Protein AF-A0A3B3UCB4-F1 (afdb_monomer)

Organism: NCBI:txid48699

Nearest PDB structures (foldseek):
  3gce-assembly1_A  TM=6.618E-01  e=3.872E-05  Nocardioides aromaticivorans
  2de6-assembly1_B  TM=6.451E-01  e=1.228E-04  Janthinobacterium
  4nbh-assembly1_B  TM=6.440E-01  e=1.228E-04  Janthinobacterium sp. J3
  4nbf-assembly1_C  TM=5.503E-01  e=3.872E-05  Janthinobacterium sp. J3
  4nba-assembly1_B  TM=5.186E-01  e=9.751E-05  Janthinobacterium sp. J3

Structure (mmCIF, N/CA/C/O backbone):
data_AF-A0A3B3UCB4-F1
#
_entry.id   AF-A0A3B3UCB4-F1
#
loop_
_atom_site.group_PDB
_atom_site.id
_atom_site.type_symbol
_atom_site.label_atom_id
_atom_site.label_alt_id
_atom_site.label_comp_id
_atom_site.label_asym_id
_atom_site.label_entity_id
_atom_site.label_seq_id
_atom_site.pdbx_PDB_ins_code
_atom_site.Cartn_x
_atom_site.Cartn_y
_atom_site.Cartn_z
_atom_site.occupancy
_atom_site.B_iso_or_equiv
_atom_site.auth_seq_id
_atom_site.auth_comp_id
_atom_site.auth_asym_id
_atom_site.auth_atom_id
_atom_site.pdbx_PDB_model_num
ATOM 1 N N . MET A 1 1 ? -13.309 -23.716 16.884 1.00 49.38 1 MET A N 1
ATOM 2 C CA . MET A 1 1 ? -13.861 -22.554 17.605 1.00 49.38 1 MET A CA 1
ATOM 3 C C . MET A 1 1 ? -12.743 -21.957 18.428 1.00 49.38 1 MET A C 1
ATOM 5 O O . MET A 1 1 ? -12.428 -22.486 19.488 1.00 49.38 1 MET A O 1
ATOM 9 N N . GLU A 1 2 ? -12.085 -20.929 17.902 1.00 51.31 2 GLU A N 1
ATOM 10 C CA . GLU A 1 2 ? -11.280 -20.057 18.757 1.00 51.31 2 GLU A CA 1
ATOM 11 C C . GLU A 1 2 ? -12.230 -19.380 19.751 1.00 51.31 2 GLU A C 1
ATOM 13 O O . GLU A 1 2 ? -13.359 -19.053 19.397 1.00 51.31 2 GLU A O 1
ATOM 18 N N . ALA A 1 3 ? -11.835 -19.272 21.016 1.00 56.47 3 ALA A N 1
ATOM 19 C CA . ALA A 1 3 ? -12.656 -18.616 22.027 1.00 56.47 3 ALA A CA 1
ATOM 20 C C . ALA A 1 3 ? -12.575 -17.093 21.853 1.00 56.47 3 ALA A C 1
ATOM 22 O O . ALA A 1 3 ? -11.535 -16.574 21.447 1.00 56.47 3 ALA A O 1
ATOM 23 N N . GLN A 1 4 ? -13.648 -16.374 22.201 1.00 61.38 4 GLN A N 1
ATOM 24 C CA . GLN A 1 4 ? -13.603 -14.919 22.352 1.00 61.38 4 GLN A CA 1
ATOM 25 C C . GLN A 1 4 ? -12.425 -14.567 23.260 1.00 61.38 4 GLN A C 1
ATOM 27 O O . GLN A 1 4 ? -12.331 -15.066 24.383 1.00 61.38 4 GLN A O 1
ATOM 32 N N . THR A 1 5 ? -11.514 -13.735 22.761 1.00 74.19 5 THR A N 1
ATOM 33 C CA . THR A 1 5 ? -10.358 -13.315 23.548 1.00 74.19 5 THR A CA 1
ATOM 34 C C . THR A 1 5 ? -10.690 -12.012 24.254 1.00 74.19 5 THR A C 1
ATOM 36 O O . THR A 1 5 ? -11.349 -11.121 23.712 1.00 74.19 5 THR A O 1
ATOM 39 N N . SER A 1 6 ? -10.265 -11.909 25.504 1.00 83.19 6 SER A N 1
ATOM 40 C CA . SER A 1 6 ? -10.373 -10.693 26.292 1.00 83.19 6 SER A CA 1
ATOM 41 C C . SER A 1 6 ? -8.987 -10.276 26.752 1.00 83.19 6 SER A C 1
ATOM 43 O O . SER A 1 6 ? -8.087 -11.099 26.945 1.00 83.19 6 SER A O 1
ATOM 45 N N . LYS A 1 7 ? -8.797 -8.970 26.900 1.00 89.38 7 LYS A N 1
ATOM 46 C CA . LYS A 1 7 ? -7.562 -8.403 27.422 1.00 89.38 7 LYS A CA 1
ATOM 47 C C . LYS A 1 7 ? -7.898 -7.387 28.495 1.00 89.38 7 LYS A C 1
ATOM 49 O O . LYS A 1 7 ? -8.585 -6.405 28.229 1.00 89.38 7 LYS A O 1
ATOM 54 N N . VAL A 1 8 ? -7.345 -7.575 29.688 1.00 91.19 8 VAL A N 1
ATOM 55 C CA . VAL A 1 8 ? -7.340 -6.520 30.703 1.00 91.19 8 VAL A CA 1
ATOM 56 C C . VAL A 1 8 ? -6.434 -5.397 30.205 1.00 91.19 8 VAL A C 1
ATOM 58 O O . VAL A 1 8 ? -5.244 -5.600 29.959 1.00 91.19 8 VAL A O 1
ATOM 61 N N . VAL A 1 9 ? -7.005 -4.212 30.010 1.00 93.06 9 VAL A N 1
ATOM 62 C CA . VAL A 1 9 ? -6.301 -3.041 29.467 1.00 93.06 9 VAL A CA 1
ATOM 63 C C . VAL A 1 9 ? -5.949 -2.009 30.538 1.00 93.06 9 VAL A C 1
ATOM 65 O O . VAL A 1 9 ? -5.062 -1.180 30.324 1.00 93.06 9 VAL A O 1
ATOM 68 N N . LEU A 1 10 ? -6.603 -2.075 31.700 1.00 96.25 10 LEU A N 1
ATOM 69 C CA . LEU A 1 10 ? -6.284 -1.287 32.889 1.00 96.25 10 LEU A CA 1
ATOM 70 C C . LEU A 1 10 ? -6.762 -2.028 34.144 1.00 96.25 10 LEU A C 1
ATOM 72 O O . LEU A 1 10 ? -7.861 -2.571 34.147 1.00 96.25 10 LEU A O 1
ATOM 76 N N . SER A 1 11 ? -5.973 -1.998 35.218 1.00 95.75 11 SER A N 1
ATOM 77 C CA . SER A 1 11 ? -6.389 -2.429 36.560 1.00 95.75 11 SER A CA 1
ATOM 78 C C . SER A 1 11 ? -6.205 -1.277 37.545 1.00 95.75 11 SER A C 1
ATOM 80 O O . SER A 1 11 ? -5.181 -0.598 37.500 1.00 95.75 11 SER A O 1
ATOM 82 N N . LEU A 1 12 ? -7.183 -1.058 38.422 1.00 95.94 12 LEU A N 1
ATOM 83 C CA . LEU A 1 12 ? -7.139 -0.101 39.527 1.00 95.94 12 LEU A CA 1
ATOM 84 C C . LEU A 1 12 ? -7.384 -0.842 40.842 1.00 95.94 12 LEU A C 1
ATOM 86 O O . LEU A 1 12 ? -8.290 -1.670 40.929 1.00 95.94 12 LEU A O 1
ATOM 90 N N . ASN A 1 13 ? -6.614 -0.523 41.880 1.00 95.75 13 ASN A N 1
ATOM 91 C CA . ASN A 1 13 ? -6.876 -1.064 43.217 1.00 95.75 13 ASN A CA 1
ATOM 92 C C . ASN A 1 13 ? -8.049 -0.337 43.902 1.00 95.75 13 ASN A C 1
ATOM 94 O O . ASN A 1 13 ? -8.443 0.755 43.490 1.00 95.75 13 ASN A O 1
ATOM 98 N N . ALA A 1 14 ? -8.565 -0.904 44.996 1.00 94.88 14 ALA A N 1
ATOM 99 C CA . ALA A 1 14 ? -9.710 -0.354 45.727 1.00 94.88 14 ALA A CA 1
ATOM 100 C C . ALA A 1 14 ? -9.554 1.130 46.108 1.00 94.88 14 ALA A C 1
ATOM 102 O O . ALA A 1 14 ? -10.456 1.935 45.896 1.00 94.88 14 ALA A O 1
ATOM 103 N N . LYS A 1 15 ? -8.368 1.542 46.573 1.00 94.94 15 LYS A N 1
ATOM 104 C CA . LYS A 1 15 ? -8.100 2.943 46.940 1.00 94.94 15 LYS A CA 1
ATOM 105 C C . LYS A 1 15 ? -8.183 3.880 45.733 1.00 94.94 15 LYS A C 1
ATOM 107 O O . LYS A 1 15 ? -8.628 5.024 45.851 1.00 94.94 15 LYS A O 1
ATOM 112 N N . GLU A 1 16 ? -7.718 3.431 44.573 1.00 94.94 16 GLU A N 1
ATOM 113 C CA . GLU A 1 16 ? -7.807 4.199 43.335 1.00 94.94 16 GLU A CA 1
ATOM 114 C C . GLU A 1 16 ? -9.246 4.307 42.839 1.00 94.94 16 GLU A C 1
ATOM 116 O O . GLU A 1 16 ? -9.631 5.388 42.387 1.00 94.94 16 GLU A O 1
ATOM 121 N N . VAL A 1 17 ? -10.032 3.237 42.964 1.00 94.00 17 VAL A N 1
ATOM 122 C CA . VAL A 1 17 ? -11.465 3.223 42.640 1.00 94.00 17 VAL A CA 1
ATOM 123 C C . VAL A 1 17 ? -12.240 4.168 43.562 1.00 94.00 17 VAL A C 1
ATOM 125 O O . VAL A 1 17 ? -12.987 5.018 43.075 1.00 94.00 17 VAL A O 1
ATOM 128 N N . ASP A 1 18 ? -11.987 4.121 44.871 1.00 92.81 18 ASP A N 1
ATOM 129 C CA . ASP A 1 18 ? -12.605 5.011 45.864 1.00 92.81 18 ASP A CA 1
ATOM 130 C C . ASP A 1 18 ? -12.283 6.489 45.609 1.00 92.81 18 ASP A C 1
ATOM 132 O O . ASP A 1 18 ? -13.096 7.378 45.871 1.00 92.81 18 ASP A O 1
ATOM 136 N N . SER A 1 19 ? -11.104 6.771 45.047 1.00 94.50 19 SER A N 1
ATOM 137 C CA . SER A 1 19 ? -10.691 8.132 44.690 1.00 94.50 19 SER A CA 1
ATOM 138 C C . SER A 1 19 ? -11.389 8.696 43.444 1.00 94.50 19 SER A C 1
ATOM 140 O O . SER A 1 19 ? -11.269 9.896 43.167 1.00 94.50 19 SER A O 1
ATOM 142 N N . LEU A 1 20 ? -12.100 7.862 42.671 1.00 93.94 20 LEU A N 1
ATOM 143 C CA . LEU A 1 20 ? -12.838 8.304 41.489 1.00 93.94 20 LEU A CA 1
ATOM 144 C C . LEU A 1 20 ? -14.035 9.162 41.909 1.00 93.94 20 LEU A C 1
ATOM 146 O O . LEU A 1 20 ? -14.962 8.706 42.587 1.00 93.94 20 LEU A O 1
ATOM 150 N N . LYS A 1 21 ? -14.014 10.416 41.457 1.00 90.94 21 LYS A N 1
ATOM 151 C CA . LYS A 1 21 ? -15.127 11.356 41.605 1.00 90.94 21 LYS A CA 1
ATOM 152 C C . LYS A 1 21 ? -16.224 11.037 40.596 1.00 90.94 21 LYS A C 1
ATOM 154 O O . LYS A 1 21 ? -15.934 10.498 39.528 1.00 90.94 21 LYS A O 1
ATOM 159 N N . ASP A 1 22 ? -17.449 11.432 40.922 1.00 92.38 22 ASP A N 1
ATOM 160 C CA . ASP A 1 22 ? -18.563 11.389 39.976 1.00 92.38 22 ASP A CA 1
ATOM 161 C C . ASP A 1 22 ? -18.237 12.214 38.720 1.00 92.38 22 ASP A C 1
ATOM 163 O O . ASP A 1 22 ? -17.611 13.279 38.792 1.00 92.38 22 ASP A O 1
ATOM 167 N N . GLY A 1 23 ? -18.638 11.691 37.562 1.00 92.38 23 GLY A N 1
ATOM 168 C CA . GLY A 1 23 ? -18.304 12.233 36.249 1.00 92.38 23 GLY A CA 1
ATOM 169 C C . GLY A 1 23 ? -17.044 11.620 35.629 1.00 92.38 23 GLY A C 1
ATOM 170 O O . GLY A 1 23 ? -16.673 10.475 35.891 1.00 92.38 23 GLY A O 1
ATOM 171 N N . VAL A 1 24 ? -16.404 12.383 34.739 1.00 94.56 24 VAL A N 1
ATOM 172 C CA . VAL A 1 24 ? -15.267 11.920 33.926 1.00 94.56 24 VAL A CA 1
ATOM 173 C C . VAL A 1 24 ? -13.942 11.912 34.700 1.00 94.56 24 VAL A C 1
ATOM 175 O O . VAL A 1 24 ? -13.472 12.946 35.202 1.00 94.56 24 VAL A O 1
ATOM 178 N N . SER A 1 25 ? -13.262 10.768 34.653 1.00 95.12 25 SER A N 1
ATOM 179 C CA . SER A 1 25 ? -11.884 10.556 35.096 1.00 95.12 25 SER A CA 1
ATOM 180 C C . SER A 1 25 ? -11.014 9.996 33.967 1.00 95.12 25 SER A C 1
ATOM 182 O O . SER A 1 25 ? -11.460 9.168 33.180 1.00 95.12 25 SER A O 1
ATOM 184 N N . PHE A 1 26 ? -9.752 10.426 33.908 1.00 96.12 26 PHE A N 1
ATOM 185 C CA . PHE A 1 26 ? -8.755 9.909 32.965 1.00 96.12 26 PHE A CA 1
ATOM 186 C C . PHE A 1 26 ? -7.706 9.113 33.735 1.00 96.12 26 PHE A C 1
ATOM 188 O O . PHE A 1 26 ? -7.139 9.623 34.706 1.00 96.12 26 PHE A O 1
ATOM 195 N N . LYS A 1 27 ? -7.438 7.879 33.311 1.00 96.62 27 LYS A N 1
ATOM 196 C CA . LYS A 1 27 ? -6.455 6.993 33.945 1.00 96.62 27 LYS A CA 1
ATOM 197 C C . LYS A 1 27 ? -5.511 6.430 32.899 1.00 96.62 27 LYS A C 1
ATOM 199 O O . LYS A 1 27 ? -5.946 6.010 31.833 1.00 96.62 27 LYS A O 1
ATOM 204 N N . LYS A 1 28 ? -4.215 6.455 33.197 1.00 95.81 28 LYS A N 1
ATOM 205 C CA . LYS A 1 28 ? -3.192 5.870 32.332 1.00 95.81 28 LYS A CA 1
ATOM 206 C C . LYS A 1 28 ? -2.814 4.498 32.858 1.00 95.81 28 LYS A C 1
ATOM 208 O O . LYS A 1 28 ? -2.633 4.357 34.064 1.00 95.81 28 LYS A O 1
ATOM 213 N N . ASN A 1 29 ? -2.670 3.532 31.963 1.00 93.31 29 ASN A N 1
ATOM 214 C CA . ASN A 1 29 ? -2.022 2.280 32.304 1.00 93.31 29 ASN A CA 1
ATOM 215 C C . ASN A 1 29 ? -0.508 2.556 32.461 1.00 93.31 29 ASN A C 1
ATOM 217 O O . ASN A 1 29 ? 0.094 3.148 31.560 1.00 93.31 29 ASN A O 1
ATOM 221 N N . PRO A 1 30 ? 0.102 2.216 33.611 1.00 89.50 30 PRO A N 1
ATOM 222 C CA . PRO A 1 30 ? 1.520 2.464 33.859 1.00 89.50 30 PRO A CA 1
ATOM 223 C C . PRO A 1 30 ? 2.460 1.618 32.987 1.00 89.50 30 PRO A C 1
ATOM 225 O O . PRO A 1 30 ? 3.601 2.023 32.791 1.00 89.50 30 PRO A O 1
ATOM 228 N N . GLU A 1 31 ? 2.005 0.479 32.461 1.00 88.94 31 GLU A N 1
ATOM 229 C CA . GLU A 1 31 ? 2.830 -0.440 31.668 1.00 88.94 31 GLU A CA 1
ATOM 230 C C . GLU A 1 31 ? 3.039 0.054 30.233 1.00 88.94 31 GLU A C 1
ATOM 232 O O . GLU A 1 31 ? 4.156 0.020 29.722 1.00 88.94 31 GLU A O 1
ATOM 237 N N . ASP A 1 32 ? 1.976 0.536 29.580 1.00 89.50 32 ASP A N 1
ATOM 238 C CA . ASP A 1 32 ? 2.003 0.937 28.165 1.00 89.50 32 ASP A CA 1
ATOM 239 C C . ASP A 1 32 ? 1.751 2.440 27.933 1.00 89.50 32 ASP A C 1
ATOM 241 O O . ASP A 1 32 ? 1.812 2.927 26.801 1.00 89.50 32 ASP A O 1
ATOM 245 N N . GLY A 1 33 ? 1.458 3.196 28.996 1.00 90.88 33 GLY A N 1
ATOM 246 C CA . GLY A 1 33 ? 1.188 4.632 28.952 1.00 90.88 33 GLY A CA 1
ATOM 247 C C . GLY A 1 33 ? -0.148 5.022 28.308 1.00 90.88 33 GLY A C 1
ATOM 248 O O . GLY A 1 33 ? -0.450 6.222 28.230 1.00 90.88 33 GLY A O 1
ATOM 249 N N . ARG A 1 34 ? -0.964 4.059 27.856 1.00 92.88 34 ARG A N 1
ATOM 250 C CA . ARG A 1 34 ? -2.252 4.329 27.206 1.00 92.88 34 ARG A CA 1
ATOM 251 C C . ARG A 1 34 ? -3.242 4.904 28.202 1.00 92.88 34 ARG A C 1
ATOM 253 O O . ARG A 1 34 ? -3.269 4.538 29.373 1.00 92.88 34 ARG A O 1
ATOM 260 N N . CYS A 1 35 ? -4.063 5.835 27.727 1.00 96.00 35 CYS A N 1
ATOM 261 C CA . CYS A 1 35 ? -5.032 6.543 28.551 1.00 96.00 35 CYS A CA 1
ATOM 262 C C . CYS A 1 35 ? -6.446 6.011 28.297 1.00 96.00 35 CYS A C 1
ATOM 264 O O . CYS A 1 35 ? -6.829 5.749 27.156 1.00 96.00 35 CYS A O 1
ATOM 266 N N . TYR A 1 36 ? -7.222 5.906 29.365 1.00 97.56 36 TYR A N 1
ATOM 267 C CA . TYR A 1 36 ? -8.592 5.416 29.394 1.00 97.56 36 TYR A CA 1
ATOM 268 C C . TYR A 1 36 ? -9.478 6.446 30.084 1.00 97.56 36 TYR A C 1
ATOM 270 O O . TYR A 1 36 ? -9.030 7.186 30.968 1.00 97.56 36 TYR A O 1
ATOM 278 N N . ILE A 1 37 ? -10.733 6.503 29.659 1.00 97.50 37 ILE A N 1
ATOM 279 C CA . ILE A 1 37 ? -11.759 7.363 30.231 1.00 97.50 37 ILE A CA 1
ATOM 280 C C . ILE A 1 37 ? -12.679 6.479 31.059 1.00 97.50 37 ILE A C 1
ATOM 282 O O . ILE A 1 37 ? -13.181 5.482 30.553 1.00 97.50 37 ILE A O 1
ATOM 286 N N . ILE A 1 38 ? -12.895 6.853 32.316 1.00 97.38 38 ILE A N 1
ATOM 287 C CA . ILE A 1 38 ? -13.837 6.203 33.226 1.00 97.38 38 ILE A CA 1
ATOM 288 C C . ILE A 1 38 ? -14.878 7.243 33.619 1.00 97.38 38 ILE A C 1
ATOM 290 O O . ILE A 1 38 ? -14.537 8.320 34.114 1.00 97.38 38 ILE A O 1
ATOM 294 N N . TYR A 1 39 ? -16.142 6.922 33.393 1.00 96.38 39 TYR A N 1
ATOM 295 C CA . TYR A 1 39 ? -17.290 7.714 33.793 1.00 96.38 39 TYR A CA 1
ATOM 296 C C . TYR A 1 39 ? -17.985 7.037 34.969 1.00 96.38 39 TYR A C 1
ATOM 298 O O . TYR A 1 39 ? -18.464 5.912 34.841 1.00 96.38 39 TYR A O 1
ATOM 306 N N . LYS A 1 40 ? -18.036 7.726 36.110 1.00 95.00 40 LYS A N 1
ATOM 307 C CA . LYS A 1 40 ? -18.743 7.269 37.309 1.00 95.00 40 LYS A CA 1
ATOM 308 C C . LYS A 1 40 ? -20.069 8.008 37.444 1.00 95.00 40 LYS A C 1
ATOM 310 O O . LYS A 1 40 ? -20.110 9.234 37.344 1.00 95.00 40 LYS A O 1
ATOM 315 N N . SER A 1 41 ? -21.141 7.266 37.698 1.00 92.44 41 SER A N 1
ATOM 316 C CA . SER A 1 41 ? -22.479 7.803 37.953 1.00 92.44 41 SER A CA 1
ATOM 317 C C . SER A 1 41 ? -23.204 6.985 39.023 1.00 92.44 41 SER A C 1
ATOM 319 O O . SER A 1 41 ? -22.717 5.940 39.452 1.00 92.44 41 SER A O 1
ATOM 321 N N . SER A 1 42 ? -24.408 7.413 39.414 1.00 86.75 42 SER A N 1
ATOM 322 C CA . SER A 1 42 ? -25.280 6.623 40.295 1.00 86.75 42 SER A CA 1
ATOM 323 C C . SER A 1 42 ? -25.664 5.259 39.708 1.00 86.75 42 SER A C 1
ATOM 325 O O . SER A 1 42 ? -25.986 4.348 40.463 1.00 86.75 42 SER A O 1
ATOM 327 N N . GLY A 1 43 ? -25.617 5.108 38.379 1.00 83.19 43 GLY A N 1
ATOM 328 C CA . GLY A 1 43 ? -25.889 3.856 37.671 1.00 83.19 43 GLY A CA 1
ATOM 329 C C . GLY A 1 43 ? -24.679 2.928 37.525 1.00 83.19 43 GLY A C 1
ATOM 330 O O . GLY A 1 43 ? -24.788 1.928 36.826 1.00 83.19 43 GLY A O 1
ATOM 331 N N . GLY A 1 44 ? -23.537 3.256 38.141 1.00 91.25 44 GLY A N 1
ATOM 332 C CA . GLY A 1 44 ? -22.297 2.487 38.042 1.00 91.25 44 GLY A CA 1
ATOM 333 C C . GLY A 1 44 ? -21.239 3.162 37.169 1.00 91.25 44 GLY A C 1
ATOM 334 O O . GLY A 1 44 ? -21.195 4.393 37.047 1.00 91.25 44 GLY A O 1
ATOM 335 N N . PHE A 1 45 ? -20.369 2.340 36.585 1.00 94.25 45 PHE A N 1
ATOM 336 C CA . PHE A 1 45 ? -19.217 2.772 35.802 1.00 94.25 45 PHE A CA 1
ATOM 337 C C . PHE A 1 45 ? -19.406 2.471 34.320 1.00 94.25 45 PHE A C 1
ATOM 339 O O . PHE A 1 45 ? -19.955 1.440 33.948 1.00 94.25 45 PHE A O 1
ATOM 346 N N . LYS A 1 46 ? -18.890 3.366 33.482 1.00 95.56 46 LYS A N 1
ATOM 347 C CA . LYS A 1 46 ? -18.664 3.126 32.057 1.00 95.56 46 LYS A CA 1
ATOM 348 C C . LYS A 1 46 ? -17.237 3.491 31.711 1.00 95.56 46 LYS A C 1
ATOM 350 O O . LYS A 1 46 ? -16.685 4.420 32.306 1.00 95.56 46 LYS A O 1
ATOM 355 N N . ALA A 1 47 ? -16.643 2.806 30.744 1.00 96.62 47 ALA A N 1
ATOM 356 C CA . ALA A 1 47 ? -15.276 3.095 30.349 1.00 96.62 47 ALA A CA 1
ATOM 357 C C . ALA A 1 47 ? -15.051 2.962 28.846 1.00 96.62 47 ALA A C 1
ATOM 359 O O . ALA A 1 47 ? -15.744 2.225 28.156 1.00 96.62 47 ALA A O 1
ATOM 360 N N . CYS A 1 48 ? -14.065 3.690 28.332 1.00 95.75 48 CYS A N 1
ATOM 361 C CA . CYS A 1 48 ? -13.600 3.559 26.956 1.00 95.75 48 CYS A CA 1
ATOM 362 C C . CYS A 1 48 ? -12.127 3.966 26.837 1.00 95.75 48 CYS A C 1
ATOM 364 O O . CYS A 1 48 ? -11.542 4.582 27.736 1.00 95.75 48 CYS A O 1
ATOM 366 N N . LYS A 1 49 ? -11.498 3.643 25.705 1.00 94.94 49 LYS A N 1
ATOM 367 C CA . LYS A 1 49 ? -10.161 4.158 25.379 1.00 94.94 49 LYS A CA 1
ATOM 368 C C . LYS A 1 49 ? -10.214 5.672 25.189 1.00 94.94 49 LYS A C 1
ATOM 370 O O . LYS A 1 49 ? -11.131 6.193 24.551 1.00 94.94 49 LYS A O 1
ATOM 375 N N . ASN A 1 50 ? -9.191 6.385 25.662 1.00 96.06 50 ASN A N 1
ATOM 376 C CA . ASN A 1 50 ? -9.035 7.813 25.393 1.00 96.06 50 ASN A CA 1
ATOM 377 C C . ASN A 1 50 ? -8.476 8.054 23.981 1.00 96.06 50 ASN A C 1
ATOM 379 O O . ASN A 1 50 ? -7.393 8.605 23.811 1.00 96.06 50 ASN A O 1
ATOM 383 N N . GLN A 1 51 ? -9.201 7.600 22.966 1.00 90.44 51 GLN A N 1
ATOM 384 C CA . GLN A 1 51 ? -8.820 7.733 21.569 1.00 90.44 51 GLN A CA 1
ATOM 385 C C . GLN A 1 51 ? -10.078 7.968 20.741 1.00 90.44 51 GLN A C 1
ATOM 387 O O . GLN A 1 51 ? -10.959 7.117 20.667 1.00 90.44 51 GLN A O 1
ATOM 392 N N . CYS A 1 52 ? -10.178 9.146 20.139 1.00 84.56 52 CYS A N 1
ATOM 393 C CA . CYS A 1 52 ? -11.297 9.526 19.295 1.00 84.56 52 CYS A CA 1
ATOM 394 C C . CYS A 1 52 ? -11.310 8.675 18.028 1.00 84.56 52 CYS A C 1
ATOM 396 O O . CYS A 1 52 ? -10.331 8.658 17.282 1.00 84.56 52 CYS A O 1
ATOM 398 N N . LYS A 1 53 ? -12.442 8.028 17.755 1.00 79.44 53 LYS A N 1
ATOM 399 C CA . LYS A 1 53 ? -12.650 7.182 16.575 1.00 79.44 53 LYS A CA 1
ATOM 400 C C . LYS A 1 53 ? -12.652 7.941 15.244 1.00 79.44 53 LYS A C 1
ATOM 402 O O . LYS A 1 53 ? -12.557 7.311 14.205 1.00 79.44 53 LYS A O 1
ATOM 407 N N . HIS A 1 54 ? -12.715 9.275 15.254 1.00 71.75 54 HIS A N 1
ATOM 408 C CA . HIS A 1 54 ? -12.608 10.064 14.023 1.00 71.75 54 HIS A CA 1
ATOM 409 C C . HIS A 1 54 ? -11.214 9.932 13.381 1.00 71.75 54 HIS A C 1
ATOM 411 O O . HIS A 1 54 ? -11.100 9.429 12.275 1.00 71.75 54 HIS A O 1
ATOM 417 N N . GLN A 1 55 ? -10.150 10.372 14.065 1.00 71.69 55 GLN A N 1
ATOM 418 C CA . GLN A 1 55 ? -8.763 10.300 13.555 1.00 71.69 55 GLN A CA 1
ATOM 419 C C . GLN A 1 55 ? -7.733 10.100 14.682 1.00 71.69 55 GLN A C 1
ATOM 421 O O . GLN A 1 55 ? -6.641 10.681 14.688 1.00 71.69 55 GLN A O 1
ATOM 426 N N . GLY A 1 56 ? -8.106 9.352 15.718 1.00 80.56 56 GLY A N 1
ATOM 427 C CA . GLY A 1 56 ? -7.209 8.956 16.805 1.00 80.56 56 GLY A CA 1
ATOM 428 C C . GLY A 1 56 ? -6.763 10.079 17.746 1.00 80.56 56 GLY A C 1
ATOM 429 O O . GLY A 1 56 ? -5.789 9.905 18.471 1.00 80.56 56 GLY A O 1
ATOM 430 N N . GLY A 1 57 ? -7.414 11.248 17.736 1.00 81.62 57 GLY A N 1
ATOM 431 C CA . GLY A 1 57 ? -7.096 12.335 18.672 1.00 81.62 57 GLY A CA 1
ATOM 432 C C . GLY A 1 57 ? -7.453 11.978 20.117 1.00 81.62 57 GLY A C 1
ATOM 433 O O . GLY A 1 57 ? -8.431 11.277 20.348 1.00 81.62 57 GLY A O 1
ATOM 434 N N . LEU A 1 58 ? -6.707 12.479 21.100 1.00 93.12 58 LEU A N 1
ATOM 435 C CA . LEU A 1 58 ? -7.047 12.270 22.512 1.00 93.12 58 LEU A CA 1
ATOM 436 C C . LEU A 1 58 ? -8.238 13.147 22.911 1.00 93.12 58 LEU A C 1
ATOM 438 O O . LEU A 1 58 ? -8.430 14.235 22.363 1.00 93.12 58 LEU A O 1
ATOM 442 N N . PHE A 1 59 ? -9.019 12.702 23.887 1.00 95.31 59 PHE A N 1
ATOM 443 C CA . PHE A 1 59 ? -10.016 13.531 24.545 1.00 95.31 59 PHE A CA 1
ATOM 444 C C . PHE A 1 59 ? -9.450 14.207 25.793 1.00 95.31 59 PHE A C 1
ATOM 446 O O . PHE A 1 59 ? -8.602 13.667 26.510 1.00 95.31 59 PHE A O 1
ATOM 453 N N . ILE A 1 60 ? -9.976 15.397 26.057 1.00 94.50 60 ILE A N 1
ATOM 454 C CA . ILE A 1 60 ? -9.766 16.185 27.266 1.00 94.50 60 ILE A CA 1
ATOM 455 C C . ILE A 1 60 ? -11.121 16.538 27.879 1.00 94.50 60 ILE A C 1
ATOM 457 O O . ILE A 1 60 ? -12.155 16.456 27.210 1.00 94.50 60 ILE A O 1
ATOM 461 N N . LYS A 1 61 ? -11.128 16.950 29.152 1.00 91.00 61 LYS A N 1
ATOM 462 C CA . LYS A 1 61 ? -12.333 17.536 29.756 1.00 91.00 61 LYS A CA 1
ATOM 463 C C . LYS A 1 61 ? -12.759 18.745 28.939 1.00 91.00 61 LYS A C 1
ATOM 465 O O . LYS A 1 61 ? -11.924 19.597 28.628 1.00 91.00 61 LYS A O 1
ATOM 470 N N . ASP A 1 62 ? -14.036 18.811 28.594 1.00 86.62 62 ASP A N 1
ATOM 471 C CA . ASP A 1 62 ? -14.566 19.998 27.950 1.00 86.62 62 ASP A CA 1
ATOM 472 C C . ASP A 1 62 ? -14.945 21.022 29.021 1.00 86.62 62 ASP A C 1
ATOM 474 O O . ASP A 1 62 ? -15.705 20.732 29.934 1.00 86.62 62 ASP A O 1
ATOM 478 N N . ILE A 1 63 ? -14.376 22.221 28.944 1.00 83.06 63 ILE A N 1
ATOM 479 C CA . ILE A 1 63 ? -14.640 23.289 29.923 1.00 83.06 63 ILE A CA 1
ATOM 480 C C . ILE A 1 63 ? -16.069 23.838 29.817 1.00 83.06 63 ILE A C 1
ATOM 482 O O . ILE A 1 63 ? -16.557 24.473 30.745 1.00 83.06 63 ILE A O 1
ATOM 486 N N . GLU A 1 64 ? -16.725 23.590 28.683 1.00 80.75 64 GLU A N 1
ATOM 487 C CA . GLU A 1 64 ? -18.124 23.935 28.416 1.00 80.75 64 GLU A CA 1
ATOM 488 C C . GLU A 1 64 ? -19.095 22.853 28.924 1.00 80.75 64 GLU A C 1
ATOM 490 O O . GLU A 1 64 ? -20.309 23.007 28.802 1.00 80.75 64 GLU A O 1
ATOM 495 N N . ASP A 1 65 ? -18.573 21.751 29.472 1.00 79.69 65 ASP A N 1
ATOM 496 C CA . ASP A 1 65 ? -19.361 20.622 29.951 1.00 79.69 65 ASP A CA 1
ATOM 497 C C . ASP A 1 65 ? -19.999 20.921 31.309 1.00 79.69 65 ASP A C 1
ATOM 499 O O . ASP A 1 65 ? -19.390 20.750 32.366 1.00 79.69 65 ASP A O 1
ATOM 503 N N . LEU A 1 66 ? -21.249 21.377 31.281 1.00 74.56 66 LEU A N 1
ATOM 504 C CA . LEU A 1 66 ? -22.003 21.700 32.493 1.00 74.56 66 LEU A CA 1
ATOM 505 C C . LEU A 1 66 ? -22.530 20.456 33.225 1.00 74.56 66 LEU A C 1
ATOM 507 O O . LEU A 1 66 ? -22.877 20.554 34.400 1.00 74.56 66 LEU A O 1
ATOM 511 N N . ASP A 1 67 ? -22.605 19.303 32.554 1.00 79.75 67 ASP A N 1
ATOM 512 C CA . ASP A 1 67 ? -23.199 18.072 33.092 1.00 79.75 67 ASP A CA 1
ATOM 513 C C . ASP A 1 67 ? -22.175 16.963 33.404 1.00 79.75 67 ASP A C 1
ATOM 515 O O . ASP A 1 67 ? -22.544 15.899 33.909 1.00 79.75 67 ASP A O 1
ATOM 519 N N . GLY A 1 68 ? -20.882 17.222 33.182 1.00 82.88 68 GLY A N 1
ATOM 520 C CA . GLY A 1 68 ? -19.777 16.361 33.613 1.00 82.88 68 GLY A CA 1
ATOM 521 C C . GLY A 1 68 ? -19.684 15.017 32.883 1.00 82.88 68 GLY A C 1
ATOM 522 O O . GLY A 1 68 ? -19.017 14.105 33.385 1.00 82.88 68 GLY A O 1
ATOM 523 N N . ARG A 1 69 ? -20.368 14.863 31.741 1.00 91.75 69 ARG A N 1
ATOM 524 C CA . ARG A 1 69 ? -20.422 13.634 30.925 1.00 91.75 69 ARG A CA 1
ATOM 525 C C . ARG A 1 69 ? -19.915 13.838 29.497 1.00 91.75 69 ARG A C 1
ATOM 527 O O . ARG A 1 69 ? -20.049 12.919 28.687 1.00 91.75 69 ARG A O 1
ATOM 534 N N . THR A 1 70 ? -19.325 14.987 29.182 1.00 93.56 70 THR A N 1
ATOM 535 C CA . THR A 1 70 ? -18.843 15.311 27.837 1.00 93.56 70 THR A CA 1
ATOM 536 C C . THR A 1 70 ? -17.334 15.531 27.820 1.00 93.56 70 THR A C 1
ATOM 538 O O . THR A 1 70 ? -16.763 16.290 28.602 1.00 93.56 70 THR A O 1
ATOM 541 N N . VAL A 1 71 ? -16.659 14.880 26.876 1.00 95.19 71 VAL A N 1
ATOM 542 C CA . VAL A 1 71 ? -15.227 15.078 26.622 1.00 95.19 71 VAL A CA 1
ATOM 543 C C . VAL A 1 71 ? -15.008 15.598 25.209 1.00 95.19 71 VAL A C 1
ATOM 545 O O . VAL A 1 71 ? -15.741 15.227 24.296 1.00 95.19 71 VAL A O 1
ATOM 548 N N . LYS A 1 72 ? -13.997 16.447 25.011 1.00 95.25 72 LYS A N 1
ATOM 549 C CA . LYS A 1 72 ? -13.693 17.091 23.724 1.00 95.25 72 LYS A CA 1
ATOM 550 C C . LYS A 1 72 ? -12.380 16.579 23.148 1.00 95.25 72 LYS A C 1
ATOM 552 O O . LYS A 1 72 ? -11.370 16.529 23.843 1.00 95.25 72 LYS A O 1
ATOM 557 N N . CYS A 1 73 ? -12.388 16.206 21.874 1.00 91.25 73 CYS A N 1
ATOM 558 C CA . CYS A 1 73 ? -11.218 15.744 21.140 1.00 91.25 73 CYS A CA 1
ATOM 559 C C . CYS A 1 73 ? -10.275 16.911 20.824 1.00 91.25 73 CYS A C 1
ATOM 561 O O . CYS A 1 73 ? -10.714 17.948 20.332 1.00 91.25 73 CYS A O 1
ATOM 563 N N . THR A 1 74 ? -8.973 16.717 21.028 1.00 90.00 74 THR A N 1
ATOM 564 C CA . THR A 1 74 ? -7.941 17.744 20.817 1.00 90.00 74 THR A CA 1
ATOM 565 C C . THR A 1 74 ? -7.625 18.044 19.353 1.00 90.00 74 THR A C 1
ATOM 567 O O . THR A 1 74 ? -7.027 19.077 19.079 1.00 90.00 74 THR A O 1
ATOM 570 N N . LYS A 1 75 ? -8.000 17.165 18.411 1.00 80.06 75 LYS A N 1
ATOM 571 C CA . LYS A 1 75 ? -7.718 17.363 16.978 1.00 80.06 75 LYS A CA 1
ATOM 572 C C . LYS A 1 75 ? -8.771 18.225 16.285 1.00 80.06 75 LYS A C 1
ATOM 574 O O . LYS A 1 75 ? -8.456 19.267 15.728 1.00 80.06 75 LYS A O 1
ATOM 579 N N . HIS A 1 76 ? -10.026 17.782 16.321 1.00 82.00 76 HIS A N 1
ATOM 580 C CA . HIS A 1 76 ? -11.109 18.372 15.521 1.00 82.00 76 HIS A CA 1
ATOM 581 C C . HIS A 1 76 ? -12.300 18.837 16.370 1.00 82.00 76 HIS A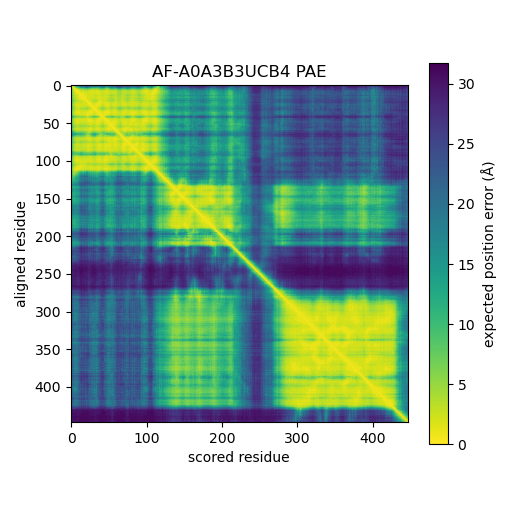 C 1
ATOM 583 O O . HIS A 1 76 ? -13.374 19.081 15.831 1.00 82.00 76 HIS A O 1
ATOM 589 N N . ASN A 1 77 ? -12.141 18.924 17.697 1.00 87.38 77 ASN A N 1
ATOM 590 C CA . ASN A 1 77 ? -13.171 19.392 18.638 1.00 87.38 77 ASN A CA 1
ATOM 591 C C . ASN A 1 77 ? -14.479 18.576 18.653 1.00 87.38 77 ASN A C 1
ATOM 593 O O . ASN A 1 77 ? -15.511 19.061 19.121 1.00 87.38 77 ASN A O 1
ATOM 597 N N . TRP A 1 78 ? -14.436 17.328 18.177 1.00 88.38 78 TRP A N 1
ATOM 598 C CA . TRP A 1 78 ? -15.535 16.375 18.334 1.00 88.38 78 TRP A CA 1
ATOM 599 C C . TRP A 1 78 ? -15.755 16.091 19.815 1.00 88.38 78 TRP A C 1
ATOM 601 O O . TRP A 1 78 ? -14.794 15.844 20.548 1.00 88.38 78 TRP A O 1
ATOM 611 N N . LYS A 1 79 ? -17.005 16.117 20.253 1.00 92.62 79 LYS A N 1
ATOM 612 C CA . LYS A 1 79 ? -17.405 15.892 21.636 1.00 92.62 79 LYS A CA 1
ATOM 613 C C . LYS A 1 79 ? -18.067 14.527 21.754 1.00 92.62 79 LYS A C 1
ATOM 615 O O . LYS A 1 79 ? -18.918 14.171 20.941 1.00 92.62 79 LYS A O 1
ATOM 620 N N . LEU A 1 80 ? -17.680 13.776 22.775 1.00 93.69 80 LEU A N 1
ATOM 621 C CA . LEU A 1 80 ? -18.203 12.454 23.097 1.00 93.69 80 LEU A CA 1
ATOM 622 C C . LEU A 1 80 ? -18.957 12.529 24.423 1.00 93.69 80 LEU A C 1
ATOM 624 O O . LEU A 1 80 ? -18.399 12.979 25.423 1.00 93.69 80 LEU A O 1
ATOM 628 N N . ASN A 1 81 ? -20.200 12.053 24.438 1.00 93.88 81 ASN A N 1
ATOM 629 C CA . ASN A 1 81 ? -20.947 11.833 25.666 1.00 93.88 81 ASN A CA 1
ATOM 630 C C . ASN A 1 81 ? -20.579 10.453 26.227 1.00 93.88 81 ASN A C 1
ATOM 632 O O . ASN A 1 81 ? -21.033 9.426 25.725 1.00 93.88 81 ASN A O 1
ATOM 636 N N . VAL A 1 82 ? -19.771 10.421 27.284 1.00 94.62 82 VAL A N 1
ATOM 637 C CA . VAL A 1 82 ? -19.202 9.179 27.840 1.00 94.62 82 VAL A CA 1
ATOM 638 C C . VAL A 1 82 ? -20.225 8.309 28.575 1.00 94.62 82 VAL A C 1
ATOM 640 O O . VAL A 1 82 ? -19.962 7.140 28.827 1.00 94.62 82 VAL A O 1
ATOM 643 N N . SER A 1 83 ? -21.405 8.850 28.898 1.00 93.00 83 SER A N 1
ATOM 644 C CA . SER A 1 83 ? -22.486 8.071 29.520 1.00 93.00 83 SER A CA 1
ATOM 645 C C . SER A 1 83 ? -23.230 7.195 28.506 1.00 93.00 83 SER A C 1
ATOM 647 O O . SER A 1 83 ? -23.744 6.133 28.846 1.00 93.00 83 SER A O 1
ATOM 649 N N . SER A 1 84 ? -23.273 7.631 27.245 1.00 91.75 84 SER A N 1
ATOM 650 C CA . SER A 1 84 ? -23.982 6.947 26.154 1.00 91.75 84 SER A CA 1
ATOM 651 C C . SER A 1 84 ? -23.055 6.398 25.071 1.00 91.75 84 SER A C 1
ATOM 653 O O . SER A 1 84 ? -23.527 5.708 24.174 1.00 91.75 84 SER A O 1
ATOM 655 N N . MET A 1 85 ? -21.765 6.743 25.125 1.00 93.12 85 MET A N 1
ATOM 656 C CA . MET A 1 85 ? -20.767 6.497 24.080 1.00 93.12 85 MET A CA 1
ATOM 657 C C . MET A 1 85 ? -21.121 7.092 22.705 1.00 93.12 85 MET A C 1
ATOM 659 O O . MET A 1 85 ? -20.520 6.736 21.693 1.00 93.12 85 MET A O 1
ATOM 663 N N . LYS A 1 86 ? -22.058 8.047 22.659 1.00 91.31 86 LYS A N 1
ATOM 664 C CA . LYS A 1 86 ? -22.465 8.760 21.441 1.00 91.31 86 LYS A CA 1
ATOM 665 C C . LYS A 1 86 ? -21.679 10.050 21.274 1.00 91.31 86 LYS A C 1
ATOM 667 O O . LYS A 1 86 ? -21.547 10.834 22.218 1.00 91.31 86 LYS A O 1
ATOM 672 N N . TYR A 1 87 ? -21.209 10.311 20.061 1.00 86.12 87 TYR A N 1
ATOM 673 C CA . TYR A 1 87 ? -20.673 11.623 19.718 1.00 86.12 87 TYR A CA 1
ATOM 674 C C . TYR A 1 87 ? -21.813 12.641 19.615 1.00 86.12 87 TYR A C 1
ATOM 676 O O . TYR A 1 87 ? -22.868 12.377 19.042 1.00 86.12 87 TYR A O 1
ATOM 684 N N . VAL A 1 88 ? -21.602 13.803 20.226 1.00 87.94 88 VAL A N 1
ATOM 685 C CA . VAL A 1 88 ? -22.580 14.897 20.309 1.00 87.94 88 VAL A CA 1
ATOM 686 C C . VAL A 1 88 ? -22.455 15.817 19.096 1.00 87.94 88 VAL A C 1
ATOM 688 O O . VAL A 1 88 ? -23.442 16.373 18.621 1.00 87.94 88 VAL A O 1
ATOM 691 N N . ASN A 1 89 ? -21.238 15.975 18.576 1.00 82.75 89 ASN A N 1
ATOM 692 C CA . ASN A 1 89 ? -20.950 16.724 17.361 1.00 82.75 89 ASN A CA 1
ATOM 693 C C . ASN A 1 89 ? -19.845 16.017 16.545 1.00 82.75 89 ASN A C 1
ATOM 695 O O . ASN A 1 89 ? -18.703 15.922 17.006 1.00 82.75 89 ASN A O 1
ATOM 699 N N . PRO A 1 90 ? -20.163 15.566 15.321 1.00 74.94 90 PRO A N 1
ATOM 700 C CA . PRO A 1 90 ? -21.493 15.529 14.713 1.00 74.94 90 PRO A CA 1
ATOM 701 C C . PRO A 1 90 ? -22.434 14.543 15.443 1.00 74.94 90 PRO A C 1
ATOM 703 O O . PRO A 1 90 ? -21.986 13.458 15.830 1.00 74.94 90 PRO A O 1
ATOM 706 N N . PRO A 1 91 ? -23.717 14.909 15.637 1.00 73.00 91 PRO A N 1
ATOM 707 C CA . PRO A 1 91 ? -24.721 13.986 16.162 1.00 73.00 91 PRO A CA 1
ATOM 708 C C . PRO A 1 91 ? -24.993 12.859 15.155 1.00 73.00 91 PRO A C 1
ATOM 710 O O . PRO A 1 91 ? -24.707 13.015 13.967 1.00 73.00 91 PRO A O 1
ATOM 713 N N . ASP A 1 92 ? -25.541 11.742 15.641 1.00 68.69 92 ASP A N 1
ATOM 714 C CA . ASP A 1 92 ? -25.923 10.567 14.834 1.00 68.69 92 ASP A CA 1
ATOM 715 C C . ASP A 1 92 ? -24.779 9.982 13.986 1.00 68.69 92 ASP A C 1
ATOM 717 O O . ASP A 1 92 ? -24.985 9.436 12.904 1.00 68.69 92 ASP A O 1
ATOM 721 N N . SER A 1 93 ? -23.549 10.110 14.483 1.00 66.94 93 SER A N 1
ATOM 722 C CA . SER A 1 93 ? -22.377 9.446 13.916 1.00 66.94 93 SER A CA 1
ATOM 723 C C . SER A 1 93 ? -22.209 8.042 14.520 1.00 66.94 93 SER A C 1
ATOM 725 O O . SER A 1 93 ? -23.185 7.340 14.781 1.00 66.94 93 SER A O 1
ATOM 727 N N . PHE A 1 94 ? -20.975 7.595 14.724 1.00 71.56 94 PHE A N 1
ATOM 728 C CA . PHE A 1 94 ? -20.670 6.280 15.278 1.00 71.56 94 PHE A CA 1
ATOM 729 C C . PHE A 1 94 ? -20.644 6.273 16.806 1.00 71.56 94 PHE A C 1
ATOM 731 O O . PHE A 1 94 ? -20.621 7.316 17.456 1.00 71.56 94 PHE A O 1
ATOM 738 N N . LEU A 1 95 ? -20.633 5.074 17.389 1.00 81.31 95 LEU A N 1
ATOM 739 C CA . LEU A 1 95 ? -20.445 4.880 18.825 1.00 81.31 95 LEU A CA 1
ATOM 740 C C . LEU A 1 95 ? -18.966 4.675 19.150 1.00 81.31 95 LEU A C 1
ATOM 742 O O . LEU A 1 95 ? -18.234 4.005 18.414 1.00 81.31 95 LEU A O 1
ATOM 746 N N . GLN A 1 96 ? -18.533 5.238 20.273 1.00 86.38 96 GLN A N 1
ATOM 747 C CA . GLN A 1 96 ? -17.267 4.870 20.891 1.00 86.38 96 GLN A CA 1
ATOM 748 C C . GLN A 1 96 ? -17.360 3.437 21.428 1.00 86.38 96 GLN A C 1
ATOM 750 O O . GLN A 1 96 ? -18.389 3.064 21.984 1.00 86.38 96 GLN A O 1
ATOM 755 N N . ASP A 1 97 ? -16.295 2.648 21.269 1.00 86.00 97 ASP A N 1
ATOM 756 C CA . ASP A 1 97 ? -16.261 1.302 21.850 1.00 86.00 97 ASP A CA 1
ATOM 757 C C . ASP A 1 97 ? -16.223 1.401 23.376 1.00 86.00 97 ASP A C 1
ATOM 759 O O . ASP A 1 97 ? -15.368 2.089 23.949 1.00 86.00 97 ASP A O 1
ATOM 763 N N . GLU A 1 98 ? -17.175 0.730 24.014 1.00 90.75 98 GLU A N 1
ATOM 764 C CA . GLU A 1 98 ? -17.259 0.602 25.463 1.00 90.75 98 GLU A CA 1
ATOM 765 C C . GLU A 1 98 ? -16.373 -0.565 25.917 1.00 90.75 98 GLU A C 1
ATOM 767 O O . GLU A 1 98 ? -16.344 -1.622 25.288 1.00 90.75 98 GLU A O 1
ATOM 772 N N . LEU A 1 99 ? -15.608 -0.344 26.984 1.00 91.31 99 LEU A N 1
ATOM 773 C CA . LEU A 1 99 ? -14.848 -1.383 27.670 1.00 91.31 99 LEU A CA 1
ATOM 774 C C . LEU A 1 99 ? -15.727 -1.985 28.759 1.00 91.31 99 LEU A C 1
ATOM 776 O O . LEU A 1 99 ? -16.424 -1.246 29.458 1.00 91.31 99 LEU A O 1
ATOM 780 N N . GLU A 1 100 ? -15.631 -3.298 28.937 1.00 91.56 100 GLU A N 1
ATOM 781 C CA . GLU A 1 100 ? -16.302 -3.967 30.044 1.00 91.56 100 GLU A CA 1
ATOM 782 C C . GLU A 1 100 ? -15.623 -3.561 31.357 1.00 91.56 100 GLU A C 1
ATOM 784 O O . GLU A 1 100 ? -14.392 -3.464 31.433 1.00 91.56 100 GLU A O 1
ATOM 789 N N . VAL A 1 101 ? -16.428 -3.269 32.379 1.00 92.19 101 VAL A N 1
ATOM 790 C CA . VAL A 1 101 ? -15.943 -2.853 33.696 1.00 92.19 101 VAL A CA 1
ATOM 791 C C . VAL A 1 101 ? -16.225 -3.963 34.697 1.00 92.19 101 VAL A C 1
ATOM 793 O O . VAL A 1 101 ? -17.363 -4.153 35.118 1.00 92.19 101 VAL A O 1
ATOM 796 N N . GLU A 1 102 ? -15.176 -4.663 35.115 1.00 92.44 102 GLU A N 1
ATOM 797 C CA . GLU A 1 102 ? -15.268 -5.751 36.084 1.00 92.44 102 GLU A CA 1
ATOM 798 C C . GLU A 1 102 ? -14.850 -5.258 37.471 1.00 92.44 102 GLU A C 1
ATOM 800 O O . GLU A 1 102 ? -13.756 -4.719 37.656 1.00 92.44 102 GLU A O 1
ATOM 805 N N . MET A 1 103 ? -15.726 -5.435 38.460 1.00 90.25 103 MET A N 1
ATOM 806 C CA . MET A 1 103 ? -15.421 -5.152 39.863 1.00 90.25 103 MET A CA 1
ATOM 807 C C . MET A 1 103 ? -14.830 -6.400 40.518 1.00 90.25 103 MET A C 1
ATOM 809 O O . MET A 1 103 ? -15.390 -7.486 40.395 1.00 90.25 103 MET A O 1
ATOM 813 N N . LEU A 1 104 ? -13.717 -6.233 41.227 1.00 90.31 104 LEU A N 1
ATOM 814 C CA . LEU A 1 104 ? -13.040 -7.300 41.957 1.00 90.31 104 LEU A CA 1
ATOM 815 C C . LEU A 1 104 ? -13.583 -7.412 43.389 1.00 90.31 104 LEU A C 1
ATOM 817 O O . LEU A 1 104 ? -14.036 -6.426 43.975 1.00 90.31 104 LEU A O 1
ATOM 821 N N . ASP A 1 105 ? -13.472 -8.602 43.983 1.00 92.12 105 ASP A N 1
ATOM 822 C CA . ASP A 1 105 ? -13.948 -8.885 45.348 1.00 92.12 105 ASP A CA 1
ATOM 823 C C . ASP A 1 105 ? -13.267 -8.023 46.425 1.00 92.12 105 ASP A C 1
ATOM 825 O O . ASP A 1 105 ? -13.840 -7.762 47.483 1.00 92.12 105 ASP A O 1
ATOM 829 N N . ASP A 1 106 ? -12.042 -7.563 46.162 1.00 91.50 106 ASP A N 1
ATOM 830 C CA . ASP A 1 106 ? -11.277 -6.688 47.052 1.00 91.50 106 ASP A CA 1
ATOM 831 C C . ASP A 1 106 ? -11.651 -5.198 46.919 1.00 91.50 106 ASP A C 1
ATOM 833 O O . ASP A 1 106 ? -11.065 -4.352 47.596 1.00 91.50 106 ASP A O 1
ATOM 837 N N . GLY A 1 107 ? -12.626 -4.872 46.063 1.00 91.06 107 GLY A N 1
ATOM 838 C CA . GLY A 1 107 ? -13.043 -3.508 45.738 1.00 91.06 107 GLY A CA 1
ATOM 839 C C . GLY A 1 107 ? -12.237 -2.855 44.610 1.00 91.06 107 GLY A C 1
ATOM 840 O O . GLY A 1 107 ? -12.502 -1.702 44.265 1.00 91.06 107 GLY A O 1
ATOM 841 N N . GLY A 1 108 ? -11.259 -3.555 44.030 1.00 94.25 108 GLY A N 1
ATOM 842 C CA . GLY A 1 108 ? -10.571 -3.139 42.812 1.00 94.25 108 GLY A CA 1
ATOM 843 C C . GLY A 1 108 ? -11.469 -3.178 41.573 1.00 94.25 108 GLY A C 1
ATOM 844 O O . GLY A 1 108 ? -12.610 -3.636 41.606 1.00 94.25 108 GLY A O 1
ATOM 845 N N . MET A 1 109 ? -10.949 -2.677 40.455 1.00 95.44 109 MET A N 1
ATOM 846 C CA . MET A 1 109 ? -11.662 -2.622 39.178 1.00 95.44 109 MET A CA 1
ATOM 847 C C . MET A 1 109 ? -10.718 -2.931 38.021 1.00 95.44 109 MET A C 1
ATOM 849 O O . MET A 1 109 ? -9.587 -2.439 37.985 1.00 95.44 109 MET A O 1
ATOM 853 N N . GLN A 1 110 ? -11.203 -3.678 37.036 1.00 95.19 110 GLN A N 1
ATOM 854 C CA . GLN A 1 110 ? -10.516 -3.935 35.777 1.00 95.19 110 GLN A CA 1
ATOM 855 C C . GLN A 1 110 ? -11.332 -3.409 34.600 1.00 95.19 110 GLN A C 1
ATOM 857 O O . GLN A 1 110 ? -12.557 -3.494 34.579 1.00 95.19 110 GLN A O 1
ATOM 862 N N . LEU A 1 111 ? -10.633 -2.838 33.619 1.00 95.25 111 LEU A N 1
ATOM 863 C CA . LEU A 1 111 ? -11.198 -2.521 32.315 1.00 95.25 111 LEU A CA 1
ATOM 864 C C . LEU A 1 111 ? -10.777 -3.611 31.341 1.00 95.25 111 LEU A C 1
ATOM 866 O O . LEU A 1 111 ? -9.576 -3.841 31.158 1.00 95.25 111 LEU A O 1
ATOM 870 N N . VAL A 1 112 ? -11.753 -4.241 30.704 1.00 90.44 112 VAL A N 1
ATOM 871 C CA . VAL A 1 112 ? -11.537 -5.369 29.807 1.00 90.44 112 VAL A CA 1
ATOM 872 C C . VAL A 1 112 ? -11.942 -4.974 28.394 1.00 90.44 112 VAL A C 1
ATOM 874 O O . VAL A 1 112 ? -13.062 -4.543 28.124 1.00 90.44 112 VAL A O 1
ATOM 877 N N . GLU A 1 113 ? -10.991 -5.098 27.475 1.00 89.19 113 GLU A N 1
ATOM 878 C CA . GLU A 1 113 ? -11.260 -5.021 26.049 1.00 89.19 113 GLU A CA 1
ATOM 879 C C . GLU A 1 113 ? -11.664 -6.405 25.550 1.00 89.19 113 GLU A C 1
ATOM 881 O O . GLU A 1 113 ? -10.899 -7.368 25.656 1.00 89.19 113 GLU A O 1
ATOM 886 N N . LEU A 1 114 ? -12.873 -6.491 25.004 1.00 81.31 114 LEU A N 1
ATOM 887 C CA . LEU A 1 114 ? -13.375 -7.692 24.357 1.00 81.31 114 LEU A CA 1
ATOM 888 C C . LEU A 1 114 ? -12.981 -7.655 22.882 1.00 81.31 114 LEU A C 1
ATOM 890 O O . LEU A 1 114 ? -13.321 -6.711 22.170 1.00 81.31 114 LEU A O 1
ATOM 894 N N . SER A 1 115 ? -12.294 -8.696 22.420 1.00 71.31 115 SER A N 1
ATOM 895 C CA . SER A 1 115 ? -12.057 -8.923 21.000 1.00 71.31 115 SER A CA 1
ATOM 896 C C . SER A 1 115 ? -13.039 -9.997 20.535 1.00 71.31 115 SER A C 1
ATOM 898 O O . SER A 1 115 ? -12.777 -11.189 20.740 1.00 71.31 115 SER A O 1
ATOM 900 N N . PRO A 1 116 ? -14.208 -9.615 19.982 1.00 66.25 116 PRO A N 1
ATOM 901 C CA . PRO A 1 116 ? -15.115 -10.598 19.415 1.00 66.25 116 PRO A CA 1
ATOM 902 C C . PRO A 1 116 ? -14.388 -11.359 18.306 1.00 66.25 116 PRO A C 1
ATOM 904 O O . PRO A 1 116 ? -13.546 -10.800 17.603 1.00 66.25 116 PRO A O 1
ATOM 907 N N . ILE A 1 117 ? -14.707 -12.643 18.180 1.00 61.97 117 ILE A N 1
ATOM 908 C CA . ILE A 1 117 ? -14.207 -13.470 17.086 1.00 61.97 117 ILE A CA 1
ATOM 909 C C . ILE A 1 117 ? -14.701 -12.842 15.783 1.00 61.97 117 ILE A C 1
ATOM 911 O O . ILE A 1 117 ? -15.869 -12.445 15.694 1.00 61.97 117 ILE A O 1
ATOM 915 N N . ASP A 1 118 ? -13.829 -12.748 14.782 1.00 58.97 118 ASP A N 1
ATOM 916 C CA . ASP A 1 118 ? -14.271 -12.307 13.470 1.00 58.97 118 ASP A CA 1
ATOM 917 C C . ASP A 1 118 ? -15.373 -13.255 12.960 1.00 58.97 118 ASP A C 1
ATOM 919 O O . ASP A 1 118 ? -15.224 -14.479 13.028 1.00 58.97 118 ASP A O 1
ATOM 923 N N . PRO A 1 119 ? -16.505 -12.740 12.454 1.00 55.88 119 PRO A N 1
ATOM 924 C CA . PRO A 1 119 ? -17.675 -13.564 12.155 1.00 55.88 119 PRO A CA 1
ATOM 925 C C . PRO A 1 119 ? -17.381 -14.686 11.146 1.00 55.88 119 PRO A C 1
ATOM 927 O O . PRO A 1 119 ? -17.976 -15.757 11.244 1.00 55.88 119 PRO A O 1
ATOM 930 N N . TRP A 1 120 ? -16.411 -14.505 10.241 1.00 61.44 120 TRP A N 1
ATOM 931 C CA . TRP A 1 120 ? -15.985 -15.531 9.277 1.00 61.44 120 TRP A CA 1
ATOM 932 C C . TRP A 1 120 ? -15.188 -16.695 9.892 1.00 61.44 120 TRP A C 1
ATOM 934 O O . TRP A 1 120 ? -15.022 -17.721 9.240 1.00 61.44 120 TRP A O 1
ATOM 944 N N . LEU A 1 121 ? -14.724 -16.583 11.142 1.00 63.00 121 LEU A N 1
ATOM 945 C CA . LEU A 1 121 ? -14.098 -17.685 11.890 1.00 63.00 121 LEU A CA 1
ATOM 946 C C . LEU A 1 121 ? -15.123 -18.543 12.649 1.00 63.00 121 LEU A C 1
ATOM 948 O O . LEU A 1 121 ? -14.774 -19.596 13.185 1.00 63.00 121 LEU A O 1
ATOM 952 N N . THR A 1 122 ? -16.381 -18.096 12.725 1.00 62.12 122 THR A N 1
ATOM 953 C CA . THR A 1 122 ? -17.443 -18.811 13.455 1.00 62.12 122 THR A CA 1
ATOM 954 C C . THR A 1 122 ? -17.934 -20.039 12.675 1.00 62.12 122 THR A C 1
ATOM 956 O O . THR A 1 122 ? -18.384 -21.005 13.287 1.00 62.12 122 THR A O 1
ATOM 959 N N . ASP A 1 123 ? -17.767 -20.034 11.349 1.00 65.25 123 ASP A N 1
ATOM 960 C CA . ASP A 1 123 ? -18.011 -21.161 10.439 1.00 65.25 123 ASP A CA 1
ATOM 961 C C . ASP A 1 123 ? -17.145 -20.992 9.172 1.00 65.25 123 ASP A C 1
ATOM 963 O O . ASP A 1 123 ? -17.636 -20.545 8.128 1.00 65.25 123 ASP A O 1
ATOM 967 N N . PRO A 1 124 ? -15.818 -21.211 9.266 1.00 66.19 124 PRO A N 1
ATOM 968 C CA . PRO A 1 124 ? -14.937 -20.996 8.131 1.00 66.19 124 PRO A CA 1
ATOM 969 C C . PRO A 1 124 ? -15.282 -22.006 7.039 1.00 66.19 124 PRO A C 1
ATOM 971 O O . PRO A 1 124 ? -15.269 -23.215 7.264 1.00 66.19 124 PRO A O 1
ATOM 974 N N . ARG A 1 125 ? -15.572 -21.507 5.835 1.00 64.62 125 ARG A N 1
ATOM 975 C CA . ARG A 1 125 ? -15.675 -22.373 4.659 1.00 64.62 125 ARG A CA 1
ATOM 976 C C . ARG A 1 125 ? -14.308 -22.985 4.382 1.00 64.62 125 ARG A C 1
ATOM 978 O O . ARG A 1 125 ? -13.293 -22.297 4.504 1.00 64.62 125 ARG A O 1
ATOM 985 N N . ASP A 1 126 ? -14.298 -24.246 3.964 1.00 76.62 126 ASP A N 1
ATOM 986 C CA . ASP A 1 126 ? -13.068 -24.891 3.517 1.00 76.62 126 ASP A CA 1
ATOM 987 C C . ASP A 1 126 ? -12.428 -24.063 2.386 1.00 76.62 126 ASP A C 1
ATOM 989 O O . ASP A 1 126 ? -13.135 -23.677 1.443 1.00 76.62 126 ASP A O 1
ATOM 993 N N . PRO A 1 127 ? -11.113 -23.767 2.461 1.00 70.62 127 PRO A N 1
ATOM 994 C CA . PRO A 1 127 ? -10.408 -23.096 1.381 1.00 70.62 127 PRO A CA 1
ATOM 995 C C . PRO A 1 127 ? -10.584 -23.879 0.082 1.00 70.62 127 PRO A C 1
ATOM 997 O O . PRO A 1 127 ? -10.268 -25.067 0.006 1.00 70.62 127 PRO A O 1
ATOM 1000 N N . LEU A 1 128 ? -11.099 -23.210 -0.945 1.00 69.62 128 LEU A N 1
ATOM 1001 C CA . LEU A 1 128 ? -11.160 -23.776 -2.284 1.00 69.62 128 LEU A CA 1
ATOM 1002 C C . LEU A 1 128 ? -9.844 -23.472 -2.998 1.00 69.62 128 LEU A C 1
ATOM 1004 O O . LEU A 1 128 ? -9.398 -22.326 -3.015 1.00 69.62 128 LEU A O 1
ATOM 1008 N N . GLU A 1 129 ? -9.250 -24.493 -3.612 1.00 72.88 129 GLU A N 1
ATOM 1009 C CA . GLU A 1 129 ? -8.171 -24.314 -4.585 1.00 72.88 129 GLU A CA 1
ATOM 1010 C C . GLU A 1 129 ? -8.705 -23.471 -5.749 1.00 72.88 129 GLU A C 1
ATOM 1012 O O . GLU A 1 129 ? -9.613 -23.884 -6.480 1.00 72.88 129 GLU A O 1
ATOM 1017 N N . LEU A 1 130 ? -8.174 -22.258 -5.886 1.00 66.38 130 LEU A N 1
ATOM 1018 C CA . LEU A 1 130 ? -8.502 -21.372 -6.992 1.00 66.38 130 LEU A CA 1
ATOM 1019 C C . LEU A 1 130 ? -7.662 -21.775 -8.202 1.00 66.38 130 LEU A C 1
ATOM 1021 O O . LEU A 1 130 ? -6.446 -21.921 -8.108 1.00 66.38 130 LEU A O 1
ATOM 1025 N N . GLN A 1 131 ? -8.317 -21.938 -9.350 1.00 74.94 131 GLN A N 1
ATOM 1026 C CA . GLN A 1 131 ? -7.604 -22.087 -10.615 1.00 74.94 131 GLN A CA 1
ATOM 1027 C C . GLN A 1 131 ? -6.898 -20.777 -10.976 1.00 74.94 131 GLN A C 1
ATOM 1029 O O . GLN A 1 131 ? -7.320 -19.706 -10.531 1.00 74.94 131 GLN A O 1
ATOM 1034 N N . GLU A 1 132 ? -5.850 -20.869 -11.802 1.00 77.81 132 GLU A N 1
ATOM 1035 C CA . GLU A 1 132 ? -5.218 -19.688 -12.392 1.00 77.81 132 GLU A CA 1
ATOM 1036 C C . GLU A 1 132 ? -6.288 -18.763 -12.983 1.00 77.81 132 GLU A C 1
ATOM 1038 O O . GLU A 1 132 ? -7.211 -19.204 -13.675 1.00 77.81 132 GLU A O 1
ATOM 1043 N N . GLY A 1 133 ? -6.185 -17.484 -12.631 1.00 83.25 133 GLY A N 1
ATOM 1044 C CA . GLY A 1 133 ? -7.150 -16.467 -13.007 1.00 83.25 133 GLY A CA 1
ATOM 1045 C C . GLY A 1 133 ? -6.618 -15.502 -14.049 1.00 83.25 133 GLY A C 1
ATOM 1046 O O . GLY A 1 133 ? -5.418 -15.423 -14.309 1.00 83.25 133 GLY A O 1
ATOM 1047 N N . GLU A 1 134 ? -7.535 -14.722 -14.599 1.00 89.06 134 GLU A N 1
ATOM 1048 C CA . GLU A 1 134 ? -7.235 -13.603 -15.481 1.00 89.06 134 GLU A CA 1
ATOM 1049 C C . GLU A 1 134 ? -7.539 -12.290 -14.759 1.00 89.06 134 GLU A C 1
ATOM 1051 O O . GLU A 1 134 ? -8.542 -12.177 -14.052 1.00 89.06 134 GLU A O 1
ATOM 1056 N N . ILE A 1 135 ? -6.674 -11.294 -14.949 1.00 89.56 135 ILE A N 1
ATOM 1057 C CA . ILE A 1 135 ? -6.918 -9.923 -14.503 1.00 89.56 135 ILE A CA 1
ATOM 1058 C C . ILE A 1 135 ? -7.163 -9.071 -15.743 1.00 89.56 135 ILE A C 1
ATOM 1060 O O . ILE A 1 135 ? -6.289 -8.949 -16.598 1.00 89.56 135 ILE A O 1
ATOM 1064 N N . THR A 1 136 ? -8.338 -8.456 -15.819 1.00 89.69 136 THR A N 1
ATOM 1065 C CA . THR A 1 136 ? -8.682 -7.472 -16.846 1.00 89.69 136 THR A CA 1
ATOM 1066 C C . THR A 1 136 ? -8.685 -6.081 -16.230 1.00 89.69 136 THR A C 1
ATOM 1068 O O . THR A 1 136 ? -9.461 -5.789 -15.323 1.00 89.69 136 THR A O 1
ATOM 1071 N N . TYR A 1 137 ? -7.836 -5.196 -16.742 1.00 87.69 137 TYR A N 1
ATOM 1072 C CA . TYR A 1 137 ? -7.868 -3.780 -16.392 1.00 87.69 137 TYR A CA 1
ATOM 1073 C C . TYR A 1 137 ? -9.008 -3.074 -17.141 1.00 87.69 137 TYR A C 1
ATOM 1075 O O . TYR A 1 137 ? -9.093 -3.190 -18.362 1.00 87.69 137 TYR A O 1
ATOM 1083 N N . LEU A 1 138 ? -9.879 -2.350 -16.429 1.00 87.12 138 LEU A N 1
ATOM 1084 C CA . LEU A 1 138 ? -11.016 -1.642 -17.029 1.00 87.12 138 LEU A CA 1
ATOM 1085 C C . LEU A 1 138 ? -10.724 -0.143 -17.192 1.00 87.12 138 LEU A C 1
ATOM 1087 O O . LEU A 1 138 ? -10.795 0.374 -18.303 1.00 87.12 138 LEU A O 1
ATOM 1091 N N . THR A 1 139 ? -10.409 0.563 -16.102 1.00 85.56 139 THR A N 1
ATOM 1092 C CA . THR A 1 139 ? -10.057 1.999 -16.089 1.00 85.56 139 THR A CA 1
ATOM 1093 C C . THR A 1 139 ? -9.598 2.410 -14.689 1.00 85.56 139 THR A C 1
ATOM 1095 O O . THR A 1 139 ? -10.065 1.830 -13.715 1.00 85.56 139 THR A O 1
ATOM 1098 N N . HIS A 1 140 ? -8.743 3.429 -14.549 1.00 83.94 140 HIS A N 1
ATOM 1099 C CA . HIS A 1 140 ? -8.254 3.943 -13.254 1.00 83.94 140 HIS A CA 1
ATOM 1100 C C . HIS A 1 140 ? -7.861 2.835 -12.259 1.00 83.94 140 HIS A C 1
ATOM 1102 O O . HIS A 1 140 ? -6.911 2.112 -12.535 1.00 83.94 140 HIS A O 1
ATOM 1108 N N . ALA A 1 141 ? -8.551 2.697 -11.122 1.00 80.50 141 ALA A N 1
ATOM 1109 C CA . ALA A 1 141 ? -8.329 1.631 -10.137 1.00 80.50 141 ALA A CA 1
ATOM 1110 C C . ALA A 1 141 ? -9.185 0.375 -10.397 1.00 80.50 141 ALA A C 1
ATOM 1112 O O . ALA A 1 141 ? -9.036 -0.635 -9.711 1.00 80.50 141 ALA A O 1
ATOM 1113 N N . CYS A 1 142 ? -10.088 0.431 -11.377 1.00 87.31 142 CYS A N 1
ATOM 1114 C CA . CYS A 1 142 ? -11.027 -0.632 -11.666 1.00 87.31 142 CYS A CA 1
ATOM 1115 C C . CYS A 1 142 ? -10.384 -1.765 -12.464 1.00 87.31 142 CYS A C 1
ATOM 1117 O O . CYS A 1 142 ? -10.007 -1.604 -13.630 1.00 87.31 142 CYS A O 1
ATOM 1119 N N . MET A 1 143 ? -10.330 -2.936 -11.835 1.00 91.12 143 MET A N 1
ATOM 1120 C CA . MET A 1 143 ? -9.933 -4.191 -12.462 1.00 91.12 143 MET A CA 1
ATOM 1121 C C . MET A 1 143 ? -10.932 -5.302 -12.134 1.00 91.12 143 MET A C 1
ATOM 1123 O O . MET A 1 143 ? -11.545 -5.325 -11.066 1.00 91.12 143 MET A O 1
ATOM 1127 N N . GLU A 1 144 ? -11.076 -6.231 -13.066 1.00 92.06 144 GLU A N 1
ATOM 1128 C CA . GLU A 1 144 ? -11.804 -7.482 -12.909 1.00 92.06 144 GLU A CA 1
ATOM 1129 C C . GLU A 1 144 ? -10.790 -8.610 -12.706 1.00 92.06 144 GLU A C 1
ATOM 1131 O O . GLU A 1 144 ? -9.845 -8.743 -13.478 1.00 92.06 144 GLU A O 1
ATOM 1136 N N . LEU A 1 145 ? -10.994 -9.431 -11.683 1.00 91.69 145 LEU A N 1
ATOM 1137 C CA . LEU A 1 145 ? -10.275 -10.678 -11.462 1.00 91.69 145 LEU A CA 1
ATOM 1138 C C . LEU A 1 145 ? -11.255 -11.834 -11.672 1.00 91.69 145 LEU A C 1
ATOM 1140 O O . LEU A 1 145 ? -12.227 -11.987 -10.928 1.00 91.69 145 LEU A O 1
ATOM 1144 N N . GLN A 1 146 ? -10.989 -12.652 -12.683 1.00 89.94 146 GLN A N 1
ATOM 1145 C CA . GLN A 1 146 ? -11.762 -13.843 -13.004 1.00 89.94 146 GLN A CA 1
ATOM 1146 C C . GLN A 1 146 ? -10.995 -15.076 -12.520 1.00 89.94 146 GLN A C 1
ATOM 1148 O O . GLN A 1 146 ? -9.919 -15.379 -13.022 1.00 89.94 146 GLN A O 1
ATOM 1153 N N . LEU A 1 147 ? -11.556 -15.802 -11.553 1.00 87.50 147 LEU A N 1
ATOM 1154 C CA . LEU A 1 147 ? -10.987 -17.024 -10.980 1.00 87.50 147 LEU A CA 1
ATOM 1155 C C . LEU A 1 147 ? -11.956 -18.186 -11.215 1.00 87.50 147 LEU A C 1
ATOM 1157 O O . LEU A 1 147 ? -12.939 -18.366 -10.490 1.00 87.50 147 LEU A O 1
ATOM 1161 N N . GLY A 1 148 ? -11.714 -18.964 -12.272 1.00 84.31 148 GLY A N 1
ATOM 1162 C CA . GLY A 1 148 ? -12.649 -19.997 -12.719 1.00 84.31 148 GLY A CA 1
ATOM 1163 C C . GLY A 1 148 ? -14.013 -19.392 -13.069 1.00 84.31 148 GLY A C 1
ATOM 1164 O O . GLY A 1 148 ? -14.115 -18.564 -13.968 1.00 84.31 148 GLY A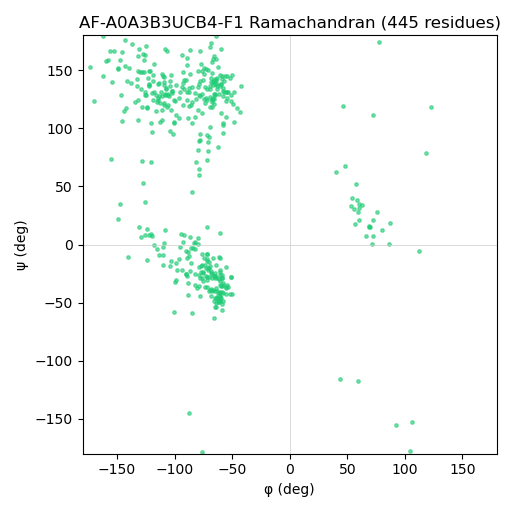 O 1
ATOM 1165 N N . GLN A 1 149 ? -15.070 -19.781 -12.349 1.00 84.00 149 GLN A N 1
ATOM 1166 C CA . GLN A 1 149 ? -16.422 -19.224 -12.534 1.00 84.00 149 GLN A CA 1
ATOM 1167 C C . GLN A 1 149 ? -16.693 -17.968 -11.697 1.00 84.00 149 GLN A C 1
ATOM 1169 O O . GLN A 1 149 ? -17.759 -17.379 -11.846 1.00 84.00 149 GLN A O 1
ATOM 1174 N N . LYS A 1 150 ? -15.768 -17.575 -10.813 1.00 85.88 150 LYS A N 1
ATOM 1175 C CA . LYS A 1 150 ? -15.963 -16.460 -9.888 1.00 85.88 150 LYS A CA 1
ATOM 1176 C C . LYS A 1 150 ? -15.381 -15.166 -10.428 1.00 85.88 150 LYS A C 1
ATOM 1178 O O . LYS A 1 150 ? -14.228 -15.143 -10.853 1.00 85.88 150 LYS A O 1
ATOM 1183 N N . ARG A 1 151 ? -16.174 -14.098 -10.373 1.00 88.00 151 ARG A N 1
ATOM 1184 C CA . ARG A 1 151 ? -15.791 -12.762 -10.824 1.00 88.00 151 ARG A CA 1
ATOM 1185 C C . ARG A 1 151 ? -15.725 -11.788 -9.660 1.00 88.00 151 ARG A C 1
ATOM 1187 O O . ARG A 1 151 ? -16.708 -11.574 -8.954 1.00 88.00 151 ARG A O 1
ATOM 1194 N N . PHE A 1 152 ? -14.575 -11.151 -9.518 1.00 89.50 152 PHE A N 1
ATOM 1195 C CA . PHE A 1 152 ? -14.304 -10.152 -8.500 1.00 89.50 152 PHE A CA 1
ATOM 1196 C C . PHE A 1 152 ? -14.032 -8.820 -9.193 1.00 89.50 152 PHE A C 1
ATOM 1198 O O . PHE A 1 152 ? -13.197 -8.766 -10.092 1.00 89.50 152 PHE A O 1
ATOM 1205 N N . LEU A 1 153 ? -14.714 -7.750 -8.795 1.00 89.00 153 LEU A N 1
ATOM 1206 C CA . LEU A 1 153 ? -14.413 -6.401 -9.277 1.00 89.00 153 LEU A CA 1
ATOM 1207 C C . LEU A 1 153 ? -13.795 -5.563 -8.169 1.00 89.00 153 LEU A C 1
ATOM 1209 O O . LEU A 1 153 ? -14.270 -5.561 -7.040 1.00 89.00 153 LEU A O 1
ATOM 1213 N N . PHE A 1 154 ? -12.761 -4.816 -8.515 1.00 87.56 154 PHE A N 1
ATOM 1214 C CA . PHE A 1 154 ? -12.031 -3.946 -7.608 1.00 87.56 154 PHE A CA 1
ATOM 1215 C C . PHE A 1 154 ? -12.385 -2.498 -7.950 1.00 87.56 154 PHE A C 1
ATOM 1217 O O . PHE A 1 154 ? -12.437 -2.159 -9.129 1.00 87.56 154 PHE A O 1
ATOM 1224 N N . ASP A 1 155 ? -12.682 -1.675 -6.942 1.00 83.50 155 ASP A N 1
ATOM 1225 C CA . ASP A 1 155 ? -12.835 -0.213 -7.034 1.00 83.50 155 ASP A CA 1
ATOM 1226 C C . ASP A 1 155 ? -13.571 0.304 -8.305 1.00 83.50 155 ASP A C 1
ATOM 1228 O O . ASP A 1 155 ? -12.982 1.034 -9.109 1.00 83.50 155 ASP A O 1
ATOM 1232 N N . PRO A 1 156 ? -14.858 -0.050 -8.532 1.00 83.94 156 PRO A N 1
ATOM 1233 C CA . PRO A 1 156 ? -15.523 0.081 -9.832 1.00 83.94 156 PRO A CA 1
ATOM 1234 C C . PRO A 1 156 ? -15.998 1.499 -10.194 1.00 83.94 156 PRO A C 1
ATOM 1236 O O . PRO A 1 156 ? -17.195 1.747 -10.368 1.00 83.94 156 PRO A O 1
ATOM 1239 N N . TRP A 1 157 ? -15.066 2.439 -10.361 1.00 83.94 157 TRP A N 1
ATOM 1240 C CA . TRP A 1 157 ? -15.333 3.752 -10.956 1.00 83.94 157 TRP A CA 1
ATOM 1241 C C . TRP A 1 157 ? -15.406 3.642 -12.488 1.00 83.94 157 TRP A C 1
ATOM 1243 O O . TRP A 1 157 ? -14.400 3.777 -13.176 1.00 83.94 157 TRP A O 1
ATOM 1253 N N . LEU A 1 158 ? -16.600 3.367 -13.027 1.00 80.94 158 LEU A N 1
ATOM 1254 C CA . LEU A 1 158 ? -16.820 3.123 -14.463 1.00 80.94 158 LEU A CA 1
ATOM 1255 C C . LEU A 1 158 ? -17.604 4.241 -15.162 1.00 80.94 158 LEU A C 1
ATOM 1257 O O . LEU A 1 158 ? -17.701 4.263 -16.384 1.00 80.94 158 LEU A O 1
ATOM 1261 N N . MET A 1 159 ? -18.158 5.202 -14.422 1.00 77.38 159 MET A N 1
ATOM 1262 C CA . MET A 1 159 ? -18.777 6.387 -15.020 1.00 77.38 159 MET A CA 1
ATOM 1263 C C . MET A 1 159 ? -18.854 7.572 -14.056 1.00 77.38 159 MET A C 1
ATOM 1265 O O . MET A 1 159 ? -18.877 7.410 -12.833 1.00 77.38 159 MET A O 1
ATOM 1269 N N . GLY A 1 160 ? -18.988 8.763 -14.640 1.00 73.69 160 GLY A N 1
ATOM 1270 C CA . GLY A 1 160 ? -19.188 10.019 -13.923 1.00 73.69 160 GLY A CA 1
ATOM 1271 C C . GLY A 1 160 ? -17.911 10.582 -13.291 1.00 73.69 160 GLY A C 1
ATOM 1272 O O . GLY A 1 160 ? -16.852 9.955 -13.342 1.00 73.69 160 GLY A O 1
ATOM 1273 N N . PRO A 1 161 ? -17.989 11.787 -12.712 1.00 71.75 161 PRO A N 1
ATOM 1274 C CA . PRO A 1 161 ? -16.821 12.469 -12.178 1.00 71.75 161 PRO A CA 1
ATOM 1275 C C . PRO A 1 161 ? -16.591 12.213 -10.678 1.00 71.75 161 PRO A C 1
ATOM 1277 O O . PRO A 1 161 ? -17.512 11.853 -9.943 1.00 71.75 161 PRO A O 1
ATOM 1280 N N . ALA A 1 162 ? -15.378 12.508 -10.207 1.00 70.12 162 ALA A N 1
ATOM 1281 C CA . ALA A 1 162 ? -14.956 12.432 -8.808 1.00 70.12 162 ALA A CA 1
ATOM 1282 C C . ALA A 1 162 ? -14.367 13.768 -8.303 1.00 70.12 162 ALA A C 1
ATOM 1284 O O . ALA A 1 162 ? -14.189 14.716 -9.070 1.00 70.12 162 ALA A O 1
ATOM 1285 N N . PHE A 1 163 ? -14.123 13.870 -6.991 1.00 65.94 163 PHE A N 1
ATOM 1286 C CA . PHE A 1 163 ? -13.508 15.016 -6.298 1.00 65.94 163 PHE A CA 1
ATOM 1287 C C . PHE A 1 163 ? -14.108 16.373 -6.679 1.00 65.94 163 PHE A C 1
ATOM 1289 O O . PHE A 1 163 ? -13.473 17.203 -7.325 1.00 65.94 163 PHE A O 1
ATOM 1296 N N . ALA A 1 164 ? -15.372 16.593 -6.298 1.00 63.38 164 ALA A N 1
ATOM 1297 C CA . ALA A 1 164 ? -16.118 17.813 -6.632 1.00 63.38 164 ALA A CA 1
ATOM 1298 C C . ALA A 1 164 ? -16.129 18.131 -8.143 1.00 63.38 164 ALA A C 1
ATOM 1300 O O . ALA A 1 164 ? -16.172 19.290 -8.544 1.00 63.38 164 ALA A O 1
ATOM 1301 N N . ARG A 1 165 ? -16.127 17.080 -8.975 1.00 68.12 165 ARG A N 1
ATOM 1302 C CA . ARG A 1 165 ? -16.088 17.136 -10.443 1.00 68.12 165 ARG A CA 1
ATOM 1303 C C . ARG A 1 165 ? -14.779 17.644 -11.049 1.00 68.12 165 ARG A C 1
ATOM 1305 O O . ARG A 1 165 ? -14.741 17.954 -12.238 1.00 68.12 165 ARG A O 1
ATOM 1312 N N . GLY A 1 166 ? -13.713 17.699 -10.251 1.00 67.94 166 GLY A N 1
ATOM 1313 C CA . GLY A 1 166 ? -12.371 17.997 -10.739 1.00 67.94 166 GLY A CA 1
ATOM 1314 C C . GLY A 1 166 ? -11.756 16.839 -11.523 1.00 67.94 166 GLY A C 1
ATOM 1315 O O . GLY A 1 166 ? -10.910 17.080 -12.378 1.00 67.94 166 GLY A O 1
ATOM 1316 N N . TRP A 1 167 ? -12.164 15.595 -11.246 1.00 73.75 167 TRP A N 1
ATOM 1317 C CA . TRP A 1 167 ? -11.610 14.401 -11.886 1.00 73.75 167 TRP A CA 1
ATOM 1318 C C . TRP A 1 167 ? -12.654 13.702 -12.749 1.00 73.75 167 TRP A C 1
ATOM 1320 O O . TRP A 1 167 ? -13.805 13.538 -12.342 1.00 73.75 167 TRP A O 1
ATOM 1330 N N . TRP A 1 168 ? -12.225 13.263 -13.926 1.00 78.94 168 TRP A N 1
ATOM 1331 C CA . TRP A 1 168 ? -13.013 12.483 -14.873 1.00 78.94 168 TRP A CA 1
ATOM 1332 C C . TRP A 1 168 ? -12.249 11.214 -15.238 1.00 78.94 168 TRP A C 1
ATOM 1334 O O . TRP A 1 168 ? -11.027 11.131 -15.075 1.00 78.94 168 TRP A O 1
ATOM 1344 N N . LEU A 1 169 ? -12.977 10.217 -15.727 1.00 80.62 169 LEU A N 1
ATOM 1345 C CA . LEU A 1 169 ? -12.365 9.030 -16.302 1.00 80.62 169 LEU A CA 1
ATOM 1346 C C . LEU A 1 169 ? -11.446 9.440 -17.454 1.00 80.62 169 LEU A C 1
ATOM 1348 O O . LEU A 1 169 ? -11.864 10.175 -18.345 1.00 80.62 169 LEU A O 1
ATOM 1352 N N . LEU A 1 170 ? -10.194 8.980 -17.417 1.00 80.06 170 LEU A N 1
ATOM 1353 C CA . LEU A 1 170 ? -9.204 9.357 -18.422 1.00 80.06 170 LEU A CA 1
ATOM 1354 C C . LEU A 1 170 ? -9.453 8.623 -19.743 1.00 80.06 170 LEU A C 1
ATOM 1356 O O . LEU A 1 170 ? -9.208 9.179 -20.806 1.00 80.06 170 LEU A O 1
ATOM 1360 N N . HIS A 1 171 ? -9.982 7.401 -19.673 1.00 82.56 171 HIS A N 1
ATOM 1361 C CA . HIS A 1 171 ? -10.311 6.562 -20.820 1.00 82.56 171 HIS A CA 1
ATOM 1362 C C . HIS A 1 171 ? -11.732 6.031 -20.700 1.00 82.56 171 HIS A C 1
ATOM 1364 O O . HIS A 1 171 ? -12.226 5.803 -19.590 1.00 82.56 171 HIS A O 1
ATOM 1370 N N . GLU A 1 172 ? -12.365 5.839 -21.855 1.00 84.69 172 GLU A N 1
ATOM 1371 C CA . GLU A 1 172 ? -13.682 5.226 -21.936 1.00 84.69 172 GLU A CA 1
ATOM 1372 C C . GLU A 1 172 ? -13.572 3.753 -21.517 1.00 84.69 172 GLU A C 1
ATOM 1374 O O . GLU A 1 172 ? -12.766 3.018 -22.097 1.00 84.69 172 GLU A O 1
ATOM 1379 N N . PRO A 1 173 ? -14.327 3.309 -20.499 1.00 86.75 173 PRO A N 1
ATOM 1380 C CA . PRO A 1 173 ? -14.320 1.907 -20.103 1.00 86.75 173 PRO A CA 1
ATOM 1381 C C . PRO A 1 173 ? -14.909 1.011 -21.200 1.00 86.75 173 PRO A C 1
ATOM 1383 O O . PRO A 1 173 ? -15.648 1.496 -22.061 1.00 86.75 173 PRO A O 1
ATOM 1386 N N . PRO A 1 174 ? -14.656 -0.309 -21.155 1.00 88.50 174 PRO A N 1
ATOM 1387 C CA . PRO A 1 174 ? -15.278 -1.250 -22.080 1.00 88.50 174 PRO A CA 1
ATOM 1388 C C . PRO A 1 174 ? -16.803 -1.102 -22.121 1.00 88.50 174 PRO A C 1
ATOM 1390 O O . PRO A 1 174 ? -17.443 -0.878 -21.093 1.00 88.50 174 PRO A O 1
ATOM 1393 N N . ALA A 1 175 ? -17.402 -1.261 -23.303 1.00 88.31 175 ALA A N 1
ATOM 1394 C CA . ALA A 1 175 ? -18.843 -1.065 -23.491 1.00 88.31 175 ALA A CA 1
ATOM 1395 C C . ALA A 1 175 ? -19.706 -1.994 -22.611 1.00 88.31 175 ALA A C 1
ATOM 1397 O O . ALA A 1 175 ? -20.827 -1.640 -22.258 1.00 88.31 175 ALA A O 1
ATOM 1398 N N . ASP A 1 176 ? -19.173 -3.158 -22.233 1.00 88.75 176 ASP A N 1
ATOM 1399 C CA . ASP A 1 176 ? -19.801 -4.158 -21.365 1.00 88.75 176 ASP A CA 1
ATOM 1400 C C . ASP A 1 176 ? -19.455 -3.978 -19.870 1.00 88.75 176 ASP A C 1
ATOM 1402 O O . ASP A 1 176 ? -19.798 -4.829 -19.050 1.00 88.75 176 ASP A O 1
ATOM 1406 N N . CYS A 1 177 ? -18.782 -2.890 -19.472 1.00 86.75 177 CYS A N 1
ATOM 1407 C CA . CYS A 1 177 ? -18.284 -2.713 -18.102 1.00 86.75 177 CYS A CA 1
ATOM 1408 C C . CYS A 1 177 ? -19.389 -2.737 -17.031 1.00 86.75 177 CYS A C 1
ATOM 1410 O O . CYS A 1 177 ? -19.185 -3.277 -15.943 1.00 86.75 177 CYS A O 1
ATOM 1412 N N . LEU A 1 178 ? -20.576 -2.202 -17.335 1.00 83.69 178 LEU A N 1
ATOM 1413 C CA . LEU A 1 178 ? -21.716 -2.230 -16.415 1.00 83.69 178 LEU A CA 1
ATOM 1414 C C . LEU A 1 178 ? -22.333 -3.629 -16.313 1.00 83.69 178 LEU A C 1
ATOM 1416 O O . LEU A 1 178 ? -22.701 -4.048 -15.217 1.00 83.69 178 LEU A O 1
ATOM 1420 N N . ASP A 1 179 ? -22.378 -4.381 -17.414 1.00 85.50 179 ASP A N 1
ATOM 1421 C CA . ASP A 1 179 ? -22.825 -5.777 -17.400 1.00 85.50 179 ASP A CA 1
ATOM 1422 C C . ASP A 1 179 ? -21.858 -6.641 -16.580 1.00 85.50 179 ASP A C 1
ATOM 1424 O O . ASP A 1 179 ? -22.283 -7.479 -15.780 1.00 85.50 179 ASP A O 1
ATOM 1428 N N . ARG A 1 180 ? -20.548 -6.390 -16.713 1.00 87.81 180 ARG A N 1
ATOM 1429 C CA . ARG A 1 180 ? -19.506 -7.034 -15.900 1.00 87.81 180 ARG A CA 1
ATOM 1430 C C . ARG A 1 180 ? -19.680 -6.749 -14.418 1.00 87.81 180 ARG A C 1
ATOM 1432 O O . ARG A 1 180 ? -19.625 -7.688 -13.627 1.00 87.81 180 ARG A O 1
ATOM 1439 N N . LEU A 1 181 ? -19.942 -5.489 -14.066 1.00 84.44 181 LEU A N 1
ATOM 1440 C CA . LEU A 1 181 ? -20.226 -5.072 -12.696 1.00 84.44 181 LEU A CA 1
ATOM 1441 C C . LEU A 1 181 ? -21.463 -5.777 -12.134 1.00 84.44 181 LEU A C 1
ATOM 1443 O O . LEU A 1 181 ? -21.414 -6.292 -11.021 1.00 84.44 181 LEU A O 1
ATOM 1447 N N . CYS A 1 182 ? -22.555 -5.845 -12.897 1.00 83.06 182 CYS A N 1
ATOM 1448 C CA . CYS A 1 182 ? -23.778 -6.536 -12.485 1.00 83.06 182 CYS A CA 1
ATOM 1449 C C . CYS A 1 182 ? -23.607 -8.051 -12.321 1.00 83.06 182 CYS A C 1
ATOM 1451 O O . CYS A 1 182 ? -24.345 -8.657 -11.546 1.00 83.06 182 CYS A O 1
ATOM 1453 N N . ALA A 1 183 ? -22.658 -8.653 -13.036 1.00 85.44 183 ALA A N 1
ATOM 1454 C CA . ALA A 1 183 ? -22.356 -10.079 -12.976 1.00 85.44 183 ALA A CA 1
ATOM 1455 C C . ALA A 1 183 ? -21.255 -10.444 -11.961 1.00 85.44 183 ALA A C 1
ATOM 1457 O O . ALA A 1 183 ? -20.877 -11.612 -11.886 1.00 85.44 183 ALA A O 1
ATOM 1458 N N . ALA A 1 184 ? -20.714 -9.477 -11.215 1.00 86.88 184 ALA A N 1
ATOM 1459 C CA . ALA A 1 184 ? -19.704 -9.738 -10.196 1.00 86.88 184 ALA A CA 1
ATOM 1460 C C . ALA A 1 184 ? -20.275 -10.595 -9.052 1.00 86.88 184 ALA A C 1
ATOM 1462 O O . ALA A 1 184 ? -21.382 -10.345 -8.577 1.00 86.88 184 ALA A O 1
ATOM 1463 N N . ASP A 1 185 ? -19.500 -11.573 -8.579 1.00 82.31 185 ASP A N 1
ATOM 1464 C CA . ASP A 1 185 ? -19.794 -12.312 -7.347 1.00 82.31 185 ASP A CA 1
ATOM 1465 C C . ASP A 1 185 ? -19.392 -11.497 -6.108 1.00 82.31 185 ASP A C 1
ATOM 1467 O O . ASP A 1 185 ? -20.076 -11.544 -5.088 1.00 82.31 185 ASP A O 1
ATOM 1471 N N . LEU A 1 186 ? -18.288 -10.745 -6.205 1.00 83.38 186 LEU A N 1
ATOM 1472 C CA . LEU A 1 186 ? -17.766 -9.885 -5.144 1.00 83.38 186 LEU A CA 1
ATOM 1473 C C . LEU A 1 186 ? -17.304 -8.547 -5.726 1.00 83.38 186 LEU A C 1
ATOM 1475 O O . LEU A 1 186 ? -16.621 -8.507 -6.750 1.00 83.38 186 LEU A O 1
ATOM 1479 N N . ILE A 1 187 ? -17.596 -7.459 -5.023 1.00 81.56 187 ILE A N 1
ATOM 1480 C CA . ILE A 1 187 ? -16.937 -6.170 -5.225 1.00 81.56 187 ILE A CA 1
ATOM 1481 C C . ILE A 1 187 ? -16.014 -5.910 -4.041 1.00 81.56 187 ILE A C 1
ATOM 1483 O O . ILE A 1 187 ? -16.446 -5.980 -2.894 1.00 81.56 187 ILE A O 1
ATOM 1487 N N . TYR A 1 188 ? -14.758 -5.577 -4.314 1.00 81.50 188 TYR A N 1
ATOM 1488 C CA . TYR A 1 188 ? -13.800 -5.129 -3.318 1.00 81.50 188 TYR A CA 1
ATOM 1489 C C . TYR A 1 188 ? -13.505 -3.638 -3.482 1.00 81.50 188 TYR A C 1
ATOM 1491 O O . TYR A 1 188 ? -13.040 -3.201 -4.533 1.00 81.50 188 TYR A O 1
ATOM 1499 N N . ILE A 1 189 ? -13.759 -2.859 -2.433 1.00 75.88 189 ILE A N 1
ATOM 1500 C CA . ILE A 1 189 ? -13.349 -1.457 -2.340 1.00 75.88 189 ILE A CA 1
ATOM 1501 C C . ILE A 1 189 ? -12.097 -1.397 -1.477 1.00 75.88 189 ILE A C 1
ATOM 1503 O O . ILE A 1 189 ? -12.158 -1.571 -0.254 1.00 75.88 189 ILE A O 1
ATOM 1507 N N . SER A 1 190 ? -10.954 -1.183 -2.119 1.00 71.50 190 SER A N 1
ATOM 1508 C CA . SER A 1 190 ? -9.656 -1.268 -1.457 1.00 71.50 190 SER A CA 1
ATOM 1509 C C . SER A 1 190 ? -9.426 -0.097 -0.502 1.00 71.50 190 SER A C 1
ATOM 1511 O O . SER A 1 190 ? -8.865 -0.282 0.583 1.00 71.50 190 SER A O 1
ATOM 1513 N N . HIS A 1 191 ? -9.894 1.102 -0.864 1.00 64.06 191 HIS A N 1
ATOM 1514 C CA . HIS A 1 191 ? -9.706 2.317 -0.078 1.00 64.06 191 HIS A CA 1
ATOM 1515 C C . HIS A 1 191 ? -10.774 3.389 -0.348 1.00 64.06 191 HIS A C 1
ATOM 1517 O O . HIS A 1 191 ? -11.555 3.320 -1.295 1.00 64.06 191 HIS A O 1
ATOM 1523 N N . LEU A 1 192 ? -10.826 4.396 0.530 1.00 58.31 192 LEU A N 1
ATOM 1524 C CA . LEU A 1 192 ? -11.907 5.379 0.572 1.00 58.31 192 LEU A CA 1
ATOM 1525 C C . LEU A 1 192 ? -11.486 6.732 -0.019 1.00 58.31 192 LEU A C 1
ATOM 1527 O O . LEU A 1 192 ? -10.945 7.589 0.682 1.00 58.31 192 LEU A O 1
ATOM 1531 N N . HIS A 1 193 ? -11.829 6.964 -1.282 1.00 61.06 193 HIS A N 1
ATOM 1532 C CA . HIS A 1 193 ? -11.838 8.282 -1.926 1.00 61.06 193 HIS A CA 1
ATOM 1533 C C . HIS A 1 193 ? -13.167 8.514 -2.658 1.00 61.06 193 HIS A C 1
ATOM 1535 O O . HIS A 1 193 ? -13.977 7.601 -2.796 1.00 61.06 193 HIS A O 1
ATOM 1541 N N . SER A 1 194 ? -13.445 9.745 -3.098 1.00 56.16 194 SER A N 1
ATOM 1542 C CA . SER A 1 194 ? -14.740 10.066 -3.725 1.00 56.16 194 SER A CA 1
ATOM 1543 C C . SER A 1 194 ? -14.994 9.341 -5.057 1.00 56.16 194 SER A C 1
ATOM 1545 O O . SER A 1 194 ? -16.147 9.045 -5.362 1.00 56.16 194 SER A O 1
ATOM 1547 N N . ASP A 1 195 ? -13.936 9.009 -5.793 1.00 52.19 195 ASP A N 1
ATOM 1548 C CA . ASP A 1 195 ? -13.909 8.123 -6.965 1.00 52.19 195 ASP A CA 1
ATOM 1549 C C . ASP A 1 195 ? -14.250 6.665 -6.623 1.00 52.19 195 ASP A C 1
ATOM 1551 O O . ASP A 1 195 ? -14.854 5.980 -7.440 1.00 52.19 195 ASP A O 1
ATOM 1555 N N . HIS A 1 196 ? -13.993 6.210 -5.396 1.00 54.91 196 HIS A N 1
ATOM 1556 C CA . HIS A 1 196 ? -14.329 4.849 -4.943 1.00 54.91 196 HIS A CA 1
ATOM 1557 C C . HIS A 1 196 ? -15.636 4.767 -4.133 1.00 54.91 196 HIS A C 1
ATOM 1559 O O . HIS A 1 196 ? -16.183 3.682 -3.956 1.00 54.91 196 HIS A O 1
ATOM 1565 N N . LEU A 1 197 ? -16.155 5.903 -3.640 1.00 49.09 197 LEU A N 1
ATOM 1566 C CA . LEU A 1 197 ? -17.297 5.986 -2.709 1.00 49.09 197 LEU A CA 1
ATOM 1567 C C . LEU A 1 197 ? -18.632 6.397 -3.346 1.00 49.09 197 LEU A C 1
ATOM 1569 O O . LEU A 1 197 ? -19.688 6.243 -2.729 1.00 49.09 197 LEU A O 1
ATOM 1573 N N . ARG A 1 198 ? -18.616 6.922 -4.575 1.00 53.72 198 ARG A N 1
ATOM 1574 C CA . ARG A 1 198 ? -19.813 7.015 -5.430 1.00 53.72 198 ARG A CA 1
ATOM 1575 C C . ARG A 1 198 ? -19.550 6.404 -6.807 1.00 53.72 198 ARG A C 1
ATOM 1577 O O . ARG A 1 198 ? -19.812 7.076 -7.811 1.00 53.72 198 ARG A O 1
ATOM 1584 N N . PRO A 1 199 ? -19.066 5.150 -6.877 1.00 53.75 199 PRO A N 1
ATOM 1585 C CA . PRO A 1 199 ? -18.875 4.492 -8.154 1.00 53.75 199 PRO A CA 1
ATOM 1586 C C . PRO A 1 199 ? -20.205 4.535 -8.906 1.00 53.75 199 PRO A C 1
ATOM 1588 O O . PRO A 1 199 ? -21.281 4.295 -8.346 1.00 53.75 199 PRO A O 1
ATOM 1591 N N . ASN A 1 200 ? -20.136 4.956 -10.163 1.00 59.06 200 ASN A N 1
ATOM 1592 C CA . ASN A 1 200 ? -21.270 4.972 -11.082 1.00 59.06 200 ASN A CA 1
ATOM 1593 C C . ASN A 1 200 ? -22.446 5.848 -10.619 1.00 59.06 200 ASN A C 1
ATOM 1595 O O . ASN A 1 200 ? -23.614 5.541 -10.863 1.00 59.06 200 ASN A O 1
ATOM 1599 N N . GLY A 1 201 ? -22.148 6.933 -9.895 1.00 56.78 201 GLY A N 1
ATOM 1600 C CA . GLY A 1 201 ? -23.166 7.827 -9.339 1.00 56.78 201 GLY A CA 1
ATOM 1601 C C . GLY A 1 201 ? -23.932 7.231 -8.152 1.00 56.78 201 GLY A C 1
ATOM 1602 O O . GLY A 1 201 ? -25.031 7.694 -7.850 1.00 56.78 201 GLY A O 1
ATOM 1603 N N . GLY A 1 202 ? -23.368 6.222 -7.477 1.00 57.12 202 GLY A N 1
ATOM 1604 C CA . GLY A 1 202 ? -24.011 5.497 -6.374 1.00 57.12 202 GLY A CA 1
ATOM 1605 C C . GLY A 1 202 ? -24.872 4.315 -6.828 1.00 57.12 202 GLY A C 1
ATOM 1606 O O . GLY A 1 202 ? -25.734 3.870 -6.075 1.00 57.12 202 GLY A O 1
ATOM 1607 N N . ARG A 1 203 ? -24.668 3.825 -8.056 1.00 57.91 203 ARG A N 1
ATOM 1608 C CA . ARG A 1 203 ? -25.386 2.678 -8.624 1.00 57.91 203 ARG A CA 1
ATOM 1609 C C . ARG A 1 203 ? -24.505 1.434 -8.528 1.00 57.91 203 ARG A C 1
ATOM 1611 O O . ARG A 1 203 ? -23.560 1.283 -9.298 1.00 57.91 203 ARG A O 1
ATOM 1618 N N . LEU A 1 204 ? -24.822 0.561 -7.577 1.00 65.19 204 LEU A N 1
ATOM 1619 C CA . LEU A 1 204 ? -24.200 -0.753 -7.417 1.00 65.19 204 LEU A CA 1
ATOM 1620 C C . LEU A 1 204 ? -25.254 -1.860 -7.597 1.00 65.19 204 LEU A C 1
ATOM 1622 O O . LEU A 1 204 ? -26.441 -1.596 -7.386 1.00 65.19 204 LEU A O 1
ATOM 1626 N N . PRO A 1 205 ? -24.851 -3.082 -7.988 1.00 69.12 205 PRO A N 1
ATOM 1627 C CA . PRO A 1 205 ? -25.764 -4.219 -8.069 1.00 69.12 205 PRO A CA 1
ATOM 1628 C C . PRO A 1 205 ? -26.389 -4.542 -6.702 1.00 69.12 205 PRO A C 1
ATOM 1630 O O . PRO A 1 205 ? -25.738 -4.423 -5.670 1.00 69.12 205 PRO A O 1
ATOM 1633 N N . GLU A 1 206 ? -27.645 -4.994 -6.683 1.00 60.22 206 GLU A N 1
ATOM 1634 C CA . GLU A 1 206 ? -28.376 -5.273 -5.431 1.00 60.22 206 GLU A CA 1
ATOM 1635 C C . GLU A 1 206 ? -28.005 -6.614 -4.770 1.00 60.22 206 GLU A C 1
ATOM 1637 O O . GLU A 1 206 ? -28.301 -6.821 -3.597 1.00 60.22 206 GLU A O 1
ATOM 1642 N N . LYS A 1 207 ? -27.405 -7.550 -5.519 1.00 67.88 207 LYS A N 1
ATOM 1643 C CA . LYS A 1 207 ? -27.168 -8.947 -5.096 1.00 67.88 207 LYS A CA 1
ATOM 1644 C C . LYS A 1 207 ? -25.702 -9.363 -5.208 1.00 67.88 207 LYS A C 1
ATOM 1646 O O . LYS A 1 207 ? -25.413 -10.486 -5.607 1.00 67.88 207 LYS A O 1
ATOM 1651 N N . VAL A 1 208 ? -24.798 -8.439 -4.915 1.00 69.44 208 VAL A N 1
ATOM 1652 C CA . VAL A 1 208 ? -23.356 -8.686 -4.934 1.00 69.44 208 VAL A CA 1
ATOM 1653 C C . VAL A 1 208 ? -22.804 -8.576 -3.523 1.00 69.44 208 VAL A C 1
ATOM 1655 O O . VAL A 1 208 ? -23.198 -7.679 -2.773 1.00 69.44 208 VAL A O 1
ATOM 1658 N N . ASP A 1 209 ? -21.900 -9.481 -3.162 1.00 70.69 209 ASP A N 1
ATOM 1659 C CA . ASP A 1 209 ? -21.177 -9.360 -1.903 1.00 70.69 209 ASP A CA 1
ATOM 1660 C C . ASP A 1 209 ? -20.221 -8.158 -2.008 1.00 70.69 209 ASP A C 1
ATOM 1662 O O . ASP A 1 209 ? -19.530 -7.974 -3.012 1.00 70.69 209 ASP A O 1
ATOM 1666 N N . LEU A 1 210 ? -20.182 -7.307 -0.983 1.00 70.19 210 LEU A N 1
ATOM 1667 C CA . LEU A 1 210 ? -19.337 -6.112 -0.956 1.00 70.19 210 LEU A CA 1
ATOM 1668 C C . LEU A 1 210 ? -18.315 -6.234 0.172 1.00 70.19 210 LEU A C 1
ATOM 1670 O O . LEU A 1 210 ? -18.669 -6.228 1.350 1.00 70.19 210 LEU A O 1
ATOM 1674 N N . MET A 1 211 ? -17.041 -6.311 -0.193 1.00 72.56 211 MET A N 1
ATOM 1675 C CA . MET A 1 211 ? -15.916 -6.284 0.728 1.00 72.56 211 MET A CA 1
ATOM 1676 C C . MET A 1 211 ? -15.276 -4.898 0.703 1.00 72.56 211 MET A C 1
ATOM 1678 O O . MET A 1 211 ? -15.002 -4.336 -0.352 1.00 72.56 211 MET A O 1
ATOM 1682 N N . MET A 1 212 ? -15.026 -4.330 1.874 1.00 67.06 212 MET A N 1
ATOM 1683 C CA . MET A 1 212 ? -14.377 -3.030 2.014 1.00 67.06 212 MET A CA 1
ATOM 1684 C C . MET A 1 212 ? -13.573 -2.994 3.305 1.00 67.06 212 MET A C 1
ATOM 1686 O O . MET A 1 212 ? -13.903 -3.692 4.266 1.00 67.06 212 MET A O 1
ATOM 1690 N N . SER A 1 213 ? -12.509 -2.199 3.330 1.00 57.06 213 SER A N 1
ATOM 1691 C CA . SER A 1 213 ? -11.719 -2.021 4.545 1.00 57.06 213 SER A CA 1
ATOM 1692 C C . SER A 1 213 ? -12.446 -1.127 5.563 1.00 57.06 213 SER A C 1
ATOM 1694 O O . SER A 1 213 ? -13.125 -0.168 5.203 1.00 57.06 213 SER A O 1
ATOM 1696 N N . ASP A 1 214 ? -12.250 -1.396 6.859 1.00 50.84 214 ASP A N 1
ATOM 1697 C CA . ASP A 1 214 ? -12.683 -0.534 7.986 1.00 50.84 214 ASP A CA 1
ATOM 1698 C C . ASP A 1 214 ? -11.824 0.754 8.089 1.00 50.84 214 ASP A C 1
ATOM 1700 O O . ASP A 1 214 ? -11.754 1.424 9.119 1.00 50.84 214 ASP A O 1
ATOM 1704 N N . PHE A 1 215 ? -11.064 1.085 7.038 1.00 47.75 215 PHE A N 1
ATOM 1705 C CA . PHE A 1 215 ? -9.993 2.068 7.105 1.00 47.75 215 PHE A CA 1
ATOM 1706 C C . PHE A 1 215 ? -10.483 3.465 6.715 1.00 47.75 215 PHE A C 1
ATOM 1708 O O . PHE A 1 215 ? -10.875 3.710 5.577 1.00 47.75 215 PHE A O 1
ATOM 1715 N N . ALA A 1 216 ? -10.369 4.427 7.634 1.00 42.66 216 ALA A N 1
ATOM 1716 C CA . ALA A 1 216 ? -10.455 5.849 7.310 1.00 42.66 216 ALA A CA 1
ATOM 1717 C C . ALA A 1 216 ? -9.178 6.277 6.556 1.00 42.66 216 ALA A C 1
ATOM 1719 O O . ALA A 1 216 ? -8.154 6.584 7.169 1.00 42.66 216 ALA A O 1
ATOM 1720 N N . GLY A 1 217 ? -9.209 6.271 5.222 1.00 38.94 217 GLY A N 1
ATOM 1721 C CA . GLY A 1 217 ? -8.108 6.773 4.393 1.00 38.94 217 GLY A CA 1
ATOM 1722 C C . GLY A 1 217 ? -7.854 8.266 4.638 1.00 38.94 217 GLY A C 1
ATOM 1723 O O . GLY A 1 217 ? -8.775 9.081 4.599 1.00 38.94 217 GLY A O 1
ATOM 1724 N N . GLY A 1 218 ? -6.597 8.637 4.898 1.00 36.28 218 GLY A N 1
ATOM 1725 C CA . GLY A 1 218 ? -6.183 9.972 5.358 1.00 36.28 218 GLY A CA 1
ATOM 1726 C C . GLY A 1 218 ? -6.469 11.153 4.419 1.00 36.28 218 GLY A C 1
ATOM 1727 O O . GLY A 1 218 ? -6.364 12.291 4.866 1.00 36.28 218 GLY A O 1
ATOM 1728 N N . ALA A 1 219 ? -6.870 10.923 3.165 1.00 38.69 219 ALA A N 1
ATOM 1729 C CA . ALA A 1 219 ? -7.274 11.996 2.251 1.00 38.69 219 ALA A CA 1
ATOM 1730 C C . ALA A 1 219 ? -8.779 12.327 2.318 1.00 38.69 219 ALA A C 1
ATOM 1732 O O . ALA A 1 219 ? -9.167 13.459 2.032 1.00 38.69 219 ALA A O 1
ATOM 1733 N N . SER A 1 220 ? -9.633 11.378 2.726 1.00 40.00 220 SER A N 1
ATOM 1734 C CA . SER A 1 220 ? -11.084 11.587 2.868 1.00 40.00 220 SER A CA 1
ATOM 1735 C C . SER A 1 220 ? -11.553 11.586 4.326 1.00 40.00 220 SER A C 1
ATOM 1737 O O . SER A 1 220 ? -12.609 12.132 4.612 1.00 40.00 220 SER A O 1
ATOM 1739 N N . GLY A 1 221 ? -10.759 11.072 5.271 1.00 33.31 221 GLY A N 1
ATOM 1740 C CA . GLY A 1 221 ? -10.911 11.320 6.707 1.00 33.31 221 GLY A CA 1
ATOM 1741 C C . GLY A 1 221 ? -12.171 10.765 7.380 1.00 33.31 221 GLY A C 1
ATOM 1742 O O . GLY A 1 221 ? -12.370 11.056 8.559 1.00 33.31 221 GLY A O 1
ATOM 1743 N N . PHE A 1 222 ? -13.001 9.973 6.696 1.00 40.91 222 PHE A N 1
ATOM 1744 C CA . PHE A 1 222 ? -14.229 9.421 7.271 1.00 40.91 222 PHE A CA 1
ATOM 1745 C C . PHE A 1 222 ? -14.125 7.897 7.427 1.00 40.91 222 PHE A C 1
ATOM 1747 O O . PHE A 1 222 ? -13.913 7.210 6.429 1.00 40.91 222 PHE A O 1
ATOM 1754 N N . PRO A 1 223 ? -14.281 7.344 8.644 1.00 38.44 223 PRO A N 1
ATOM 1755 C CA . PRO A 1 223 ? -14.504 5.913 8.802 1.00 38.44 223 PRO A CA 1
ATOM 1756 C C . PRO A 1 223 ? -15.871 5.538 8.214 1.00 38.44 223 PRO A C 1
ATOM 1758 O O . PRO A 1 223 ? -16.863 6.237 8.443 1.00 38.44 223 PRO A O 1
ATOM 1761 N N . MET A 1 224 ? -15.931 4.425 7.480 1.00 42.97 224 MET A N 1
ATOM 1762 C CA . MET A 1 224 ? -17.198 3.770 7.159 1.00 42.97 224 MET A CA 1
ATOM 1763 C C . MET A 1 224 ? -17.769 3.203 8.451 1.00 42.97 224 MET A C 1
ATOM 1765 O O . MET A 1 224 ? -17.100 2.464 9.166 1.00 42.97 224 MET A O 1
ATOM 1769 N N . THR A 1 225 ? -18.998 3.574 8.790 1.00 37.47 225 THR A N 1
ATOM 1770 C CA . THR A 1 225 ? -19.619 3.118 10.034 1.00 37.47 225 THR A CA 1
ATOM 1771 C C . THR A 1 225 ? -20.882 2.364 9.697 1.00 37.47 225 THR A C 1
ATOM 1773 O O . THR A 1 225 ? -21.895 2.967 9.341 1.00 37.47 225 THR A O 1
ATOM 1776 N N . PHE A 1 226 ? -20.809 1.042 9.801 1.00 37.69 226 PHE A N 1
ATOM 1777 C CA . PHE A 1 226 ? -21.968 0.167 9.737 1.00 37.69 226 PHE A CA 1
ATOM 1778 C C . PHE A 1 226 ? -22.882 0.453 10.938 1.00 37.69 226 PHE A C 1
ATOM 1780 O O . PHE A 1 226 ? -22.436 0.479 12.091 1.00 37.69 226 PHE A O 1
ATOM 1787 N N . HIS A 1 227 ? -24.174 0.672 10.692 1.00 33.53 227 HIS A N 1
ATOM 1788 C CA . HIS A 1 227 ? -25.159 0.620 11.770 1.00 33.53 227 HIS A CA 1
ATOM 1789 C C . HIS A 1 227 ? -25.218 -0.824 12.296 1.00 33.53 227 HIS A C 1
ATOM 1791 O O . HIS A 1 227 ? -25.503 -1.735 11.528 1.00 33.53 227 HIS A O 1
ATOM 1797 N N . GLY A 1 228 ? -24.947 -1.030 13.591 1.00 37.22 228 GLY A N 1
ATOM 1798 C CA . GLY A 1 228 ? -25.005 -2.354 14.239 1.00 37.22 228 GLY A CA 1
ATOM 1799 C C . GLY A 1 228 ? -23.662 -2.931 14.705 1.00 37.22 228 GLY A C 1
ATOM 1800 O O . GLY A 1 228 ? -23.655 -3.938 15.406 1.00 37.22 228 GLY A O 1
ATOM 1801 N N . GLY A 1 229 ? -22.539 -2.272 14.406 1.00 35.34 229 GLY A N 1
ATOM 1802 C CA . GLY A 1 229 ? -21.192 -2.790 14.685 1.00 35.34 229 GLY A CA 1
ATOM 1803 C C . GLY A 1 229 ? -20.517 -3.291 13.409 1.00 35.34 229 GLY A C 1
ATOM 1804 O O . GLY A 1 229 ? -21.087 -3.159 12.333 1.00 35.34 229 GLY A O 1
ATOM 1805 N N . LYS A 1 230 ? -19.299 -3.842 13.515 1.00 36.16 230 LYS A N 1
ATOM 1806 C CA . LYS A 1 230 ? -18.427 -4.127 12.359 1.00 36.16 230 LYS A CA 1
ATOM 1807 C C . LYS A 1 230 ? -19.082 -4.921 11.212 1.00 36.16 230 LYS A C 1
ATOM 1809 O O . LYS A 1 230 ? -18.655 -4.736 10.082 1.00 36.16 230 LYS A O 1
ATOM 1814 N N . TYR A 1 231 ? -20.086 -5.772 11.469 1.00 43.91 231 TYR A N 1
ATOM 1815 C CA . TYR A 1 231 ? -20.537 -6.771 10.484 1.00 43.91 231 TYR A CA 1
ATOM 1816 C C . TYR A 1 231 ? -22.036 -7.158 10.526 1.00 43.91 231 TYR A C 1
ATOM 1818 O O . TYR A 1 231 ? -22.376 -8.253 10.091 1.00 43.91 231 TYR A O 1
ATOM 1826 N N . SER A 1 232 ? -22.949 -6.341 11.071 1.00 32.00 232 SER A N 1
ATOM 1827 C CA . SER A 1 232 ? -24.339 -6.796 11.343 1.00 32.00 232 SER A CA 1
ATOM 1828 C C . SER A 1 232 ? -25.476 -5.893 10.848 1.00 32.00 232 SER A C 1
ATOM 1830 O O . SER A 1 232 ? -26.624 -6.080 11.249 1.00 32.00 232 SER A O 1
ATOM 1832 N N . GLY A 1 233 ? -25.202 -4.942 9.958 1.00 33.44 233 GLY A N 1
ATOM 1833 C CA . GLY A 1 233 ? -26.263 -4.174 9.309 1.00 33.44 233 GLY A CA 1
ATOM 1834 C C . GLY A 1 233 ? -26.693 -4.812 7.994 1.00 33.44 233 GLY A C 1
ATOM 1835 O O . GLY A 1 233 ? -25.842 -5.111 7.158 1.00 33.44 233 GLY A O 1
ATOM 1836 N N . GLU A 1 234 ? -28.003 -4.931 7.758 1.00 29.97 234 GLU A N 1
ATOM 1837 C CA . GLU A 1 234 ? -28.510 -4.821 6.390 1.00 29.97 234 GLU A CA 1
ATOM 1838 C C . GLU A 1 234 ? -27.892 -3.547 5.800 1.00 29.97 234 GLU A C 1
ATOM 1840 O O . GLU A 1 234 ? -28.057 -2.449 6.347 1.00 29.97 234 GLU A O 1
ATOM 1845 N N . LEU A 1 235 ? -27.145 -3.675 4.700 1.00 31.81 235 LEU A N 1
ATOM 1846 C CA . LEU A 1 235 ? -26.984 -2.542 3.807 1.00 31.81 235 LEU A CA 1
ATOM 1847 C C . LEU A 1 235 ? -28.411 -2.183 3.412 1.00 31.81 235 LEU A C 1
ATOM 1849 O O . LEU A 1 235 ? -29.021 -2.874 2.600 1.00 31.81 235 LEU A O 1
ATOM 1853 N N . ASN A 1 236 ? -28.954 -1.119 4.004 1.00 27.11 236 ASN A N 1
ATOM 1854 C CA . ASN A 1 236 ? -30.040 -0.399 3.373 1.00 27.11 236 ASN A CA 1
ATOM 1855 C C . ASN A 1 236 ? -29.449 0.139 2.069 1.00 27.11 236 ASN A C 1
ATOM 1857 O O . ASN A 1 236 ? -28.972 1.272 1.996 1.00 27.11 236 ASN A O 1
ATOM 1861 N N . THR A 1 237 ? -29.442 -0.708 1.039 1.00 28.25 237 THR A N 1
ATOM 1862 C CA . THR A 1 237 ? -29.636 -0.267 -0.327 1.00 28.25 237 THR A CA 1
ATOM 1863 C C . THR A 1 237 ? -30.782 0.719 -0.237 1.00 28.25 237 THR A C 1
ATOM 1865 O O . THR A 1 237 ? -31.882 0.392 0.210 1.00 28.25 237 THR A O 1
ATOM 1868 N N . VAL A 1 238 ? -30.484 1.986 -0.519 1.00 27.58 238 VAL A N 1
ATOM 1869 C CA . VAL A 1 238 ? -31.525 2.997 -0.622 1.00 27.58 238 VAL A CA 1
ATOM 1870 C C . VAL A 1 238 ? -32.486 2.454 -1.663 1.00 27.58 238 VAL A C 1
ATOM 1872 O O . VAL A 1 238 ? -32.134 2.317 -2.830 1.00 27.58 238 VAL A O 1
ATOM 1875 N N . GLN A 1 239 ? -33.663 2.062 -1.190 1.00 23.45 239 GLN A N 1
ATOM 1876 C CA . GLN A 1 239 ? -34.742 1.521 -1.983 1.00 23.45 239 GLN A CA 1
ATOM 1877 C C . GLN A 1 239 ? -35.099 2.579 -3.035 1.00 23.45 239 GLN A C 1
ATOM 1879 O O . GLN A 1 239 ? -35.830 3.529 -2.757 1.00 23.45 239 GLN A O 1
ATOM 1884 N N . CYS A 1 240 ? -34.554 2.463 -4.248 1.00 25.59 240 CYS A N 1
ATOM 1885 C CA . CYS A 1 240 ? -35.140 3.130 -5.398 1.00 25.59 240 CYS A CA 1
ATOM 1886 C C . CYS A 1 240 ? -36.452 2.396 -5.658 1.00 25.59 240 CYS A C 1
ATOM 1888 O O . CYS A 1 240 ? -36.464 1.274 -6.158 1.00 25.59 240 CYS A O 1
ATOM 1890 N N . CYS A 1 241 ? -37.552 3.007 -5.218 1.00 24.20 241 CYS A N 1
ATOM 1891 C CA . CYS A 1 241 ? -38.903 2.499 -5.399 1.00 24.20 241 CYS A CA 1
ATOM 1892 C C . CYS A 1 241 ? -39.109 1.933 -6.818 1.00 24.20 241 CYS A C 1
ATOM 1894 O O . CYS A 1 241 ? -38.726 2.583 -7.796 1.00 24.20 241 CYS A O 1
ATOM 1896 N N . PRO A 1 242 ? -39.754 0.763 -6.963 1.00 25.59 242 PRO A N 1
ATOM 1897 C CA . PRO A 1 242 ? -40.114 0.249 -8.269 1.00 25.59 242 PRO A CA 1
ATOM 1898 C C . PRO A 1 242 ? -41.288 1.068 -8.816 1.00 25.59 242 PRO A C 1
ATOM 1900 O O . PRO A 1 242 ? -42.361 1.107 -8.216 1.00 25.59 242 PRO A O 1
ATOM 1903 N N . GLY A 1 243 ? -41.095 1.683 -9.981 1.00 26.00 243 GLY A N 1
ATOM 1904 C CA . GLY A 1 243 ? -42.194 2.157 -10.821 1.00 26.00 243 GLY A CA 1
ATOM 1905 C C . GLY A 1 243 ? -42.173 3.645 -11.161 1.00 26.00 243 GLY A C 1
ATOM 1906 O O . GLY A 1 243 ? -42.382 4.499 -10.311 1.00 26.00 243 GLY A O 1
ATOM 1907 N N . ASN A 1 244 ? -42.071 3.883 -12.470 1.00 22.69 244 ASN A N 1
ATOM 1908 C CA . ASN A 1 244 ? -42.514 5.055 -13.225 1.00 22.69 244 ASN A CA 1
ATOM 1909 C C . ASN A 1 244 ? -41.729 6.368 -13.067 1.00 22.69 244 ASN A C 1
ATOM 1911 O O . ASN A 1 244 ? -41.807 7.089 -12.080 1.00 22.69 244 ASN A O 1
ATOM 1915 N N . ILE A 1 245 ? -41.064 6.710 -14.172 1.00 34.72 245 ILE A N 1
ATOM 1916 C CA . ILE A 1 245 ? -40.682 8.063 -14.584 1.00 34.72 245 ILE A CA 1
ATOM 1917 C C . ILE A 1 245 ? -41.884 9.003 -14.402 1.00 34.72 245 ILE A C 1
ATOM 1919 O O . ILE A 1 245 ? -42.874 8.762 -15.083 1.00 34.72 245 ILE A O 1
ATOM 1923 N N . VAL A 1 246 ? -41.777 10.024 -13.533 1.00 22.11 246 VAL A N 1
ATOM 1924 C CA . VAL A 1 246 ? -42.172 11.452 -13.692 1.00 22.11 246 VAL A CA 1
ATOM 1925 C C . VAL A 1 246 ? -41.587 12.239 -12.481 1.00 22.11 246 VAL A C 1
ATOM 1927 O O . VAL A 1 246 ? -41.844 11.879 -11.337 1.00 22.11 246 VAL A O 1
ATOM 1930 N N . GLU A 1 247 ? -40.773 13.281 -12.717 1.00 27.47 247 GLU A N 1
ATOM 1931 C CA . GLU A 1 247 ? -40.287 14.284 -11.722 1.00 27.47 247 GLU A CA 1
ATOM 1932 C C . GLU A 1 247 ? -41.446 15.144 -11.122 1.00 27.47 247 GLU A C 1
ATOM 1934 O O . GLU A 1 247 ? -42.559 14.994 -11.617 1.00 27.47 247 GLU A O 1
ATOM 1939 N N . PRO A 1 248 ? -41.299 16.122 -10.179 1.00 40.19 248 PRO A N 1
ATOM 1940 C CA . PRO A 1 248 ? -40.110 16.669 -9.498 1.00 40.19 248 PRO A CA 1
ATOM 1941 C C . PRO A 1 248 ? -40.252 16.924 -7.961 1.00 40.19 248 PRO A C 1
ATOM 1943 O O . PRO A 1 248 ? -41.338 16.889 -7.398 1.00 40.19 248 PRO A O 1
ATOM 1946 N N . TRP A 1 249 ? -39.125 17.276 -7.316 1.00 30.22 249 TRP A N 1
ATOM 1947 C CA . TRP A 1 249 ? -38.947 18.014 -6.040 1.00 30.22 249 TRP A CA 1
ATOM 1948 C C . TRP A 1 249 ? -39.781 17.646 -4.786 1.00 30.22 249 TRP A C 1
ATOM 1950 O O . TRP A 1 249 ? -40.963 17.950 -4.680 1.00 30.22 249 TRP A O 1
ATOM 1960 N N . GLY A 1 250 ? -39.062 17.254 -3.720 1.00 29.00 250 GLY A N 1
ATOM 1961 C CA . GLY A 1 250 ? -39.333 17.774 -2.370 1.00 29.00 250 GLY A CA 1
ATOM 1962 C C . GLY A 1 250 ? -39.750 16.779 -1.285 1.00 29.00 250 GLY A C 1
ATOM 1963 O O . GLY A 1 250 ? -40.899 16.796 -0.880 1.00 29.00 250 GLY A O 1
ATOM 1964 N N . THR A 1 251 ? -38.797 16.038 -0.707 1.00 24.33 251 THR A N 1
ATOM 1965 C CA . THR A 1 251 ? -38.756 15.740 0.745 1.00 24.33 251 THR A CA 1
ATOM 1966 C C . THR A 1 251 ? -37.349 15.270 1.155 1.00 24.33 251 THR A C 1
ATOM 1968 O O . THR A 1 251 ? -36.673 14.634 0.346 1.00 24.33 251 THR A O 1
ATOM 1971 N N . PRO A 1 252 ? -36.864 15.600 2.369 1.00 28.12 252 PRO A N 1
ATOM 1972 C CA . PRO A 1 252 ? -35.455 15.499 2.726 1.00 28.12 252 PRO A CA 1
ATOM 1973 C C . PRO A 1 252 ? -35.099 14.103 3.250 1.00 28.12 252 PRO A C 1
ATOM 1975 O O . PRO A 1 252 ? -35.603 13.666 4.282 1.00 28.12 252 PRO A O 1
ATOM 1978 N N . PHE A 1 253 ? -34.189 13.432 2.548 1.00 29.19 253 PHE A N 1
ATOM 1979 C CA . PHE A 1 253 ? -33.492 12.243 3.030 1.00 29.19 253 PHE A CA 1
ATOM 1980 C C . PHE A 1 253 ? -32.572 12.610 4.207 1.00 29.19 253 PHE A C 1
ATOM 1982 O O . PHE A 1 253 ? -31.916 13.654 4.199 1.00 29.19 253 PHE A O 1
ATOM 1989 N N . THR A 1 254 ? -32.505 11.753 5.226 1.00 28.59 254 THR A N 1
ATOM 1990 C CA . THR A 1 254 ? -31.572 11.866 6.357 1.00 28.59 254 THR A CA 1
ATOM 1991 C C . THR A 1 254 ? -30.146 11.570 5.898 1.00 28.59 254 THR A C 1
ATOM 1993 O O . THR A 1 254 ? -29.679 10.437 5.910 1.00 28.59 254 THR A O 1
ATOM 1996 N N . GLU A 1 255 ? -29.475 12.624 5.443 1.00 32.41 255 GLU A N 1
ATOM 1997 C CA . GLU A 1 255 ? -28.068 12.655 5.058 1.00 32.41 255 GLU A CA 1
ATOM 1998 C C . GLU A 1 255 ? -27.134 12.394 6.249 1.00 32.41 255 GLU A C 1
ATOM 2000 O O . GLU A 1 255 ? -27.138 13.144 7.230 1.00 32.41 255 GLU A O 1
ATOM 2005 N N . GLN A 1 256 ? -26.211 11.444 6.093 1.00 31.44 256 GLN A N 1
ATOM 2006 C CA . GLN A 1 256 ? -24.884 11.559 6.700 1.00 31.44 256 GLN A CA 1
ATOM 2007 C C . GLN A 1 256 ? -24.242 12.851 6.171 1.00 31.44 256 GLN A C 1
ATOM 2009 O O . GLN A 1 256 ? -23.868 12.979 5.004 1.00 31.44 256 GLN A O 1
ATOM 2014 N N . ARG A 1 257 ? -24.213 13.871 7.030 1.00 30.50 257 ARG A N 1
ATOM 2015 C CA . ARG A 1 257 ? -23.833 15.245 6.693 1.00 30.50 257 ARG A CA 1
ATOM 2016 C C . ARG A 1 257 ? -22.335 15.366 6.394 1.00 30.50 257 ARG A C 1
ATOM 2018 O O . ARG A 1 257 ? -21.547 15.686 7.279 1.00 30.50 257 ARG A O 1
ATOM 2025 N N . CYS A 1 258 ? -21.955 15.251 5.124 1.00 29.53 258 CYS A N 1
ATOM 2026 C CA . CYS A 1 258 ? -20.721 15.850 4.615 1.00 29.53 258 CYS A CA 1
ATOM 2027 C C . CYS A 1 258 ? -20.966 17.356 4.392 1.00 29.53 258 CYS A C 1
ATOM 2029 O O . CYS A 1 258 ? -21.434 17.785 3.336 1.00 29.53 258 CYS A O 1
ATOM 2031 N N . TYR A 1 259 ? -20.717 18.177 5.419 1.00 26.64 259 TYR A N 1
ATOM 2032 C CA . TYR A 1 259 ? -20.991 19.625 5.384 1.00 26.64 259 TYR A CA 1
ATOM 2033 C C . TYR A 1 259 ? -20.208 20.381 4.290 1.00 26.64 259 TYR A C 1
ATOM 2035 O O . TYR A 1 259 ? -20.651 21.443 3.858 1.00 26.64 259 TYR A O 1
ATOM 2043 N N . ILE A 1 260 ? -19.092 19.825 3.804 1.00 28.53 260 ILE A N 1
ATOM 2044 C CA . ILE A 1 260 ? -18.275 20.422 2.733 1.00 28.53 260 ILE A CA 1
ATOM 2045 C C . ILE A 1 260 ? -18.883 20.140 1.347 1.00 28.53 260 ILE A C 1
ATOM 2047 O O . ILE A 1 260 ? -18.924 21.030 0.502 1.00 28.53 260 ILE A O 1
ATOM 2051 N N . ALA A 1 261 ? -19.447 18.947 1.123 1.00 32.69 261 ALA A N 1
ATOM 2052 C CA . ALA A 1 261 ? -20.059 18.595 -0.161 1.00 32.69 261 ALA A CA 1
ATOM 2053 C C . ALA A 1 261 ? -21.387 19.335 -0.412 1.00 32.69 261 ALA A C 1
ATOM 2055 O O . ALA A 1 261 ? -21.719 19.653 -1.553 1.00 32.69 261 ALA A O 1
ATOM 2056 N N . LYS A 1 262 ? -22.134 19.668 0.650 1.00 28.08 262 LYS A N 1
ATOM 2057 C CA . LYS A 1 262 ? -23.438 20.340 0.532 1.00 28.08 262 LYS A CA 1
ATOM 2058 C C . LYS A 1 262 ? -23.382 21.710 -0.142 1.00 28.08 262 LYS A C 1
ATOM 2060 O O . LYS A 1 262 ? -24.308 22.055 -0.868 1.00 28.08 262 LYS A O 1
ATOM 2065 N N . HIS A 1 263 ? -22.314 22.478 0.071 1.00 29.16 263 HIS A N 1
ATOM 2066 C CA . HIS A 1 263 ? -22.184 23.797 -0.556 1.00 29.16 263 HIS A CA 1
ATOM 2067 C C . HIS A 1 263 ? -21.820 23.724 -2.044 1.00 29.16 263 HIS A C 1
ATOM 2069 O O . HIS A 1 263 ? -22.154 24.643 -2.782 1.00 29.16 263 HIS A O 1
ATOM 2075 N N . TYR A 1 264 ? -21.201 22.631 -2.500 1.00 32.16 264 TYR A N 1
ATOM 2076 C CA . TYR A 1 264 ? -20.835 22.463 -3.910 1.00 32.16 264 TYR A CA 1
ATOM 2077 C C . TYR A 1 264 ? -21.920 21.781 -4.750 1.00 32.16 264 TYR A C 1
ATOM 2079 O O . TYR A 1 264 ? -21.982 22.000 -5.955 1.00 32.16 264 TYR A O 1
ATOM 2087 N N . VAL A 1 265 ? -22.787 20.967 -4.139 1.00 37.88 265 VAL A N 1
ATOM 2088 C CA . VAL A 1 265 ? -23.795 20.176 -4.871 1.00 37.88 265 VAL A CA 1
ATOM 2089 C C . VAL A 1 265 ? -25.151 20.893 -4.982 1.00 37.88 265 VAL A C 1
ATOM 2091 O O . VAL A 1 265 ? -25.918 20.597 -5.892 1.00 37.88 265 VAL A O 1
ATOM 2094 N N . ALA A 1 266 ? -25.453 21.857 -4.103 1.00 36.56 266 ALA A N 1
ATOM 2095 C CA . ALA A 1 266 ? -26.762 22.522 -4.052 1.00 36.56 266 ALA A CA 1
ATOM 2096 C C . ALA A 1 266 ? -26.946 23.698 -5.034 1.00 36.56 266 ALA A C 1
ATOM 2098 O O . ALA A 1 266 ? -28.036 24.265 -5.100 1.00 36.56 266 ALA A O 1
ATOM 2099 N N . LEU A 1 267 ? -25.919 24.077 -5.800 1.00 38.03 267 LEU A N 1
ATOM 2100 C CA . LEU A 1 267 ? -26.063 25.080 -6.855 1.00 38.03 267 LEU A CA 1
ATOM 2101 C C . LEU A 1 267 ? -26.477 24.379 -8.151 1.00 38.03 267 LEU A C 1
ATOM 2103 O O . LEU A 1 267 ? -25.671 23.709 -8.793 1.00 38.03 267 LEU A O 1
ATOM 2107 N N . SER A 1 268 ? -27.732 24.579 -8.556 1.00 42.53 268 SER A N 1
ATOM 2108 C CA . SER A 1 268 ? -28.329 24.140 -9.829 1.00 42.53 268 SER A CA 1
ATOM 2109 C C . SER A 1 268 ? -27.654 24.715 -11.089 1.00 42.53 268 SER A C 1
ATOM 2111 O O . SER A 1 268 ? -28.184 24.574 -12.185 1.00 42.53 268 SER A O 1
ATOM 2113 N N . GLU A 1 269 ? -26.505 25.376 -10.942 1.00 44.84 269 GLU A N 1
ATOM 2114 C CA . GLU A 1 269 ? -25.697 25.967 -12.014 1.00 44.84 269 GLU A CA 1
ATOM 2115 C C . GLU A 1 269 ? -24.371 25.217 -12.245 1.00 44.84 269 GLU A C 1
ATOM 2117 O O . GLU A 1 269 ? -23.609 25.564 -13.145 1.00 44.84 269 GLU A O 1
ATOM 2122 N N . ALA A 1 270 ? -24.064 24.181 -11.455 1.00 50.88 270 ALA A N 1
ATOM 2123 C CA . ALA A 1 270 ? -22.832 23.414 -11.619 1.00 50.88 270 ALA A CA 1
ATOM 2124 C C . ALA A 1 270 ? -22.969 22.357 -12.733 1.00 50.88 270 ALA A C 1
ATOM 2126 O O . ALA A 1 270 ? -23.834 21.483 -12.657 1.00 50.88 270 ALA A O 1
ATOM 2127 N N . ILE A 1 271 ? -22.056 22.389 -13.712 1.00 54.88 271 ILE A N 1
ATOM 2128 C CA . ILE A 1 271 ? -21.917 21.465 -14.859 1.00 54.88 271 ILE A CA 1
ATOM 2129 C C . ILE A 1 271 ? -21.980 19.995 -14.398 1.00 54.88 271 ILE A C 1
ATOM 2131 O O . ILE A 1 271 ? -21.041 19.515 -13.759 1.00 54.88 271 ILE A O 1
ATOM 2135 N N . THR A 1 272 ? -23.098 19.298 -14.637 1.00 54.44 272 THR A N 1
ATOM 2136 C CA . THR A 1 272 ? -23.293 17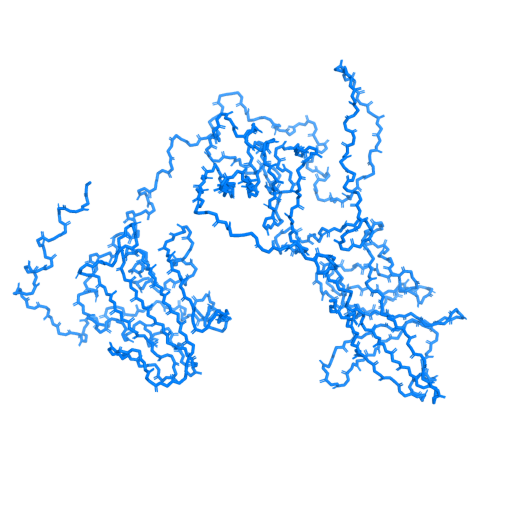.862 -14.317 1.00 54.44 272 THR A CA 1
ATOM 2137 C C . THR A 1 272 ? -22.706 16.955 -15.380 1.00 54.44 272 THR A C 1
ATOM 2139 O O . THR A 1 272 ? -22.155 15.905 -15.063 1.00 54.44 272 THR A O 1
ATOM 2142 N N . ASP A 1 273 ? -22.787 17.420 -16.617 1.00 61.22 273 ASP A N 1
ATOM 2143 C CA . ASP A 1 273 ? -22.315 16.758 -17.812 1.00 61.22 273 ASP A CA 1
ATOM 2144 C C . ASP A 1 273 ? -21.319 17.694 -18.483 1.00 61.22 273 ASP A C 1
ATOM 2146 O O . ASP A 1 273 ? -21.558 18.905 -18.524 1.00 61.22 273 ASP A O 1
ATOM 2150 N N . PRO A 1 274 ? -20.200 17.174 -18.994 1.00 64.69 274 PRO A N 1
ATOM 2151 C CA . PRO A 1 274 ? -19.239 18.000 -19.699 1.00 64.69 274 PRO A CA 1
ATOM 2152 C C . PRO A 1 274 ? -19.946 18.714 -20.864 1.00 64.69 274 PRO A C 1
ATOM 2154 O O . PRO A 1 274 ? -20.873 18.149 -21.455 1.00 64.69 274 PRO A O 1
ATOM 2157 N N . PRO A 1 275 ? -19.556 19.960 -21.199 1.00 73.12 275 PRO A N 1
ATOM 2158 C CA . PRO A 1 275 ? -20.173 20.698 -22.295 1.00 73.12 275 PRO A CA 1
ATOM 2159 C C . PRO A 1 275 ? -20.237 19.854 -23.569 1.00 73.12 275 PRO A C 1
ATOM 2161 O O . PRO A 1 275 ? -19.324 19.074 -23.843 1.00 73.12 275 PRO A O 1
ATOM 2164 N N . ALA A 1 276 ? -21.291 20.027 -24.367 1.00 73.19 276 ALA A N 1
ATOM 2165 C CA . ALA A 1 276 ? -21.422 19.304 -25.627 1.00 73.19 276 ALA A CA 1
ATOM 2166 C C . ALA A 1 276 ? -20.140 19.452 -26.471 1.00 73.19 276 ALA A C 1
ATOM 2168 O O . ALA A 1 276 ? -19.675 20.569 -26.710 1.00 73.19 276 ALA A O 1
ATOM 2169 N N . ASN A 1 277 ? -19.593 18.320 -26.927 1.00 75.56 277 ASN A N 1
ATOM 2170 C CA . ASN A 1 277 ? -18.336 18.195 -27.682 1.00 75.56 277 ASN A CA 1
ATOM 2171 C C . ASN A 1 277 ? -17.033 18.415 -26.889 1.00 75.56 277 ASN A C 1
ATOM 2173 O O . ASN A 1 277 ? -15.961 18.445 -27.496 1.00 75.56 277 ASN A O 1
ATOM 2177 N N . ALA A 1 278 ? -17.077 18.556 -25.562 1.00 74.88 278 ALA A N 1
ATOM 2178 C CA . ALA A 1 278 ? -15.861 18.515 -24.758 1.00 74.88 278 ALA A CA 1
ATOM 2179 C C . ALA A 1 278 ? -15.242 17.111 -24.839 1.00 74.88 278 ALA A C 1
ATOM 2181 O O . ALA A 1 278 ? -15.924 16.108 -24.635 1.00 74.88 278 ALA A O 1
ATOM 2182 N N . LYS A 1 279 ? -13.944 17.039 -25.143 1.00 76.69 279 LYS A N 1
ATOM 2183 C CA . LYS A 1 279 ? -13.189 15.786 -25.105 1.00 76.69 279 LYS A CA 1
ATOM 2184 C C . LYS A 1 279 ? -12.886 15.441 -23.648 1.00 76.69 279 LYS A C 1
ATOM 2186 O O . LYS A 1 279 ? -12.155 16.171 -22.987 1.00 76.69 279 LYS A O 1
ATOM 2191 N N . ILE A 1 280 ? -13.482 14.357 -23.164 1.00 75.00 280 ILE A N 1
ATOM 2192 C CA . ILE A 1 280 ? -13.380 13.910 -21.763 1.00 75.00 280 ILE A CA 1
ATOM 2193 C C . ILE A 1 280 ? -12.347 12.787 -21.637 1.00 75.00 280 ILE A C 1
ATOM 2195 O O . ILE A 1 280 ? -11.656 12.696 -20.630 1.00 75.00 280 ILE A O 1
ATOM 2199 N N . TYR A 1 281 ? -12.217 11.974 -22.688 1.00 81.31 281 TYR A N 1
ATOM 2200 C CA . TYR A 1 281 ? -11.305 10.840 -22.746 1.00 81.31 281 TYR A CA 1
ATOM 2201 C C . TYR A 1 281 ? -10.064 11.159 -23.575 1.00 81.31 281 TYR A C 1
ATOM 2203 O O . TYR A 1 281 ? -10.125 11.873 -24.580 1.00 81.31 281 TYR A O 1
ATOM 2211 N N . LYS A 1 282 ? -8.928 10.600 -23.169 1.00 79.56 282 LYS A N 1
ATOM 2212 C CA . LYS A 1 282 ? -7.723 10.526 -23.984 1.00 79.56 282 LYS A CA 1
ATOM 2213 C C . LYS A 1 282 ? -7.880 9.448 -25.060 1.00 79.56 282 LYS A C 1
ATOM 2215 O O . LYS A 1 282 ? -8.386 8.362 -24.792 1.00 79.56 282 LYS A O 1
ATOM 2220 N N . ASP A 1 283 ? -7.359 9.739 -26.251 1.00 82.56 283 ASP A N 1
ATOM 2221 C CA . ASP A 1 283 ? -7.346 8.788 -27.377 1.00 82.56 283 ASP A CA 1
ATOM 2222 C C . ASP A 1 283 ? -6.258 7.714 -27.204 1.00 82.56 283 ASP A C 1
ATOM 2224 O O . ASP A 1 283 ? -6.336 6.640 -27.790 1.00 82.56 283 ASP A O 1
ATOM 2228 N N . SER A 1 284 ? -5.223 8.017 -26.415 1.00 79.88 284 SER A N 1
ATOM 2229 C CA . SER A 1 284 ? -4.086 7.145 -26.129 1.00 79.88 284 SER A CA 1
ATOM 2230 C C . SER A 1 284 ? -3.556 7.437 -24.730 1.00 79.88 284 SER A C 1
ATOM 2232 O O . SER A 1 284 ? -3.667 8.560 -24.238 1.00 79.88 284 SER A O 1
ATOM 2234 N N . TRP A 1 285 ? -2.983 6.423 -24.089 1.00 74.12 285 TRP A N 1
ATOM 2235 C CA . TRP A 1 285 ? -2.324 6.556 -22.790 1.00 74.12 285 TRP A CA 1
ATOM 2236 C C . TRP A 1 285 ? -1.010 7.342 -22.874 1.00 74.12 285 TRP A C 1
ATOM 2238 O O . TRP A 1 285 ? -0.575 7.886 -21.864 1.00 74.12 285 TRP A O 1
ATOM 2248 N N . GLU A 1 286 ? -0.412 7.435 -24.071 1.00 81.50 286 GLU A N 1
ATOM 2249 C CA . GLU A 1 286 ? 0.885 8.091 -24.306 1.00 81.50 286 GLU A CA 1
ATOM 2250 C C . GLU A 1 286 ? 1.985 7.534 -23.382 1.00 81.50 286 GLU A C 1
ATOM 2252 O O . GLU A 1 286 ? 2.807 8.286 -22.860 1.00 81.50 286 GLU A O 1
ATOM 2257 N N . PHE A 1 287 ? 1.982 6.209 -23.159 1.00 80.44 287 PHE A N 1
ATOM 2258 C CA . PHE A 1 287 ? 2.922 5.538 -22.254 1.00 80.44 287 PHE A CA 1
ATOM 2259 C C . PHE A 1 287 ? 4.380 5.844 -22.593 1.00 80.44 287 PHE A C 1
ATOM 2261 O O . PHE A 1 287 ? 5.175 5.998 -21.672 1.00 80.44 287 PHE A O 1
ATOM 2268 N N . ASP A 1 288 ? 4.699 6.004 -23.877 1.00 85.06 288 ASP A N 1
ATOM 2269 C CA . ASP A 1 288 ? 6.042 6.325 -24.365 1.00 85.06 288 ASP A CA 1
ATOM 2270 C C . ASP A 1 288 ? 6.622 7.572 -23.683 1.00 85.06 288 ASP A C 1
ATOM 2272 O O . ASP A 1 288 ? 7.789 7.569 -23.319 1.00 85.06 288 ASP A O 1
ATOM 2276 N N . LEU A 1 289 ? 5.811 8.595 -23.371 1.00 83.31 289 LEU A N 1
ATOM 2277 C CA . LEU A 1 289 ? 6.292 9.789 -22.656 1.00 83.31 289 LEU A CA 1
ATOM 2278 C C . LEU A 1 289 ? 6.909 9.454 -21.291 1.00 83.31 289 LEU A C 1
ATOM 2280 O O . LEU A 1 289 ? 7.867 10.099 -20.879 1.00 83.31 289 LEU A O 1
ATOM 2284 N N . TYR A 1 290 ? 6.352 8.459 -20.601 1.00 82.06 290 TYR A N 1
ATOM 2285 C CA . TYR A 1 290 ? 6.826 8.008 -19.295 1.00 82.06 290 TYR A CA 1
ATOM 2286 C C . TYR A 1 290 ? 7.911 6.940 -19.443 1.00 82.06 290 TYR A C 1
ATOM 2288 O O . TYR A 1 290 ? 8.920 6.963 -18.747 1.00 82.06 290 TYR A O 1
ATOM 2296 N N . VAL A 1 291 ? 7.705 5.991 -20.355 1.00 86.12 291 VAL A N 1
ATOM 2297 C CA . VAL A 1 291 ? 8.601 4.850 -20.551 1.00 86.12 291 VAL A CA 1
ATOM 2298 C C . VAL A 1 291 ? 9.933 5.294 -21.158 1.00 86.12 291 VAL A C 1
ATOM 2300 O O . VAL A 1 291 ? 10.973 4.824 -20.705 1.00 86.12 291 VAL A O 1
ATOM 2303 N N . ASP A 1 292 ? 9.935 6.230 -22.108 1.00 90.25 292 ASP A N 1
ATOM 2304 C CA . ASP A 1 292 ? 11.156 6.745 -22.739 1.00 90.25 292 ASP A CA 1
ATOM 2305 C C . ASP A 1 292 ? 12.022 7.526 -21.747 1.00 90.25 292 ASP A C 1
ATOM 2307 O O . ASP A 1 292 ? 13.247 7.387 -21.754 1.00 90.25 292 ASP A O 1
ATOM 2311 N N . GLU A 1 293 ? 11.404 8.309 -20.857 1.00 90.12 293 GLU A N 1
ATOM 2312 C CA . GLU A 1 293 ? 12.117 9.021 -19.793 1.00 90.12 293 GLU A CA 1
ATOM 2313 C C . GLU A 1 293 ? 12.827 8.032 -18.860 1.00 90.12 293 GLU A C 1
ATOM 2315 O O . GLU A 1 293 ? 14.033 8.158 -18.632 1.00 90.12 293 GLU A O 1
ATOM 2320 N N . LEU A 1 294 ? 12.125 6.990 -18.406 1.00 91.25 294 LEU A N 1
ATOM 2321 C CA . LEU A 1 294 ? 12.708 5.934 -17.570 1.00 91.25 294 LEU A CA 1
ATOM 2322 C C . LEU A 1 294 ? 13.815 5.178 -18.324 1.00 91.25 294 LEU A C 1
ATOM 2324 O O . LEU A 1 294 ? 14.901 4.941 -17.793 1.00 91.25 294 LEU A O 1
ATOM 2328 N N . ASN A 1 295 ? 13.577 4.845 -19.593 1.00 93.25 295 ASN A N 1
ATOM 2329 C CA . ASN A 1 295 ? 14.523 4.105 -20.422 1.00 93.25 295 ASN A CA 1
ATOM 2330 C C . ASN A 1 295 ? 15.760 4.926 -20.814 1.00 93.25 295 ASN A C 1
ATOM 2332 O O . ASN A 1 295 ? 16.805 4.338 -21.104 1.00 93.25 295 ASN A O 1
ATOM 2336 N N . SER A 1 296 ? 15.705 6.261 -20.755 1.00 93.75 296 SER A N 1
ATOM 2337 C CA . SER A 1 296 ? 16.867 7.125 -21.005 1.00 93.75 296 SER A CA 1
ATOM 2338 C C . SER A 1 296 ? 18.036 6.840 -20.047 1.00 93.75 296 SER A C 1
ATOM 2340 O O . SER A 1 296 ? 19.205 6.964 -20.428 1.00 93.75 296 SER A O 1
ATOM 2342 N N . ALA A 1 297 ? 17.741 6.361 -18.831 1.00 94.75 297 ALA A N 1
ATOM 2343 C CA . ALA A 1 297 ? 18.746 5.997 -17.839 1.00 94.75 297 ALA A CA 1
ATOM 2344 C C . ALA A 1 297 ? 19.500 4.700 -18.185 1.00 94.75 297 ALA A C 1
ATOM 2346 O O . ALA A 1 297 ? 20.614 4.493 -17.696 1.00 94.75 297 ALA A O 1
ATOM 2347 N N . ILE A 1 298 ? 18.945 3.834 -19.049 1.00 94.56 298 ILE A N 1
ATOM 2348 C CA . ILE A 1 298 ? 19.520 2.513 -19.357 1.00 94.56 298 ILE A CA 1
ATOM 2349 C C . ILE A 1 298 ? 20.942 2.638 -19.902 1.00 94.56 298 ILE A C 1
ATOM 2351 O O . ILE A 1 298 ? 21.819 1.869 -19.509 1.00 94.56 298 ILE A O 1
ATOM 2355 N N . SER A 1 299 ? 21.182 3.614 -20.7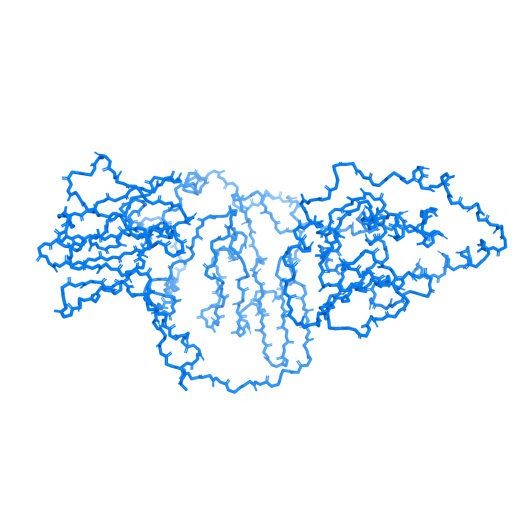80 1.00 92.25 299 SER A N 1
ATOM 2356 C CA . SER A 1 299 ? 22.474 3.821 -21.439 1.00 92.25 299 SER A CA 1
ATOM 2357 C C . SER A 1 299 ? 23.499 4.610 -20.619 1.00 92.25 299 SER A C 1
ATOM 2359 O O . SER A 1 299 ? 24.593 4.866 -21.126 1.00 92.25 299 SER A O 1
ATOM 2361 N N . SER A 1 300 ? 23.168 5.015 -19.386 1.00 95.00 300 SER A N 1
ATOM 2362 C CA . SER A 1 300 ? 24.076 5.808 -18.554 1.00 95.00 300 SER A CA 1
ATOM 2363 C C . SER A 1 300 ? 25.394 5.071 -18.297 1.00 95.00 300 SER A C 1
ATOM 2365 O O . SER A 1 300 ? 25.420 3.866 -18.035 1.00 95.00 300 SER A O 1
ATOM 2367 N N . GLU A 1 301 ? 26.505 5.806 -18.374 1.00 94.56 301 GLU A N 1
ATOM 2368 C CA . GLU A 1 301 ? 27.858 5.259 -18.237 1.00 94.56 301 GLU A CA 1
ATOM 2369 C C . GLU A 1 301 ? 28.096 4.613 -16.869 1.00 94.56 301 GLU A C 1
ATOM 2371 O O . GLU A 1 301 ? 28.815 3.618 -16.789 1.00 94.56 301 GLU A O 1
ATOM 2376 N N . ILE A 1 302 ? 27.422 5.093 -15.817 1.00 95.81 302 ILE A N 1
ATOM 2377 C CA . ILE A 1 302 ? 27.559 4.552 -14.457 1.00 95.81 302 ILE A CA 1
ATOM 2378 C C . ILE A 1 302 ? 27.269 3.045 -14.404 1.00 95.81 302 ILE A C 1
ATOM 2380 O O . ILE A 1 302 ? 27.974 2.302 -13.725 1.00 95.81 302 ILE A O 1
ATOM 2384 N N . PHE A 1 303 ? 26.294 2.573 -15.192 1.00 95.81 303 PHE A N 1
ATOM 2385 C CA . PHE A 1 303 ? 25.847 1.177 -15.210 1.00 95.81 303 PHE A CA 1
ATOM 2386 C C . PHE A 1 303 ? 26.760 0.258 -16.016 1.00 95.81 303 PHE A C 1
ATOM 2388 O O . PHE A 1 303 ? 26.440 -0.908 -16.216 1.00 95.81 303 PHE A O 1
ATOM 2395 N N . LYS A 1 304 ? 27.891 0.763 -16.509 1.00 93.94 304 LYS A N 1
ATOM 2396 C CA . LYS A 1 304 ? 28.957 -0.074 -17.060 1.00 93.94 304 LYS A CA 1
ATOM 2397 C C . LYS A 1 304 ? 29.962 -0.500 -15.983 1.00 93.94 304 LYS A C 1
ATOM 2399 O O . LYS A 1 304 ? 30.778 -1.384 -16.228 1.00 93.94 304 LYS A O 1
ATOM 2404 N N . HIS A 1 305 ? 29.903 0.108 -14.795 1.00 94.81 305 HIS A N 1
ATOM 2405 C CA . HIS A 1 305 ? 30.800 -0.156 -13.674 1.00 94.81 305 HIS A CA 1
ATOM 2406 C C . HIS A 1 305 ? 30.037 -0.812 -12.523 1.00 94.81 305 HIS A C 1
ATOM 2408 O O . HIS A 1 305 ? 29.342 -0.124 -11.788 1.00 94.81 305 HIS A O 1
ATOM 2414 N N . GLU A 1 306 ? 30.207 -2.118 -12.299 1.00 93.81 306 GLU A N 1
ATOM 2415 C CA . GLU A 1 306 ? 29.501 -2.870 -11.237 1.00 93.81 306 GLU A CA 1
ATOM 2416 C C . GLU A 1 306 ? 29.592 -2.223 -9.837 1.00 93.81 306 GLU A C 1
ATOM 2418 O O . GLU A 1 306 ? 28.660 -2.313 -9.039 1.00 93.81 306 GLU A O 1
ATOM 2423 N N . SER A 1 307 ? 30.665 -1.475 -9.558 1.00 96.38 307 SER A N 1
ATOM 2424 C CA . SER A 1 307 ? 30.847 -0.714 -8.316 1.00 96.38 307 SER A CA 1
ATOM 2425 C C . SER A 1 307 ? 29.784 0.362 -8.053 1.00 96.38 307 SER A C 1
ATOM 2427 O O . SER A 1 307 ? 29.725 0.870 -6.930 1.00 96.38 307 SER A O 1
ATOM 2429 N N . TRP A 1 308 ? 28.929 0.709 -9.027 1.00 97.69 308 TRP A N 1
ATOM 2430 C CA . TRP A 1 308 ? 27.788 1.605 -8.801 1.00 97.69 308 TRP A CA 1
ATOM 2431 C C . TRP A 1 308 ? 26.863 1.055 -7.709 1.00 97.69 308 TRP A C 1
ATOM 2433 O O . TRP A 1 308 ? 26.308 1.838 -6.941 1.00 97.69 308 TRP A O 1
ATOM 2443 N N . ILE A 1 309 ? 26.743 -0.277 -7.595 1.00 98.19 309 ILE A N 1
ATOM 2444 C CA . ILE A 1 309 ? 25.908 -0.950 -6.593 1.00 98.19 309 ILE A CA 1
ATOM 2445 C C . ILE A 1 309 ? 26.378 -0.537 -5.199 1.00 98.19 309 ILE A C 1
ATOM 2447 O O . ILE A 1 309 ? 25.616 0.028 -4.413 1.00 98.19 309 ILE A O 1
ATOM 2451 N N . GLN A 1 310 ? 27.663 -0.749 -4.909 1.00 98.00 310 GLN A N 1
ATOM 2452 C CA . GLN A 1 310 ? 28.238 -0.383 -3.620 1.00 98.00 310 GLN A CA 1
ATOM 2453 C C . GLN A 1 310 ? 28.121 1.121 -3.358 1.00 98.00 310 GLN A C 1
ATOM 2455 O O . GLN A 1 310 ? 27.788 1.518 -2.239 1.00 98.00 310 GLN A O 1
ATOM 2460 N N . PHE A 1 311 ? 28.361 1.952 -4.375 1.00 98.44 311 PHE A N 1
ATOM 2461 C CA . PHE A 1 311 ? 28.265 3.405 -4.254 1.00 98.44 311 PHE A CA 1
ATOM 2462 C C . PHE A 1 311 ? 26.846 3.855 -3.878 1.00 98.44 311 PHE A C 1
ATOM 2464 O O . PHE A 1 311 ? 26.672 4.579 -2.898 1.00 98.44 311 PHE A O 1
ATOM 2471 N N . TYR A 1 312 ? 25.828 3.364 -4.591 1.00 98.56 312 TYR A N 1
ATOM 2472 C CA . TYR A 1 312 ? 24.426 3.707 -4.359 1.00 98.56 312 TYR A CA 1
ATOM 2473 C C . 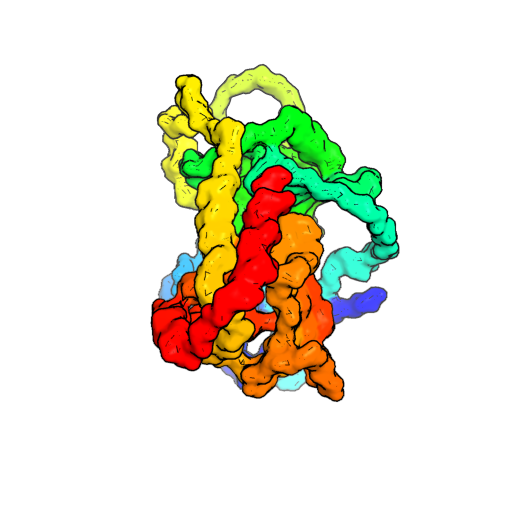TYR A 1 312 ? 23.947 3.288 -2.967 1.00 98.56 312 TYR A C 1
ATOM 2475 O O . TYR A 1 312 ? 23.378 4.100 -2.242 1.00 98.56 312 TYR A O 1
ATOM 2483 N N . TYR A 1 313 ? 24.198 2.043 -2.554 1.00 98.44 313 TYR A N 1
ATOM 2484 C CA . TYR A 1 313 ? 23.729 1.569 -1.247 1.00 98.44 313 TYR A CA 1
ATOM 2485 C C . TYR A 1 313 ? 24.503 2.192 -0.077 1.00 98.44 313 TYR A C 1
ATOM 2487 O O . TYR A 1 313 ? 23.925 2.401 0.990 1.00 98.44 313 TYR A O 1
ATOM 2495 N N . SER A 1 314 ? 25.769 2.571 -0.284 1.00 97.94 314 SER A N 1
ATOM 2496 C CA . SER A 1 314 ? 26.524 3.374 0.689 1.00 97.94 314 SER A CA 1
ATOM 2497 C C . SER A 1 314 ? 25.967 4.793 0.812 1.00 97.94 314 SER A C 1
ATOM 2499 O O . SER A 1 314 ? 25.868 5.309 1.924 1.00 97.94 314 SER A O 1
ATOM 2501 N N . TRP A 1 315 ? 25.575 5.412 -0.308 1.00 98.25 315 TRP A N 1
ATOM 2502 C CA . TRP A 1 315 ? 24.880 6.702 -0.315 1.00 98.25 315 TRP A CA 1
ATOM 2503 C C . TRP A 1 315 ? 23.522 6.613 0.392 1.00 98.25 315 TRP A C 1
ATOM 2505 O O . TRP A 1 315 ? 23.234 7.452 1.242 1.00 98.25 315 TRP A O 1
ATOM 2515 N N . ALA A 1 316 ? 22.724 5.578 0.109 1.00 97.88 316 ALA A N 1
ATOM 2516 C CA . ALA A 1 316 ? 21.429 5.372 0.755 1.00 97.88 316 ALA A CA 1
ATOM 2517 C C . ALA A 1 316 ? 21.584 5.199 2.277 1.00 97.88 316 ALA A C 1
ATOM 2519 O O . ALA A 1 316 ? 20.848 5.803 3.051 1.00 97.88 316 ALA A O 1
ATOM 2520 N N . GLY A 1 317 ? 22.592 4.440 2.721 1.00 97.00 317 GLY A N 1
ATOM 2521 C CA . GLY A 1 317 ? 23.012 4.402 4.124 1.00 97.00 317 GLY A CA 1
ATOM 2522 C C . GLY A 1 317 ? 22.164 3.514 5.044 1.0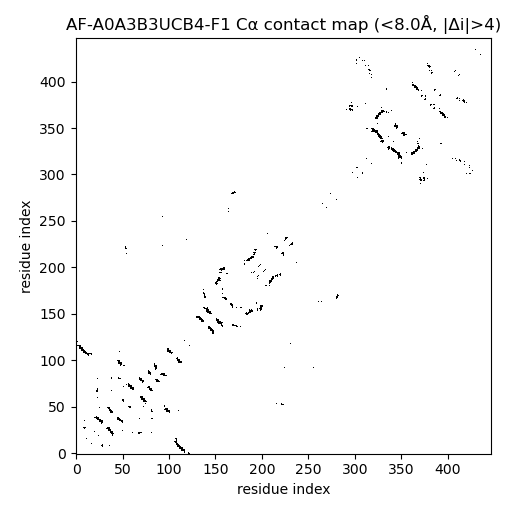0 97.00 317 GLY A C 1
ATOM 2523 O O . GLY A 1 317 ? 22.315 3.581 6.268 1.00 97.00 317 GLY A O 1
ATOM 2524 N N . PHE A 1 318 ? 21.292 2.663 4.495 1.00 97.50 318 PHE A N 1
ATOM 2525 C CA . PHE A 1 318 ? 20.570 1.653 5.274 1.00 97.50 318 PHE A CA 1
ATOM 2526 C C . PHE A 1 318 ? 21.505 0.500 5.659 1.00 97.50 318 PHE A C 1
ATOM 2528 O O . PHE A 1 318 ? 22.128 -0.097 4.792 1.00 97.50 318 PHE A O 1
ATOM 2535 N N . GLN A 1 319 ? 21.610 0.170 6.948 1.00 96.75 319 GLN A N 1
ATOM 2536 C CA . GLN A 1 319 ? 22.483 -0.897 7.462 1.00 96.75 319 GLN A CA 1
ATOM 2537 C C . GLN A 1 319 ? 22.061 -1.321 8.880 1.00 96.75 319 GLN A C 1
ATOM 2539 O O . GLN A 1 319 ? 21.146 -0.730 9.462 1.00 96.75 319 GLN A O 1
ATOM 2544 N N . ASN A 1 320 ? 22.757 -2.298 9.473 1.00 92.81 320 ASN A N 1
ATOM 2545 C CA . ASN A 1 320 ? 22.453 -2.879 10.786 1.00 92.81 320 ASN A CA 1
ATOM 2546 C C . ASN A 1 320 ? 21.041 -3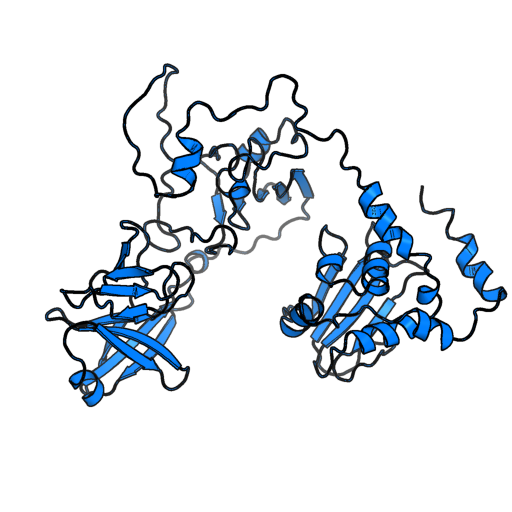.489 10.863 1.00 92.81 320 ASN A C 1
ATOM 2548 O O . ASN A 1 320 ? 20.347 -3.376 11.879 1.00 92.81 320 ASN A O 1
ATOM 2552 N N . TYR A 1 321 ? 20.595 -4.126 9.780 1.00 95.75 321 TYR A N 1
ATOM 2553 C CA . TYR A 1 321 ? 19.275 -4.737 9.682 1.00 95.75 321 TYR A CA 1
ATOM 2554 C C . TYR A 1 321 ? 19.384 -6.131 9.064 1.00 95.75 321 TYR A C 1
ATOM 2556 O O . TYR A 1 321 ? 19.899 -6.273 7.963 1.00 95.75 321 TYR A O 1
ATOM 2564 N N . ASN A 1 322 ? 18.909 -7.164 9.772 1.00 95.50 322 ASN A N 1
ATOM 2565 C CA . ASN A 1 322 ? 19.036 -8.563 9.347 1.00 95.50 322 ASN A CA 1
ATOM 2566 C C . ASN A 1 322 ? 18.119 -8.900 8.149 1.00 95.50 322 ASN A C 1
ATOM 2568 O O . ASN A 1 322 ? 17.097 -9.571 8.303 1.00 95.50 322 ASN A O 1
ATOM 2572 N N . LEU A 1 323 ? 18.482 -8.399 6.971 1.00 97.06 323 LEU A N 1
ATOM 2573 C CA . LEU A 1 323 ? 17.744 -8.515 5.724 1.00 97.06 323 LEU A CA 1
ATOM 2574 C C . LEU A 1 323 ? 18.729 -8.605 4.560 1.00 97.06 323 LEU A C 1
ATOM 2576 O O . LEU A 1 323 ? 19.585 -7.737 4.401 1.00 97.06 323 LEU A O 1
ATOM 2580 N N . VAL A 1 324 ? 18.549 -9.618 3.722 1.00 98.69 324 VAL A N 1
ATOM 2581 C CA . VAL A 1 324 ? 19.245 -9.742 2.441 1.00 98.69 324 VAL A CA 1
ATOM 2582 C C . VAL A 1 324 ? 18.261 -9.422 1.326 1.00 98.69 324 VAL A C 1
ATOM 2584 O O . VAL A 1 324 ? 17.164 -9.979 1.286 1.00 98.69 324 VAL A O 1
ATOM 2587 N N . VAL A 1 325 ? 18.639 -8.532 0.414 1.00 98.44 325 VAL A N 1
ATOM 2588 C CA . VAL A 1 325 ? 17.828 -8.190 -0.757 1.00 98.44 325 VAL A CA 1
ATOM 2589 C C . VAL A 1 325 ? 18.542 -8.639 -2.018 1.00 98.44 325 VAL A C 1
ATOM 2591 O O . VAL A 1 325 ? 19.688 -8.261 -2.240 1.00 98.44 325 VAL A O 1
ATOM 2594 N N . ARG A 1 326 ? 17.860 -9.422 -2.854 1.00 98.50 326 ARG A N 1
ATOM 2595 C CA . ARG A 1 326 ? 18.283 -9.712 -4.222 1.00 98.50 326 ARG A CA 1
ATOM 2596 C C . ARG A 1 326 ? 17.580 -8.772 -5.183 1.00 98.50 326 ARG A C 1
ATOM 2598 O O . ARG A 1 326 ? 16.353 -8.715 -5.197 1.00 98.50 326 ARG A O 1
ATOM 2605 N N . MET A 1 327 ? 18.354 -8.075 -5.997 1.00 97.94 327 MET A N 1
ATOM 2606 C CA . MET A 1 327 ? 17.865 -7.205 -7.059 1.00 97.94 327 MET A CA 1
ATOM 2607 C C . MET A 1 327 ? 18.156 -7.843 -8.406 1.00 97.94 327 MET A C 1
ATOM 2609 O O . MET A 1 327 ? 19.290 -8.239 -8.656 1.00 97.94 327 MET A O 1
ATOM 2613 N N . ILE A 1 328 ? 17.141 -7.929 -9.263 1.00 98.00 328 ILE A N 1
ATOM 2614 C CA . ILE A 1 328 ? 17.247 -8.511 -10.601 1.00 98.00 328 ILE A CA 1
ATOM 2615 C C . ILE A 1 328 ? 16.676 -7.515 -11.612 1.00 98.00 328 ILE A C 1
ATOM 2617 O O . ILE A 1 328 ? 15.488 -7.185 -11.562 1.00 98.00 328 ILE A O 1
ATOM 2621 N N . GLU A 1 329 ? 17.507 -7.055 -12.544 1.00 97.56 329 GLU A N 1
ATOM 2622 C CA . GLU A 1 329 ? 17.065 -6.275 -13.702 1.00 97.56 329 GLU A CA 1
ATOM 2623 C C . GLU A 1 329 ? 16.405 -7.196 -14.739 1.00 97.56 329 GLU A C 1
ATOM 2625 O O . GLU A 1 329 ? 16.941 -8.239 -15.131 1.00 97.56 329 GLU A O 1
ATOM 2630 N N . THR A 1 330 ? 15.215 -6.808 -15.187 1.00 96.44 330 THR A N 1
ATOM 2631 C CA . THR A 1 330 ? 14.366 -7.614 -16.067 1.00 96.44 330 THR A CA 1
ATOM 2632 C C . THR A 1 330 ? 13.842 -6.831 -17.265 1.00 96.44 330 THR A C 1
ATOM 2634 O O . THR A 1 330 ? 13.853 -5.597 -17.270 1.00 96.44 330 THR A O 1
ATOM 2637 N N . ASP A 1 331 ? 13.385 -7.572 -18.275 1.00 93.44 331 ASP A N 1
ATOM 2638 C CA . ASP A 1 331 ? 12.598 -7.047 -19.391 1.00 93.44 331 ASP A CA 1
ATOM 2639 C C . ASP A 1 331 ? 11.135 -6.766 -18.984 1.00 93.44 331 ASP A C 1
ATOM 2641 O O . ASP A 1 331 ? 10.719 -6.991 -17.844 1.00 93.44 331 ASP A O 1
ATOM 2645 N N . ASP A 1 332 ? 10.315 -6.320 -19.938 1.00 88.75 332 ASP A N 1
ATOM 2646 C CA . ASP A 1 332 ? 8.895 -6.021 -19.708 1.00 88.75 332 ASP A CA 1
ATOM 2647 C C . ASP A 1 332 ? 8.048 -7.244 -19.312 1.00 88.75 332 ASP A C 1
ATOM 2649 O O . ASP A 1 332 ? 6.954 -7.104 -18.759 1.00 88.75 332 ASP A O 1
ATOM 2653 N N . SER A 1 333 ? 8.555 -8.453 -19.564 1.00 89.88 333 SER A N 1
ATOM 2654 C CA . SER A 1 333 ? 7.941 -9.726 -19.176 1.00 89.88 333 SER A CA 1
ATOM 2655 C C . SER A 1 333 ? 8.472 -10.264 -17.842 1.00 89.88 333 SER A C 1
ATOM 2657 O O . SER A 1 333 ? 8.161 -11.401 -17.476 1.00 89.88 333 SER A O 1
ATOM 2659 N N . PHE A 1 334 ? 9.257 -9.472 -17.103 1.00 91.81 334 PHE A N 1
ATOM 2660 C CA . PHE A 1 334 ? 9.929 -9.866 -15.863 1.00 91.81 334 PHE A CA 1
ATOM 2661 C C . PHE A 1 334 ? 10.889 -11.053 -16.017 1.00 91.81 334 PHE A C 1
ATOM 2663 O O . PHE A 1 334 ? 11.126 -11.806 -15.062 1.00 91.81 334 PHE A O 1
ATOM 2670 N N . LYS A 1 335 ? 11.458 -11.234 -17.212 1.00 95.25 335 LYS A N 1
ATOM 2671 C CA . LYS A 1 335 ? 12.547 -12.184 -17.435 1.00 95.25 335 LYS A CA 1
ATOM 2672 C C . LYS A 1 335 ? 13.882 -11.491 -17.152 1.00 95.25 335 LYS A C 1
ATOM 2674 O O . LYS A 1 335 ? 14.071 -10.364 -17.608 1.00 95.25 335 LYS A O 1
ATOM 2679 N N . PRO A 1 336 ? 14.806 -12.133 -16.413 1.00 96.12 336 PRO A N 1
ATOM 2680 C CA . PRO A 1 336 ? 16.139 -11.583 -16.181 1.00 96.12 336 PRO A CA 1
ATOM 2681 C C . PRO A 1 336 ? 16.836 -11.227 -17.494 1.00 96.12 336 PRO A C 1
ATOM 2683 O O . PRO A 1 336 ? 16.864 -12.039 -18.423 1.00 96.12 336 PRO A O 1
ATOM 2686 N N . MET A 1 337 ? 17.395 -10.023 -17.568 1.00 92.25 337 MET A N 1
ATOM 2687 C CA . MET A 1 337 ? 18.137 -9.580 -18.744 1.00 92.25 337 MET A CA 1
ATOM 2688 C C . MET A 1 337 ? 19.545 -10.168 -18.756 1.00 92.25 337 MET A C 1
ATOM 2690 O O . MET A 1 337 ? 20.235 -10.167 -17.742 1.00 92.25 337 MET A O 1
ATOM 2694 N N . SER A 1 338 ? 20.017 -10.617 -19.920 1.00 87.44 338 SER A N 1
ATOM 2695 C CA . SER A 1 338 ? 21.366 -11.188 -20.061 1.00 87.44 338 SER A CA 1
ATOM 2696 C C . SER A 1 338 ? 22.493 -10.182 -19.795 1.00 87.44 338 SER A C 1
ATOM 2698 O O . SER A 1 338 ? 23.589 -10.579 -19.421 1.00 87.44 338 SER A O 1
ATOM 2700 N N . ASN A 1 339 ? 22.231 -8.894 -20.021 1.00 84.06 339 ASN A N 1
ATOM 2701 C CA . ASN A 1 339 ? 23.118 -7.763 -19.732 1.00 84.06 339 ASN A CA 1
ATOM 2702 C C . ASN A 1 339 ? 22.620 -6.916 -18.543 1.00 84.06 339 ASN A C 1
ATOM 2704 O O . ASN A 1 339 ? 23.076 -5.785 -18.367 1.00 84.06 339 ASN A O 1
ATOM 2708 N N . GLY A 1 340 ? 21.646 -7.429 -17.788 1.00 92.56 340 GLY A N 1
ATOM 2709 C CA . GLY A 1 340 ? 21.140 -6.794 -16.580 1.00 92.56 340 GLY A CA 1
ATOM 2710 C C . GLY A 1 340 ? 21.919 -7.234 -15.345 1.00 92.56 340 GLY A C 1
ATOM 2711 O O . GLY A 1 340 ? 22.575 -8.275 -15.339 1.00 92.56 340 GLY A O 1
ATOM 2712 N N . TYR A 1 341 ? 21.826 -6.439 -14.287 1.00 97.38 341 TYR A N 1
ATOM 2713 C CA . TYR A 1 341 ? 22.395 -6.774 -12.990 1.00 97.38 341 TYR A CA 1
ATOM 2714 C C . TYR A 1 341 ? 21.502 -7.752 -12.205 1.00 97.38 341 TYR A C 1
ATOM 2716 O O . TYR A 1 341 ? 20.288 -7.573 -12.116 1.00 97.38 341 TYR A O 1
ATOM 2724 N N . ASP A 1 342 ? 22.127 -8.763 -11.598 1.00 97.88 342 ASP A N 1
ATOM 2725 C CA . ASP A 1 342 ? 21.540 -9.690 -10.621 1.00 97.88 342 ASP A CA 1
ATOM 2726 C C . ASP A 1 342 ? 22.500 -9.775 -9.432 1.00 97.88 342 ASP A C 1
ATOM 2728 O O . ASP A 1 342 ? 23.606 -10.303 -9.558 1.00 97.88 342 ASP A O 1
ATOM 2732 N N . TYR A 1 343 ? 22.122 -9.172 -8.307 1.00 98.25 343 TYR A N 1
ATOM 2733 C CA . TYR A 1 343 ? 23.030 -8.978 -7.180 1.00 98.25 343 TYR A CA 1
ATOM 2734 C C . TYR A 1 343 ? 22.318 -9.040 -5.834 1.00 98.25 343 TYR A C 1
ATOM 2736 O O . TYR A 1 343 ? 21.109 -8.824 -5.728 1.00 98.25 343 TYR A O 1
ATOM 2744 N N . LEU A 1 344 ? 23.097 -9.314 -4.788 1.00 98.75 344 LEU A N 1
ATOM 2745 C CA . LEU A 1 344 ? 22.638 -9.340 -3.405 1.00 98.75 344 LEU A CA 1
ATOM 2746 C C . LEU A 1 344 ? 23.206 -8.155 -2.629 1.00 98.75 344 LEU A C 1
ATOM 2748 O O . LEU A 1 344 ? 24.361 -7.772 -2.806 1.00 98.75 344 LEU A O 1
ATOM 2752 N N . VAL A 1 345 ? 22.392 -7.628 -1.723 1.00 98.69 345 VAL A N 1
ATOM 2753 C CA . VAL A 1 345 ? 22.780 -6.643 -0.715 1.00 98.69 345 VAL A CA 1
ATOM 2754 C C . VAL A 1 345 ? 22.414 -7.210 0.648 1.00 98.69 345 VAL A C 1
ATOM 2756 O O . VAL A 1 345 ? 21.243 -7.488 0.911 1.00 98.69 345 VAL A O 1
ATOM 2759 N N . ASP A 1 346 ? 23.405 -7.408 1.509 1.00 98.62 346 ASP A N 1
ATOM 2760 C CA . ASP A 1 346 ? 23.197 -7.786 2.903 1.00 98.62 346 ASP A CA 1
ATOM 2761 C C . ASP A 1 346 ? 23.232 -6.528 3.773 1.00 98.62 346 ASP A C 1
ATOM 2763 O O . ASP A 1 346 ? 24.278 -5.921 3.991 1.00 98.62 346 ASP A O 1
ATOM 2767 N N . PHE A 1 347 ? 22.071 -6.127 4.288 1.00 98.38 347 PHE A N 1
ATOM 2768 C CA . PHE A 1 347 ? 21.937 -4.929 5.114 1.00 98.38 347 PHE A CA 1
ATOM 2769 C C . PHE A 1 347 ? 22.367 -5.132 6.567 1.00 98.38 347 PHE A C 1
ATOM 2771 O O . PHE A 1 347 ? 22.282 -4.189 7.361 1.00 98.38 347 PHE A O 1
ATOM 2778 N N . LEU A 1 348 ? 22.828 -6.326 6.951 1.00 96.25 348 LEU A N 1
ATOM 2779 C CA . LEU A 1 348 ? 23.356 -6.545 8.292 1.00 96.25 348 LEU A CA 1
ATOM 2780 C C . LEU A 1 348 ? 24.640 -5.736 8.501 1.00 96.25 348 LEU A C 1
ATOM 2782 O O . LEU A 1 348 ? 24.747 -5.016 9.491 1.00 96.25 348 LEU A O 1
ATOM 2786 N N . ASP A 1 349 ? 25.566 -5.826 7.550 1.00 96.75 349 ASP A N 1
ATOM 2787 C CA . ASP A 1 349 ? 26.875 -5.166 7.553 1.00 96.75 349 ASP A CA 1
ATOM 2788 C C . ASP A 1 349 ? 27.140 -4.323 6.293 1.00 96.75 349 ASP A C 1
ATOM 2790 O O . ASP A 1 349 ? 28.240 -3.800 6.123 1.00 96.75 349 ASP A O 1
ATOM 2794 N N . LEU A 1 350 ? 26.118 -4.159 5.446 1.00 98.25 350 LEU A N 1
ATOM 2795 C CA . LEU A 1 350 ? 26.181 -3.474 4.156 1.00 98.25 350 LEU A CA 1
ATOM 2796 C C . LEU A 1 350 ? 27.225 -4.096 3.217 1.00 98.25 350 LEU A C 1
ATOM 2798 O O . LEU A 1 350 ? 28.096 -3.415 2.671 1.00 98.25 350 LEU A O 1
ATOM 2802 N N . SER A 1 351 ? 27.132 -5.412 3.041 1.00 97.88 351 SER A N 1
ATOM 2803 C CA . SER A 1 351 ? 27.975 -6.184 2.129 1.00 97.88 351 SER A CA 1
ATOM 2804 C C . SER A 1 351 ? 27.222 -6.628 0.869 1.00 97.88 351 SER A C 1
ATOM 2806 O O . SER A 1 351 ? 25.997 -6.539 0.776 1.00 97.88 351 SER A O 1
ATOM 2808 N N . PHE A 1 352 ? 27.973 -7.095 -0.132 1.00 98.12 352 PHE A N 1
ATOM 2809 C CA . PHE A 1 352 ? 27.463 -7.447 -1.464 1.00 98.12 352 PHE A CA 1
ATOM 2810 C C . PHE A 1 352 ? 27.912 -8.870 -1.835 1.00 98.12 352 PHE A C 1
ATOM 2812 O O . PHE A 1 352 ? 28.854 -9.042 -2.612 1.00 98.12 352 PHE A O 1
ATOM 2819 N N . PRO A 1 353 ? 27.343 -9.912 -1.200 1.00 97.75 353 PRO A N 1
ATOM 2820 C CA . PRO A 1 353 ? 27.802 -11.283 -1.389 1.00 97.75 353 PRO A CA 1
ATOM 2821 C C . PRO A 1 353 ? 27.399 -11.835 -2.765 1.00 97.75 353 PRO A C 1
ATOM 2823 O O . PRO A 1 353 ? 26.350 -11.499 -3.304 1.00 97.75 353 PRO A O 1
ATOM 2826 N N . SER A 1 354 ? 28.191 -12.757 -3.317 1.00 96.38 354 SER A N 1
ATOM 2827 C CA . SER A 1 354 ? 27.853 -13.438 -4.580 1.00 96.38 354 SER A CA 1
ATOM 2828 C C . SER A 1 354 ? 26.778 -14.521 -4.425 1.00 96.38 354 SER A C 1
ATOM 2830 O O . SER A 1 354 ? 26.179 -14.950 -5.408 1.00 96.38 354 SER A O 1
ATOM 2832 N N . THR A 1 355 ? 26.527 -14.981 -3.198 1.00 97.38 355 THR A N 1
ATOM 2833 C CA . THR A 1 355 ? 25.525 -16.005 -2.874 1.00 97.38 355 THR A CA 1
ATOM 2834 C C . THR A 1 355 ? 24.781 -15.650 -1.593 1.00 97.38 355 THR A C 1
ATOM 2836 O O . THR A 1 355 ? 25.348 -15.010 -0.707 1.00 97.38 355 THR A O 1
ATOM 2839 N N . ARG A 1 356 ? 23.529 -16.111 -1.461 1.00 97.12 356 ARG A N 1
ATOM 2840 C CA . ARG A 1 356 ? 22.721 -15.915 -0.246 1.00 97.12 356 ARG A CA 1
ATOM 2841 C C . ARG A 1 356 ? 23.494 -16.449 0.982 1.00 97.12 356 ARG A C 1
ATOM 2843 O O . ARG A 1 356 ? 23.926 -17.601 0.939 1.00 97.12 356 ARG A O 1
ATOM 2850 N N . PRO A 1 357 ? 23.701 -15.645 2.041 1.00 97.19 357 PRO A N 1
ATOM 2851 C CA . PRO A 1 357 ? 24.457 -16.059 3.226 1.00 97.19 357 PRO A CA 1
ATOM 2852 C C . PRO A 1 357 ? 23.870 -17.287 3.939 1.00 97.19 357 PRO A C 1
ATOM 2854 O O . PRO A 1 357 ? 22.658 -17.382 4.108 1.00 97.19 357 PRO A O 1
ATOM 2857 N N . ASP A 1 358 ? 24.724 -18.179 4.449 1.00 95.62 358 ASP A N 1
ATOM 2858 C CA . ASP A 1 358 ? 24.327 -19.396 5.189 1.00 95.62 358 ASP A CA 1
ATOM 2859 C C . ASP A 1 358 ? 24.072 -19.132 6.690 1.00 95.62 358 ASP A C 1
ATOM 2861 O O . ASP A 1 358 ? 24.563 -19.814 7.586 1.00 95.62 358 ASP A O 1
ATOM 2865 N N . ARG A 1 359 ? 23.351 -18.051 6.983 1.00 96.69 359 ARG A N 1
ATOM 2866 C CA . ARG A 1 359 ? 22.952 -17.636 8.339 1.00 96.69 359 ARG A CA 1
ATOM 2867 C C . ARG A 1 359 ? 21.447 -17.411 8.369 1.00 96.69 359 ARG A C 1
ATOM 2869 O O . ARG A 1 359 ? 20.841 -17.222 7.324 1.00 96.69 359 ARG A O 1
ATOM 2876 N N . GLU A 1 360 ? 20.828 -17.354 9.540 1.00 95.31 360 GLU A N 1
ATOM 2877 C CA . GLU A 1 360 ? 19.409 -16.989 9.625 1.00 95.31 360 GLU A CA 1
ATOM 2878 C C . GLU A 1 360 ? 19.200 -15.503 9.266 1.00 95.31 360 GLU A C 1
ATOM 2880 O O . GLU A 1 360 ? 19.859 -14.613 9.819 1.00 95.31 360 GLU A O 1
ATOM 2885 N N . HIS A 1 361 ? 18.302 -15.229 8.318 1.00 94.94 361 HIS A N 1
ATOM 2886 C CA . HIS A 1 361 ? 17.961 -13.882 7.855 1.00 94.94 361 HIS A CA 1
ATOM 2887 C C . HIS A 1 361 ? 16.607 -13.846 7.157 1.00 94.94 361 HIS A C 1
ATOM 2889 O O . HIS A 1 361 ? 16.157 -14.851 6.608 1.00 94.94 361 HIS A O 1
ATOM 2895 N N . SER A 1 362 ? 16.003 -12.660 7.116 1.00 95.62 362 SER A N 1
ATOM 2896 C CA . SER A 1 362 ? 14.915 -12.386 6.182 1.00 95.62 362 SER A CA 1
ATOM 2897 C C . SER A 1 362 ? 15.469 -12.080 4.795 1.00 95.62 362 SER A C 1
ATOM 2899 O O . SER A 1 362 ? 16.562 -11.526 4.661 1.00 95.62 362 SER A O 1
ATOM 2901 N N . TYR A 1 363 ? 14.706 -12.422 3.766 1.00 97.50 363 TYR A N 1
ATOM 2902 C CA . TYR A 1 363 ? 15.096 -12.285 2.374 1.00 97.50 363 TYR A CA 1
ATOM 2903 C C . TYR A 1 363 ? 13.982 -11.641 1.552 1.00 97.50 363 TYR A C 1
ATOM 2905 O O . TYR A 1 363 ? 12.810 -11.998 1.684 1.00 97.50 363 TYR A O 1
ATOM 2913 N N . ILE A 1 364 ? 14.354 -10.701 0.686 1.00 97.44 364 ILE A N 1
ATOM 2914 C CA . ILE A 1 364 ? 13.464 -10.122 -0.321 1.00 97.44 364 ILE A CA 1
ATOM 2915 C C . ILE A 1 364 ? 14.134 -10.279 -1.685 1.00 97.44 364 ILE A C 1
ATOM 2917 O O . ILE A 1 364 ? 15.271 -9.863 -1.868 1.00 97.44 364 ILE A O 1
ATOM 2921 N N . GLU A 1 365 ? 13.422 -10.828 -2.660 1.00 97.69 365 GLU A N 1
ATOM 2922 C CA . GLU A 1 365 ? 13.827 -10.780 -4.067 1.00 97.69 365 GLU A CA 1
ATOM 2923 C C . GLU A 1 365 ? 12.930 -9.792 -4.804 1.00 97.69 365 GLU A C 1
ATOM 2925 O O . GLU A 1 365 ? 11.703 -9.872 -4.704 1.00 97.69 365 GLU A O 1
ATOM 2930 N N . ILE A 1 366 ? 13.549 -8.864 -5.530 1.00 95.88 366 ILE A N 1
ATOM 2931 C CA . ILE A 1 366 ? 12.879 -7.821 -6.298 1.00 95.88 366 ILE A CA 1
ATOM 2932 C C . ILE A 1 366 ? 13.345 -7.917 -7.750 1.00 95.88 366 ILE A C 1
ATOM 2934 O O . ILE A 1 366 ? 14.521 -7.733 -8.063 1.00 95.88 366 ILE A O 1
ATOM 2938 N N . LYS A 1 367 ? 12.397 -8.188 -8.645 1.00 96.31 367 LYS A N 1
ATOM 2939 C CA . LYS A 1 367 ? 12.576 -8.121 -10.097 1.00 96.31 367 LYS A CA 1
ATOM 2940 C C . LYS A 1 367 ? 12.023 -6.796 -10.577 1.00 96.31 367 LYS A C 1
ATOM 2942 O O . LYS A 1 367 ? 10.811 -6.615 -10.518 1.00 96.31 367 LYS A O 1
ATOM 2947 N N . ASN A 1 368 ? 12.881 -5.894 -11.030 1.00 94.50 368 ASN A N 1
ATOM 2948 C CA . ASN A 1 368 ? 12.474 -4.587 -11.542 1.00 94.50 368 ASN A CA 1
ATOM 2949 C C . ASN A 1 368 ? 12.711 -4.534 -13.046 1.00 94.50 368 ASN A C 1
ATOM 2951 O O . ASN A 1 368 ? 13.687 -5.103 -13.545 1.00 94.50 368 ASN A O 1
ATOM 2955 N N . ARG A 1 369 ? 11.857 -3.819 -13.775 1.00 93.94 369 ARG A N 1
ATOM 2956 C CA . ARG A 1 369 ? 12.179 -3.462 -15.158 1.00 93.94 369 ARG A CA 1
ATOM 2957 C C . ARG A 1 369 ? 13.418 -2.570 -15.180 1.00 93.94 369 ARG A C 1
ATOM 2959 O O . ARG A 1 369 ? 13.547 -1.658 -14.360 1.00 93.94 369 ARG A O 1
ATOM 2966 N N . ILE A 1 370 ? 14.334 -2.849 -16.106 1.00 95.06 370 ILE A N 1
ATOM 2967 C CA . ILE A 1 370 ? 15.666 -2.226 -16.144 1.00 95.06 370 ILE A CA 1
ATOM 2968 C C . ILE A 1 370 ? 15.620 -0.691 -16.176 1.00 95.06 370 ILE A C 1
ATOM 2970 O O . ILE A 1 370 ? 16.373 -0.052 -15.445 1.00 95.06 370 ILE A O 1
ATOM 2974 N N . GLY A 1 371 ? 14.717 -0.095 -16.966 1.00 93.50 371 GLY A N 1
ATOM 2975 C CA . GLY A 1 371 ? 14.601 1.361 -17.096 1.00 93.50 371 GLY A CA 1
ATOM 2976 C C . GLY A 1 371 ? 14.269 2.028 -15.766 1.00 93.50 371 GLY A C 1
ATOM 2977 O O . GLY A 1 371 ? 14.977 2.928 -15.328 1.00 93.50 371 GLY A O 1
ATOM 2978 N N . VAL A 1 372 ? 13.262 1.508 -15.063 1.00 93.19 372 VAL A N 1
ATOM 2979 C CA . VAL A 1 372 ? 12.812 2.051 -13.774 1.00 93.19 372 VAL A CA 1
ATOM 2980 C C . VAL A 1 372 ? 13.887 1.925 -12.704 1.00 93.19 372 VAL A C 1
ATOM 2982 O O . VAL A 1 372 ? 14.183 2.896 -12.010 1.00 93.19 372 VAL A O 1
ATOM 2985 N N . MET A 1 373 ? 14.519 0.752 -12.608 1.00 94.94 373 MET A N 1
ATOM 2986 C CA . MET A 1 373 ? 15.599 0.528 -11.647 1.00 94.94 373 MET A CA 1
ATOM 2987 C C . MET A 1 373 ? 16.740 1.526 -11.852 1.00 94.94 373 MET A C 1
ATOM 2989 O O . MET A 1 373 ? 17.192 2.178 -10.909 1.00 94.94 373 MET A O 1
ATOM 2993 N N . ARG A 1 374 ? 17.182 1.676 -13.102 1.00 96.56 374 ARG A N 1
ATOM 2994 C CA . ARG A 1 374 ? 18.288 2.565 -13.457 1.00 96.56 374 ARG A CA 1
ATOM 2995 C C . ARG A 1 374 ? 17.926 4.030 -13.284 1.00 96.56 374 ARG A C 1
ATOM 2997 O O . ARG A 1 374 ? 18.754 4.788 -12.791 1.00 96.56 374 ARG A O 1
ATOM 3004 N N . TYR A 1 375 ? 16.701 4.425 -13.609 1.00 96.19 375 TYR A N 1
ATOM 3005 C CA . TYR A 1 375 ? 16.227 5.786 -13.390 1.00 96.19 375 TYR A CA 1
ATOM 3006 C C . TYR A 1 375 ? 16.233 6.152 -11.898 1.00 96.19 375 TYR A C 1
ATOM 3008 O O . TYR A 1 375 ? 16.821 7.162 -11.508 1.00 96.19 375 TYR A O 1
ATOM 3016 N N . VAL A 1 376 ? 15.672 5.290 -11.041 1.00 95.75 376 VAL A N 1
ATOM 3017 C CA . VAL A 1 376 ? 15.650 5.508 -9.584 1.00 95.75 376 VAL A CA 1
ATOM 3018 C C . VAL A 1 376 ? 17.062 5.601 -9.010 1.00 95.75 376 VAL A C 1
ATOM 3020 O O . VAL A 1 376 ? 17.348 6.500 -8.220 1.00 95.75 376 VAL A O 1
ATOM 3023 N N . VAL A 1 377 ? 17.971 4.718 -9.425 1.00 97.25 377 VAL A N 1
ATOM 3024 C CA . VAL A 1 377 ? 19.369 4.759 -8.975 1.00 97.25 377 VAL A CA 1
ATOM 3025 C C . VAL A 1 377 ? 20.065 6.037 -9.440 1.00 97.25 377 VAL A C 1
ATOM 3027 O O . VAL A 1 377 ? 20.657 6.742 -8.623 1.00 97.25 377 VAL A O 1
ATOM 3030 N N . LEU A 1 378 ? 19.971 6.358 -10.733 1.00 97.38 378 LEU A N 1
ATOM 3031 C CA . LEU A 1 378 ? 20.644 7.505 -11.341 1.00 97.38 378 LEU A CA 1
ATOM 3032 C C . LEU A 1 378 ? 20.220 8.823 -10.683 1.00 97.38 378 LEU A C 1
ATOM 3034 O O . LEU A 1 378 ? 21.061 9.677 -10.417 1.00 97.38 378 LEU A O 1
ATOM 3038 N N . HIS A 1 379 ? 18.935 8.977 -10.374 1.00 95.56 379 HIS A N 1
ATOM 3039 C CA . HIS A 1 379 ? 18.400 10.222 -9.825 1.00 95.56 379 HIS A CA 1
ATOM 3040 C C . HIS A 1 379 ? 18.303 10.243 -8.295 1.00 95.56 379 HIS A C 1
ATOM 3042 O O . HIS A 1 379 ? 17.922 11.266 -7.729 1.00 95.56 379 HIS A O 1
ATOM 3048 N N . GLY A 1 380 ? 18.660 9.150 -7.610 1.00 95.62 380 GLY A N 1
ATOM 3049 C CA . GLY A 1 380 ? 18.451 9.033 -6.164 1.00 95.62 380 GLY A CA 1
ATOM 3050 C C . GLY A 1 380 ? 16.969 9.078 -5.784 1.00 95.62 380 GLY A C 1
ATOM 3051 O O . GLY A 1 380 ? 16.619 9.650 -4.753 1.00 95.62 380 GLY A O 1
ATOM 3052 N N . GLY A 1 381 ? 16.108 8.529 -6.645 1.00 94.00 381 GLY A N 1
ATOM 3053 C CA . GLY A 1 381 ? 14.661 8.505 -6.464 1.00 94.00 381 GLY A CA 1
ATOM 3054 C C . GLY A 1 381 ? 14.233 7.689 -5.246 1.00 94.00 381 GLY A C 1
ATOM 3055 O O . GLY A 1 381 ? 14.970 6.831 -4.744 1.00 94.00 381 GLY A O 1
ATOM 3056 N N . LEU A 1 382 ? 13.014 7.953 -4.778 1.00 93.62 382 LEU A N 1
ATOM 3057 C CA . LEU A 1 382 ? 12.405 7.157 -3.721 1.00 93.62 382 LEU A CA 1
ATOM 3058 C C . LEU A 1 382 ? 12.045 5.784 -4.282 1.00 93.62 382 LEU A C 1
ATOM 3060 O O . LEU A 1 382 ? 11.694 5.642 -5.449 1.00 93.62 382 LEU A O 1
ATOM 3064 N N . TRP A 1 383 ? 12.066 4.750 -3.448 1.00 91.62 383 TRP A N 1
ATOM 3065 C CA . TRP A 1 383 ? 11.700 3.415 -3.930 1.00 91.62 383 TRP A CA 1
ATOM 3066 C C . TRP A 1 383 ? 10.207 3.243 -4.204 1.00 91.62 383 TRP A C 1
ATOM 3068 O O . TRP A 1 383 ? 9.834 2.237 -4.800 1.00 91.62 383 TRP A O 1
ATOM 3078 N N . ASP A 1 384 ? 9.365 4.215 -3.847 1.00 86.50 384 ASP A N 1
ATOM 3079 C CA . ASP A 1 384 ? 7.989 4.281 -4.356 1.00 86.50 384 ASP A CA 1
ATOM 3080 C C . ASP A 1 384 ? 7.975 4.277 -5.891 1.00 86.50 384 ASP A C 1
ATOM 3082 O O . ASP A 1 384 ? 7.174 3.568 -6.502 1.00 86.50 384 ASP A O 1
ATOM 3086 N N . ASP A 1 385 ? 8.955 4.932 -6.515 1.00 86.19 385 ASP A N 1
ATOM 3087 C CA . ASP A 1 385 ? 9.107 4.978 -7.968 1.00 86.19 385 ASP A CA 1
ATOM 3088 C C . ASP A 1 385 ? 9.530 3.620 -8.573 1.00 86.19 385 ASP A C 1
ATOM 3090 O O . ASP A 1 385 ? 9.379 3.421 -9.775 1.00 86.19 385 ASP A O 1
ATOM 3094 N N . LEU A 1 386 ? 10.009 2.651 -7.770 1.00 83.38 386 LEU A N 1
ATOM 3095 C CA . LEU A 1 386 ? 10.329 1.292 -8.249 1.00 83.38 386 LEU A CA 1
ATOM 3096 C C . LEU A 1 386 ? 9.098 0.401 -8.426 1.00 83.38 386 LEU A C 1
ATOM 3098 O O . LEU A 1 386 ? 9.158 -0.570 -9.181 1.00 83.38 386 LEU A O 1
ATOM 3102 N N . TYR A 1 387 ? 8.016 0.657 -7.688 1.00 77.56 387 TYR A N 1
ATOM 3103 C CA . TYR A 1 387 ? 6.858 -0.243 -7.659 1.00 77.56 387 TYR A CA 1
ATOM 3104 C C . TYR A 1 387 ? 5.532 0.417 -8.039 1.00 77.56 387 TYR A C 1
ATOM 3106 O O . TYR A 1 387 ? 4.572 -0.298 -8.344 1.00 77.56 387 TYR A O 1
ATOM 3114 N N . ILE A 1 388 ? 5.458 1.751 -8.090 1.00 75.62 388 ILE A N 1
ATOM 3115 C CA . ILE A 1 388 ? 4.326 2.450 -8.705 1.00 75.62 388 ILE A CA 1
ATOM 3116 C C . ILE A 1 388 ? 4.194 2.011 -10.172 1.00 75.62 388 ILE A C 1
ATOM 3118 O O . ILE A 1 388 ? 5.170 1.929 -10.910 1.00 75.62 388 ILE A O 1
ATOM 3122 N N . GLY A 1 389 ? 2.966 1.710 -10.603 1.00 69.38 389 GLY A N 1
ATOM 3123 C CA . GLY A 1 3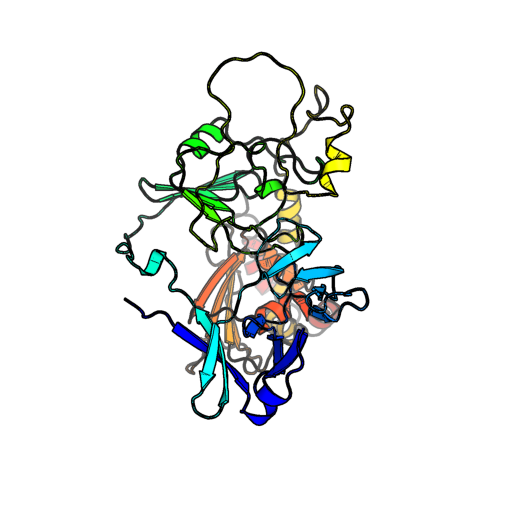89 ? 2.683 1.360 -11.999 1.00 69.38 389 GLY A CA 1
ATOM 3124 C C . GLY A 1 389 ? 3.104 -0.054 -12.416 1.00 69.38 389 GLY A C 1
ATOM 3125 O O . GLY A 1 389 ? 3.387 -0.268 -13.590 1.00 69.38 389 GLY A O 1
ATOM 3126 N N . PHE A 1 390 ? 3.137 -1.019 -11.486 1.00 77.06 390 PHE A N 1
ATOM 3127 C CA . PHE A 1 390 ? 3.435 -2.438 -11.763 1.00 77.06 390 PHE A CA 1
ATOM 3128 C C . PHE A 1 390 ? 4.822 -2.681 -12.384 1.00 77.06 390 PHE A C 1
ATOM 3130 O O . PHE A 1 390 ? 5.002 -3.582 -13.202 1.00 77.06 390 PHE A O 1
ATOM 3137 N N . GLN A 1 391 ? 5.817 -1.891 -11.979 1.00 84.25 391 GLN A N 1
ATOM 3138 C CA . GLN A 1 391 ? 7.177 -1.933 -12.529 1.00 84.25 391 GLN A CA 1
ATOM 3139 C C . GLN A 1 391 ? 8.059 -3.035 -11.926 1.00 84.25 391 GLN A C 1
ATOM 3141 O O . GLN A 1 391 ? 9.194 -3.246 -12.370 1.00 84.25 391 GLN A O 1
ATOM 3146 N N . ASN A 1 392 ? 7.539 -3.775 -10.940 1.00 89.62 392 ASN A N 1
ATOM 3147 C CA . ASN A 1 392 ? 8.290 -4.818 -10.265 1.00 89.62 392 ASN A CA 1
ATOM 3148 C C . ASN A 1 392 ? 7.476 -6.042 -9.828 1.00 89.62 392 ASN A C 1
ATOM 3150 O O . ASN A 1 392 ? 6.245 -6.051 -9.805 1.00 89.62 392 ASN A O 1
ATOM 3154 N N . ARG A 1 393 ? 8.206 -7.107 -9.481 1.00 90.12 393 ARG A N 1
ATOM 3155 C CA . ARG A 1 393 ? 7.700 -8.283 -8.767 1.00 90.12 393 ARG A CA 1
ATOM 3156 C C . ARG A 1 393 ? 8.543 -8.509 -7.526 1.00 90.12 393 ARG A C 1
ATOM 3158 O O . ARG A 1 393 ? 9.766 -8.589 -7.620 1.00 90.12 393 ARG A O 1
ATOM 3165 N N . ILE A 1 394 ? 7.881 -8.646 -6.383 1.00 90.88 394 ILE A N 1
ATOM 3166 C CA . ILE A 1 394 ? 8.532 -8.809 -5.084 1.00 90.88 394 ILE A CA 1
ATOM 3167 C C . ILE A 1 394 ? 8.115 -10.150 -4.483 1.00 90.88 394 ILE A C 1
ATOM 3169 O O . ILE A 1 394 ? 6.925 -10.436 -4.374 1.00 90.88 394 ILE A O 1
ATOM 3173 N N . SER A 1 395 ? 9.089 -10.939 -4.038 1.00 92.19 395 SER A N 1
ATOM 3174 C CA . SER A 1 395 ? 8.867 -12.114 -3.187 1.00 92.19 395 SER A CA 1
ATOM 3175 C C . SER A 1 395 ? 9.632 -11.978 -1.877 1.00 92.19 395 SER A C 1
ATOM 3177 O O . SER A 1 395 ? 10.682 -11.335 -1.839 1.00 92.19 395 SER A O 1
ATOM 3179 N N . ARG A 1 396 ? 9.096 -12.558 -0.801 1.00 90.94 396 ARG A N 1
ATOM 3180 C CA . ARG A 1 396 ? 9.619 -12.421 0.563 1.00 90.94 396 ARG A CA 1
ATOM 3181 C C . ARG A 1 396 ? 9.710 -13.787 1.227 1.00 90.94 396 ARG A C 1
ATOM 3183 O O . ARG A 1 396 ? 8.836 -14.625 1.023 1.00 90.94 396 ARG A O 1
ATOM 3190 N N . ASP A 1 397 ? 10.755 -13.985 2.016 1.00 87.38 397 ASP A N 1
ATOM 3191 C CA . ASP A 1 397 ? 11.023 -15.219 2.748 1.00 87.38 397 ASP A CA 1
ATOM 3192 C C . ASP A 1 397 ? 11.697 -14.894 4.099 1.00 87.38 397 ASP A C 1
ATOM 3194 O O . ASP A 1 397 ? 12.865 -14.494 4.111 1.00 87.38 397 ASP A O 1
ATOM 3198 N N . PRO A 1 398 ? 10.994 -15.005 5.245 1.00 87.81 398 PRO A N 1
ATOM 3199 C CA . PRO A 1 398 ? 9.563 -15.301 5.384 1.00 87.81 398 PRO A CA 1
ATOM 3200 C C . PRO A 1 398 ? 8.679 -14.141 4.886 1.00 87.81 398 PRO A C 1
ATOM 3202 O O . PRO A 1 398 ? 9.171 -13.035 4.649 1.00 87.81 398 PRO A O 1
ATOM 3205 N N . ASP A 1 399 ? 7.362 -14.357 4.768 1.00 85.06 399 ASP A N 1
ATOM 3206 C CA . ASP A 1 399 ? 6.413 -13.299 4.383 1.00 85.06 399 ASP A CA 1
ATOM 3207 C C . ASP A 1 399 ? 6.236 -12.263 5.506 1.00 85.06 399 ASP A C 1
ATOM 3209 O O . ASP A 1 399 ? 5.323 -12.311 6.328 1.00 85.06 399 ASP A O 1
ATOM 3213 N N . THR A 1 400 ? 7.195 -11.344 5.592 1.00 79.69 400 THR A N 1
ATOM 3214 C CA . THR A 1 400 ? 7.248 -10.269 6.579 1.00 79.69 400 THR A CA 1
ATOM 3215 C C . THR A 1 400 ? 7.379 -8.927 5.874 1.00 79.69 400 THR A C 1
ATOM 3217 O O . THR A 1 400 ? 8.233 -8.725 5.009 1.00 79.69 400 THR A O 1
ATOM 3220 N N . TYR A 1 401 ? 6.546 -7.962 6.265 1.00 81.19 401 TYR A N 1
ATOM 3221 C CA . TYR A 1 401 ? 6.667 -6.592 5.778 1.00 81.19 401 TYR A CA 1
ATOM 3222 C C . TYR A 1 401 ? 7.730 -5.818 6.571 1.00 81.19 401 TYR A C 1
ATOM 3224 O O . TYR A 1 401 ? 7.542 -5.463 7.737 1.00 81.19 401 TYR A O 1
ATOM 3232 N N . HIS A 1 402 ? 8.855 -5.514 5.925 1.00 81.75 402 HIS A N 1
ATOM 3233 C CA . HIS A 1 402 ? 9.986 -4.819 6.541 1.00 81.75 402 HIS A CA 1
ATOM 3234 C C . HIS A 1 402 ? 9.786 -3.295 6.596 1.00 81.75 402 HIS A C 1
ATOM 3236 O O . HIS A 1 402 ? 10.460 -2.543 5.899 1.00 81.75 402 HIS A O 1
ATOM 3242 N N . HIS A 1 403 ? 8.878 -2.814 7.454 1.00 83.25 403 HIS A N 1
ATOM 3243 C CA . HIS A 1 403 ? 8.524 -1.385 7.545 1.00 83.25 403 HIS A CA 1
ATOM 3244 C C . HIS A 1 403 ? 9.736 -0.447 7.671 1.00 83.25 403 HIS A C 1
ATOM 3246 O O . HIS A 1 403 ? 9.763 0.597 7.034 1.00 83.25 403 HIS A O 1
ATOM 3252 N N . LYS A 1 404 ? 10.749 -0.790 8.483 1.00 78.31 404 LYS A N 1
ATOM 3253 C CA . LYS A 1 404 ? 11.945 0.061 8.651 1.00 78.31 404 LYS A CA 1
ATOM 3254 C C . LYS A 1 404 ? 12.737 0.223 7.353 1.00 78.31 404 LYS A C 1
ATOM 3256 O O . LYS A 1 404 ? 13.205 1.320 7.081 1.00 78.31 404 LYS A O 1
ATOM 3261 N N . PHE A 1 405 ? 12.867 -0.860 6.591 1.00 90.44 405 PHE A N 1
ATOM 3262 C CA . PHE A 1 405 ? 13.537 -0.873 5.296 1.00 90.44 405 PHE A CA 1
ATOM 3263 C C . PHE A 1 405 ? 12.769 -0.015 4.289 1.00 90.44 405 PHE A C 1
ATOM 3265 O O . PHE A 1 405 ? 13.318 0.950 3.772 1.00 90.44 405 PHE A O 1
ATOM 3272 N N . TRP A 1 406 ? 11.472 -0.278 4.106 1.00 86.75 406 TRP A N 1
ATOM 3273 C CA . TRP A 1 406 ? 10.643 0.489 3.171 1.00 86.75 406 TRP A CA 1
ATOM 3274 C C . TRP A 1 406 ? 10.576 1.973 3.539 1.00 86.75 406 TRP A C 1
ATOM 3276 O O . TRP A 1 406 ? 10.880 2.822 2.711 1.00 86.75 406 TRP A O 1
ATOM 3286 N N . ASN A 1 407 ? 10.311 2.296 4.808 1.00 83.75 407 ASN A N 1
ATOM 3287 C CA . ASN A 1 407 ? 10.265 3.680 5.274 1.00 83.75 407 ASN A CA 1
ATOM 3288 C C . ASN A 1 407 ? 11.584 4.426 5.020 1.00 83.75 407 ASN A C 1
ATOM 3290 O O . ASN A 1 407 ? 11.562 5.624 4.741 1.00 83.75 407 ASN A O 1
ATOM 3294 N N . HIS A 1 408 ? 12.728 3.744 5.123 1.00 89.31 408 HIS A N 1
ATOM 3295 C CA . HIS A 1 408 ? 14.021 4.360 4.854 1.00 89.31 408 HIS A CA 1
ATOM 3296 C C . HIS A 1 408 ? 14.140 4.801 3.390 1.00 89.31 408 HIS A C 1
ATOM 3298 O O . HIS A 1 408 ? 14.362 5.981 3.126 1.00 89.31 408 HIS A O 1
ATOM 3304 N N . PHE A 1 409 ? 13.894 3.888 2.450 1.00 93.31 409 PHE A N 1
ATOM 3305 C CA . PHE A 1 409 ? 13.963 4.178 1.015 1.00 93.31 409 PHE A CA 1
ATOM 3306 C C . PHE A 1 409 ? 12.808 5.056 0.490 1.00 93.31 409 PHE A C 1
ATOM 3308 O O . PHE A 1 409 ? 12.847 5.507 -0.651 1.00 93.31 409 PHE A O 1
ATOM 3315 N N . GLN A 1 410 ? 11.797 5.323 1.320 1.00 88.19 410 GLN A N 1
ATOM 3316 C CA . GLN A 1 410 ? 10.667 6.210 1.013 1.00 88.19 410 GLN A CA 1
ATOM 3317 C C . GLN A 1 410 ? 10.813 7.618 1.589 1.00 88.19 410 GLN A C 1
ATOM 3319 O O . GLN A 1 410 ? 10.268 8.569 1.044 1.00 88.19 410 GLN A O 1
ATOM 3324 N N . THR A 1 411 ? 11.486 7.770 2.732 1.00 87.00 411 THR A N 1
ATOM 3325 C CA . THR A 1 411 ? 11.431 9.036 3.488 1.00 87.00 411 THR A CA 1
ATOM 3326 C C . THR A 1 411 ? 12.756 9.473 4.099 1.00 87.00 411 THR A C 1
ATOM 3328 O O . THR A 1 411 ? 12.841 10.592 4.602 1.00 87.00 411 THR A O 1
ATOM 3331 N N . GLN A 1 412 ? 13.780 8.615 4.101 1.00 91.31 412 GLN A N 1
ATOM 3332 C CA . GLN A 1 412 ? 15.031 8.848 4.835 1.00 91.31 412 GLN A CA 1
ATOM 3333 C C . GLN A 1 412 ? 16.281 8.830 3.950 1.00 91.31 412 GLN A C 1
ATOM 3335 O O . GLN A 1 412 ? 17.387 8.871 4.490 1.00 91.31 412 GLN A O 1
ATOM 3340 N N . LEU A 1 413 ? 16.122 8.785 2.624 1.00 93.31 413 LEU A N 1
ATOM 3341 C CA . LEU A 1 413 ? 17.244 8.956 1.704 1.00 93.31 413 LEU A CA 1
ATOM 3342 C C . LEU A 1 413 ? 17.879 10.351 1.868 1.00 93.31 413 LEU A C 1
ATOM 3344 O O . LEU A 1 413 ? 17.197 11.298 2.282 1.00 93.31 413 LEU A O 1
ATOM 3348 N N . PRO A 1 414 ? 19.181 10.505 1.559 1.00 94.50 414 PRO A N 1
ATOM 3349 C CA . PRO A 1 414 ? 19.829 11.810 1.576 1.00 94.50 414 PRO A CA 1
ATOM 3350 C C . PRO A 1 414 ? 19.105 12.836 0.694 1.00 94.50 414 PRO A C 1
ATOM 3352 O O . PRO A 1 414 ? 18.609 12.519 -0.381 1.00 94.50 414 PRO A O 1
ATOM 3355 N N . LEU A 1 415 ? 19.098 14.102 1.128 1.00 90.50 415 LEU A N 1
ATOM 3356 C CA . LEU A 1 415 ? 18.449 15.201 0.392 1.00 90.50 415 LEU A CA 1
ATOM 3357 C C . LEU A 1 415 ? 19.102 15.503 -0.965 1.00 90.50 415 LEU A C 1
ATOM 3359 O O . LEU A 1 415 ? 18.465 16.085 -1.840 1.00 90.50 415 LEU A O 1
ATOM 3363 N N . HIS A 1 416 ? 20.380 15.163 -1.116 1.00 92.50 416 HIS A N 1
ATOM 3364 C CA . HIS A 1 416 ? 21.108 15.277 -2.372 1.00 92.50 416 HIS A CA 1
ATOM 3365 C C . HIS A 1 416 ? 21.248 13.888 -2.984 1.00 92.50 416 HIS A C 1
ATOM 3367 O O . HIS A 1 416 ? 21.589 12.944 -2.268 1.00 92.50 416 HIS A O 1
ATOM 3373 N N . GLY A 1 417 ? 21.019 13.784 -4.294 1.00 94.56 417 GLY A N 1
ATOM 3374 C CA . GLY A 1 417 ? 21.223 12.542 -5.036 1.00 94.56 417 GLY A CA 1
ATOM 3375 C C . GLY A 1 417 ? 22.675 12.040 -4.968 1.00 94.56 417 GLY A C 1
ATOM 3376 O O . GLY A 1 417 ? 23.562 12.774 -4.514 1.00 94.56 417 GLY A O 1
ATOM 3377 N N . PRO A 1 418 ? 22.935 10.797 -5.404 1.00 97.44 418 PRO A N 1
ATOM 3378 C CA . PRO A 1 418 ? 24.287 10.256 -5.447 1.00 97.44 418 PRO A CA 1
ATOM 3379 C C . PRO A 1 418 ? 25.195 11.107 -6.350 1.00 97.44 418 PRO A C 1
ATOM 3381 O O . PRO A 1 418 ? 24.792 11.517 -7.439 1.00 97.44 418 PRO A O 1
ATOM 3384 N N . ASP A 1 419 ? 26.431 11.360 -5.913 1.00 97.62 419 ASP A N 1
ATOM 3385 C CA . ASP A 1 419 ? 27.417 12.125 -6.688 1.00 97.62 419 ASP A CA 1
ATOM 3386 C C . ASP A 1 419 ? 28.070 11.235 -7.759 1.00 97.62 419 ASP A C 1
ATOM 3388 O O . ASP A 1 419 ? 29.153 10.667 -7.582 1.00 97.62 419 ASP A O 1
ATOM 3392 N N . TRP A 1 420 ? 27.364 11.067 -8.875 1.00 97.56 420 TRP A N 1
ATOM 3393 C CA . TRP A 1 420 ? 27.823 10.229 -9.979 1.00 97.56 420 TRP A CA 1
ATOM 3394 C C . TRP A 1 420 ? 29.055 10.789 -10.698 1.00 97.56 420 TRP A C 1
ATOM 3396 O O . TRP A 1 420 ? 29.843 10.008 -11.230 1.00 97.56 420 TRP A O 1
ATOM 3406 N N . ASP A 1 421 ? 29.280 12.104 -10.659 1.00 96.56 421 ASP A N 1
ATOM 3407 C CA . ASP A 1 421 ? 30.490 12.716 -11.215 1.00 96.56 421 ASP A CA 1
ATOM 3408 C C . ASP A 1 421 ? 31.720 12.318 -10.392 1.00 96.56 421 ASP A C 1
ATOM 3410 O O . ASP A 1 421 ? 32.751 11.925 -10.946 1.00 96.56 421 ASP A O 1
ATOM 3414 N N . GLN A 1 422 ? 31.609 12.361 -9.061 1.00 96.12 422 GLN A N 1
ATOM 3415 C CA . GLN A 1 422 ? 32.648 11.869 -8.163 1.00 96.12 422 GLN A CA 1
ATOM 3416 C C . GLN A 1 422 ? 32.890 10.367 -8.361 1.00 96.12 422 GLN A C 1
ATOM 3418 O O . GLN A 1 422 ? 34.044 9.933 -8.372 1.00 96.12 422 GLN A O 1
ATOM 3423 N N . PHE A 1 423 ? 31.828 9.577 -8.528 1.00 97.12 423 PHE A N 1
ATOM 3424 C CA . PHE A 1 423 ? 31.937 8.147 -8.812 1.00 97.12 423 PHE A CA 1
ATOM 3425 C C . PHE A 1 423 ? 32.721 7.880 -10.105 1.00 97.12 423 PHE A C 1
ATOM 3427 O O . PHE A 1 423 ? 33.698 7.128 -10.085 1.00 97.12 423 PHE A O 1
ATOM 3434 N N . LEU A 1 424 ? 32.354 8.538 -11.210 1.00 95.88 424 LEU A N 1
ATOM 3435 C CA . LEU A 1 424 ? 32.996 8.355 -12.517 1.00 95.88 424 LEU A CA 1
ATOM 3436 C C . LEU A 1 424 ? 34.475 8.778 -12.521 1.00 95.88 424 LEU A C 1
ATOM 3438 O O . LEU A 1 424 ? 35.277 8.196 -13.244 1.00 95.88 424 LEU A O 1
ATOM 3442 N N . GLN A 1 425 ? 34.872 9.733 -11.674 1.00 94.62 425 GLN A N 1
ATOM 3443 C CA . GLN A 1 425 ? 36.282 10.110 -11.496 1.00 94.62 425 GLN A CA 1
ATOM 3444 C C . GLN A 1 425 ? 37.120 9.049 -10.763 1.00 94.62 425 GLN A C 1
ATOM 3446 O O . GLN A 1 425 ? 38.348 9.067 -10.861 1.00 94.62 425 GLN A O 1
ATOM 3451 N N . GLN A 1 426 ? 36.486 8.158 -9.996 1.00 93.06 426 GLN A N 1
ATOM 3452 C CA . GLN A 1 426 ? 37.165 7.159 -9.162 1.00 93.06 426 GLN A CA 1
ATOM 3453 C C . GLN A 1 426 ? 37.255 5.780 -9.819 1.00 93.06 426 GLN A C 1
ATOM 3455 O O . GLN A 1 426 ? 38.116 4.981 -9.441 1.00 93.06 426 GLN A O 1
ATOM 3460 N N . VAL A 1 427 ? 36.383 5.485 -10.783 1.00 91.88 427 VAL A N 1
ATOM 3461 C CA . VAL A 1 427 ? 36.367 4.196 -11.483 1.00 91.88 427 VAL A CA 1
ATOM 3462 C C . VAL A 1 427 ? 37.333 4.185 -12.679 1.00 91.88 427 VAL A C 1
ATOM 3464 O O . VAL A 1 427 ? 37.545 5.216 -13.319 1.00 91.88 427 VAL A O 1
ATOM 3467 N N . PRO A 1 428 ? 37.957 3.036 -13.008 1.00 85.56 428 PRO A N 1
ATOM 3468 C CA . PRO A 1 428 ? 38.833 2.935 -14.173 1.00 85.56 428 PRO A CA 1
ATOM 3469 C C . PRO A 1 428 ? 38.067 3.178 -15.484 1.00 85.56 428 PRO A C 1
ATOM 3471 O O . PRO A 1 428 ? 36.944 2.689 -15.609 1.00 85.56 428 PRO A O 1
ATOM 3474 N N . PRO A 1 429 ? 38.667 3.841 -16.491 1.00 78.38 429 PRO A N 1
ATOM 3475 C CA . PRO A 1 429 ? 38.038 4.009 -17.796 1.00 78.38 429 PRO A CA 1
ATOM 3476 C C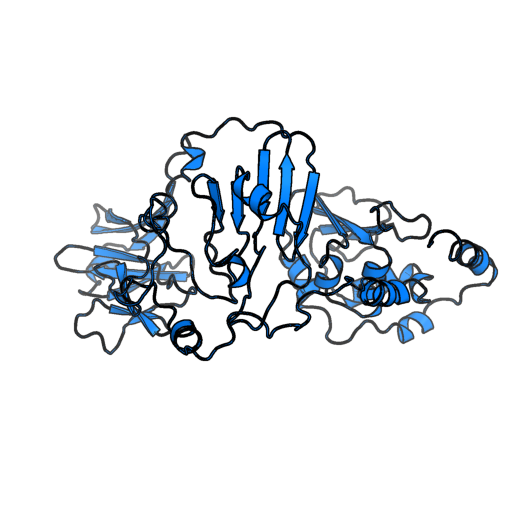 . PRO A 1 429 ? 37.847 2.658 -18.495 1.00 78.38 429 PRO A C 1
ATOM 3478 O O . PRO A 1 429 ? 38.710 1.778 -18.438 1.00 78.38 429 PRO A O 1
ATOM 3481 N N . ILE A 1 430 ? 36.721 2.511 -19.188 1.00 75.62 430 ILE A N 1
ATOM 3482 C CA . ILE A 1 430 ? 36.363 1.290 -19.917 1.00 75.62 430 ILE A CA 1
ATOM 3483 C C . ILE A 1 430 ? 37.234 1.188 -21.172 1.00 75.62 430 ILE A C 1
ATOM 3485 O O . ILE A 1 430 ? 37.283 2.120 -21.974 1.00 75.62 430 ILE A O 1
ATOM 3489 N N . GLN A 1 431 ? 37.927 0.063 -21.361 1.00 61.03 431 GLN A N 1
ATOM 3490 C CA . GLN A 1 431 ? 38.721 -0.178 -22.570 1.00 61.03 431 GLN A CA 1
ATOM 3491 C C . GLN A 1 431 ? 37.804 -0.578 -23.741 1.00 61.03 431 GLN A C 1
ATOM 3493 O O . GLN A 1 431 ? 36.851 -1.335 -23.564 1.00 61.03 431 GLN A O 1
ATOM 3498 N N . GLU A 1 432 ? 38.092 -0.094 -24.957 1.00 50.53 432 GLU A N 1
ATOM 3499 C CA . GLU A 1 432 ? 37.260 -0.283 -26.167 1.00 50.53 432 GLU A CA 1
ATOM 3500 C C . GLU A 1 432 ? 36.942 -1.751 -26.516 1.00 50.53 432 GLU A C 1
ATOM 3502 O O . GLU A 1 432 ? 35.964 -2.019 -27.215 1.00 50.53 432 GLU A O 1
ATOM 3507 N N . THR A 1 433 ? 37.706 -2.722 -26.011 1.00 48.19 433 THR A N 1
ATOM 3508 C CA . THR A 1 433 ? 37.424 -4.152 -26.206 1.00 48.19 433 THR A CA 1
ATOM 3509 C C . THR A 1 433 ? 36.169 -4.632 -25.472 1.00 48.19 433 THR A C 1
ATOM 3511 O O . THR A 1 433 ? 35.533 -5.573 -25.942 1.00 48.19 433 THR A O 1
ATOM 3514 N N . ASP A 1 434 ? 35.757 -3.959 -24.393 1.00 49.28 434 ASP A N 1
ATOM 3515 C CA . ASP A 1 434 ? 34.528 -4.278 -23.650 1.00 49.28 434 ASP A CA 1
ATOM 3516 C C . ASP A 1 434 ? 33.292 -3.583 -24.249 1.00 49.28 434 ASP A C 1
ATOM 3518 O O . ASP A 1 434 ? 32.164 -4.063 -24.115 1.00 49.28 434 ASP A O 1
ATOM 3522 N N . ALA A 1 435 ? 33.488 -2.489 -24.994 1.00 44.22 435 ALA A N 1
ATOM 3523 C CA . ALA A 1 435 ? 32.411 -1.728 -25.629 1.00 44.22 435 ALA A CA 1
ATOM 3524 C C . ALA A 1 435 ? 31.697 -2.506 -26.754 1.00 44.22 435 ALA A C 1
ATOM 3526 O O . ALA A 1 435 ? 30.502 -2.306 -26.981 1.00 44.22 435 ALA A O 1
ATOM 3527 N N . LEU A 1 436 ? 32.390 -3.431 -27.431 1.00 41.31 436 LEU A N 1
ATOM 3528 C CA . LEU A 1 436 ? 31.816 -4.266 -28.497 1.00 41.31 436 LEU A CA 1
ATOM 3529 C C . LEU A 1 436 ? 30.805 -5.304 -27.978 1.00 41.31 436 LEU A C 1
ATOM 3531 O O . LEU A 1 436 ? 29.865 -5.633 -28.701 1.00 41.31 436 LEU A O 1
ATOM 3535 N N . ASN A 1 437 ? 30.935 -5.757 -26.726 1.00 43.94 437 ASN A N 1
ATOM 3536 C CA . ASN A 1 437 ? 29.958 -6.658 -26.101 1.00 43.94 437 ASN A CA 1
ATOM 3537 C C . ASN A 1 437 ? 28.676 -5.928 -25.665 1.00 43.94 437 ASN A C 1
ATOM 3539 O O . ASN A 1 437 ? 27.600 -6.519 -25.694 1.00 43.94 437 ASN A O 1
ATOM 3543 N N . TYR A 1 438 ? 28.766 -4.638 -25.324 1.00 45.22 438 TYR A N 1
ATOM 3544 C CA . TYR A 1 438 ? 27.606 -3.820 -24.944 1.00 45.22 438 TYR A CA 1
ATOM 3545 C C . TYR A 1 438 ? 26.929 -3.116 -26.138 1.00 45.22 438 TYR A C 1
ATOM 3547 O O . TYR A 1 438 ? 25.730 -2.853 -26.095 1.00 45.22 438 TYR A O 1
ATOM 3555 N N . GLY A 1 439 ? 27.662 -2.817 -27.218 1.00 36.53 439 GLY A N 1
ATOM 3556 C CA . GLY A 1 439 ? 27.166 -2.010 -28.342 1.00 36.53 439 GLY A CA 1
ATOM 3557 C C . GLY A 1 439 ? 26.323 -2.748 -29.391 1.00 36.53 439 GLY A C 1
ATOM 3558 O O . GLY A 1 439 ? 25.497 -2.120 -30.049 1.00 36.53 439 GLY A O 1
ATOM 3559 N N . LEU A 1 440 ? 26.489 -4.065 -29.557 1.00 34.88 440 LEU A N 1
ATOM 3560 C CA . LEU A 1 440 ? 25.802 -4.832 -30.615 1.00 34.88 440 LEU A CA 1
ATOM 3561 C C . LEU A 1 440 ? 24.394 -5.328 -30.233 1.00 34.88 440 LEU A C 1
ATOM 3563 O O . LEU A 1 440 ? 23.622 -5.680 -31.121 1.00 34.88 440 LEU A O 1
ATOM 3567 N N . LEU A 1 441 ? 24.030 -5.326 -28.946 1.00 39.16 441 LEU A N 1
ATOM 3568 C CA . LEU A 1 441 ? 22.733 -5.835 -28.466 1.00 39.16 441 LEU A CA 1
ATOM 3569 C C . LEU A 1 441 ? 21.657 -4.748 -28.278 1.00 39.16 441 LEU A C 1
ATOM 3571 O O . LEU A 1 441 ? 20.477 -5.078 -28.176 1.00 39.16 441 LEU A O 1
ATOM 3575 N N . ASN A 1 442 ? 22.031 -3.464 -28.305 1.00 38.88 442 ASN A N 1
ATOM 3576 C CA . ASN A 1 442 ? 21.112 -2.346 -28.044 1.00 38.88 442 ASN A CA 1
ATOM 3577 C C . ASN A 1 442 ? 20.152 -2.000 -29.199 1.00 38.88 442 ASN A C 1
ATOM 3579 O O . ASN A 1 442 ? 19.257 -1.190 -28.999 1.00 38.88 442 ASN A O 1
ATOM 3583 N N . TYR A 1 443 ? 20.301 -2.593 -30.390 1.00 38.06 443 TYR A N 1
ATOM 3584 C CA . TYR A 1 443 ? 19.508 -2.204 -31.571 1.00 38.06 443 TYR A CA 1
ATOM 3585 C C . TYR A 1 443 ? 18.596 -3.293 -32.152 1.00 38.06 443 TYR A C 1
ATOM 3587 O O . TYR A 1 443 ? 17.904 -3.028 -33.130 1.00 38.06 443 TYR A O 1
ATOM 3595 N N . CYS A 1 444 ? 18.564 -4.510 -31.597 1.00 31.36 444 CYS A N 1
ATOM 3596 C CA . CYS A 1 444 ? 17.783 -5.613 -32.188 1.00 31.36 444 CYS A CA 1
ATOM 3597 C C . CYS A 1 444 ? 16.681 -6.202 -31.298 1.00 31.36 444 CYS A C 1
ATOM 3599 O O . CYS A 1 444 ? 16.059 -7.176 -31.712 1.00 31.36 444 CYS A O 1
ATOM 3601 N N . SER A 1 445 ? 16.396 -5.616 -30.131 1.00 35.00 445 SER A N 1
ATOM 3602 C CA . SER A 1 445 ? 15.378 -6.165 -29.210 1.00 35.00 445 SER A CA 1
ATOM 3603 C C . SER A 1 445 ? 14.333 -5.151 -28.734 1.00 35.00 445 SER A C 1
ATOM 3605 O O . SER A 1 445 ? 13.526 -5.485 -27.876 1.00 35.00 445 SER A O 1
ATOM 3607 N N . ILE A 1 446 ? 14.345 -3.929 -29.273 1.00 37.75 446 ILE A N 1
ATOM 3608 C CA . ILE A 1 446 ? 13.339 -2.894 -28.993 1.00 37.75 446 ILE A CA 1
ATOM 3609 C C . ILE A 1 446 ? 12.687 -2.515 -30.327 1.00 37.75 446 ILE A C 1
ATOM 3611 O O . ILE A 1 446 ? 12.988 -1.472 -30.902 1.00 37.75 446 ILE A O 1
ATOM 3615 N N . LEU A 1 447 ? 11.883 -3.436 -30.861 1.00 31.34 447 LEU A N 1
ATOM 3616 C CA . LEU A 1 447 ? 10.831 -3.206 -31.856 1.00 31.34 447 LEU A CA 1
ATOM 3617 C C . LEU A 1 447 ? 9.715 -4.226 -31.637 1.00 31.34 447 LEU A C 1
ATOM 3619 O O . LEU A 1 447 ? 10.054 -5.422 -31.472 1.00 31.34 447 LEU A O 1
#

Mean predicted aligned error: 15.93 Å

Radius of gyration: 28.93 Å; Cα contacts (8 Å, |Δi|>4): 678; chains: 1; bounding box: 81×51×79 Å

Secondary structure (DSSP, 8-state):
-PPPEEEEEEEE-HHHHHTPPSEEEEEE-TTT--EEEEEEETTEEEEEES--TTTSPPEEE-TT-SSS-EEEETTT--EEETTTTEEEESTT-PBPPEEEEEEPTTS-EEEEEEEPPPGGGSSPPPPP-PPP-EEEEEETTEEEEEETTEEEEES---SS-BTTTTB--SSPPPTTHHHHHHT-SEEEE-S--HHHHSGGGT---TT-EEEE-----TTT------TTSTT----------SS---------------HHHHHHHS-TTS-SSPPTT---S-S---HHHHHHHHHHGGG-GGGGSTTHHHHHHHHH---SSSEEEEEEEE-TTSPBPTTS-EEEEETTTTB--SS--SS--EEEEEEEEHHHHHHHHHHT--THHHHTTS-EEEEEES----HHHHHHHHH-S-SSPP-HHHHHHHSPPPPHHHHHHHHSSTTSS--

Solvent-accessible surface area (backbone atoms only — not comparable to full-atom values): 26978 Å² total; per-residue (Å²): 126,83,73,71,47,71,41,80,69,38,77,40,51,33,71,58,51,70,67,59,59,80,21,74,43,79,48,63,28,88,89,78,64,52,48,31,36,40,32,34,53,98,92,47,74,41,34,27,66,43,50,36,84,70,82,64,28,44,60,41,84,34,92,85,41,88,80,43,45,43,30,27,24,73,73,79,64,37,28,35,29,57,84,76,31,36,32,63,45,65,59,91,61,62,70,58,70,73,31,48,76,46,76,43,97,81,53,21,38,34,36,31,44,75,44,75,66,59,74,66,64,77,69,60,73,80,85,72,89,74,55,88,60,50,78,47,80,52,37,97,75,15,32,38,40,37,41,73,93,44,32,34,35,29,31,64,44,73,44,73,62,19,65,96,66,75,38,64,55,56,48,81,47,58,93,56,49,65,61,52,58,61,64,26,56,31,36,37,37,81,62,52,43,59,49,52,71,36,24,44,79,65,60,72,61,92,87,44,48,78,47,65,63,81,54,47,33,85,90,59,56,55,55,74,72,58,64,78,45,100,84,65,46,80,77,75,67,78,78,75,74,89,76,80,96,74,89,83,89,90,82,87,75,91,66,86,78,57,74,74,56,54,72,69,67,71,46,96,80,62,83,87,60,81,61,92,88,61,82,68,51,54,97,64,87,61,58,60,71,57,50,51,59,26,41,61,36,57,77,41,72,64,80,75,42,78,65,48,57,61,52,52,50,59,60,50,58,69,54,76,36,72,38,37,39,36,42,32,24,14,43,98,84,70,46,76,38,95,89,43,59,74,50,38,39,31,22,48,80,61,45,70,50,96,60,86,72,98,62,95,62,36,37,36,42,38,40,26,29,42,25,43,50,35,31,32,60,69,59,49,51,44,54,60,66,41,51,57,89,75,37,46,49,78,49,56,43,64,90,65,85,58,59,72,61,54,49,36,47,60,73,57,54,61,95,62,54,64,64,60,68,64,49,62,72,72,51,82,83,85,58,76,83,60,49,61,74,61,62,71,62,76,79,80,75,87,128

pLDDT: mean 77.42, std 21.83, range [22.11, 98.75]

InterPro domains:
  IPR017941 Rieske [2Fe-2S] iron-sulphur domain [PF00355] (16-84)
  IPR017941 Rieske [2Fe-2S] iron-sulphur domain [PS51296] (12-110)
  IPR027033 Cytidine monophosphate-N-acetylneuraminic acid hydroxylase [PTHR46522] (3-197)
  IPR036866 Ribonuclease Z/Hydroxyacylglutathione hydrolase-like [G3DSA:3.60.15.10] (134-213)
  IPR036866 Ribonuclease Z/Hydroxyacylglutathione hydrolase-like [SSF56281] (133-202)
  IPR036922 Rieske [2Fe-2S] iron-sulphur domain superfamily [G3DSA:2.102.10.10] (13-113)
  IPR036922 Rieske [2Fe-2S] iron-sulphur domain superfamily [SSF50022] (17-120)
  IPR037339 Cytidine monophosphate-N-acetylneuraminic acid hydroxylase, Rieske domain [cd03473] (4-110)

Foldseek 3Di:
DPDWDKDFPDKFAQVRLVPDDAAWDWDAHPPPRWIKIWHQDPVGIWIAGQADPLHGFGWDCDPPDPPRQWTFGPPPRFIARRVFQATVVVGPDAGGDIWDWDADPNNMITTMDIDGDDPCVVPPDDDDDWDDWDWADFFDQWIWIGTPPAIEIELQQQAFAFDLRPGGTQAHGPPCSVVSQQSHQEYEYEDDGRSSVCRPNVDHHPRHHYHYDQDQDPVNSGGDHADPPDPDDDPPPVPPDDDDDDDDDDDDDPDPDPVVVVVSPPPPPDPRDPPVPDDRYDPDPPCCVVQVQLQVLLPDPCLVDPCLLLLLVVQLPQALAQEKEWEFAAAPVLHGDPSTDTWIAGRNHRDTDPDDDPDDGKYKYKRFHSSQVSSCQVQVHACVSRPPPNRIDMDIVVPDDPCVVNCSSHPVRDPHHRPVVVVVVPDDDDDVVVVVVVPPPPPPPDD

Sequence (447 aa):
MEAQTSKVVLSLNAKEVDSLKDGVSFKKNPEDGRCYIIYKSSGGFKACKNQCKHQGGLFIKDIEDLDGRTVKCTKHNWKLNVSSMKYVNPPDSFLQDELEVEMLDDGGMQLVELSPIDPWLTDPRDPLELQEGEITYLTHACMELQLGQKRFLFDPWLMGPAFARGWWLLHEPPADCLDRLCAADLIYISHLHSDHLRPNGGRLPEKVDLMMSDFAGGASGFPMTFHGGKYSGELNTVQCCPGNIVEPWGTPFTEQRCYIAKHYVALSEAITDPPANAKIYKDSWEFDLYVDELNSAISSEIFKHESWIQFYYSWAGFQNYNLVVRMIETDDSFKPMSNGYDYLVDFLDLSFPSTRPDREHSYIEIKNRIGVMRYVVLHGGLWDDLYIGFQNRISRDPDTYHHKFWNHFQTQLPLHGPDWDQFLQQVPPIQETDALNYGLLNYCSIL